Protein AF-A0A925DJQ6-F1 (afdb_monomer)

Foldseek 3Di:
DVVVVVVVVVVVVVVPPPPDALVRLLVVLVVCVVVLVLVSSLVSLVVSVVRVPPPQDLVSLQSSLLSCLSVVNNVSNLVSLLSSLVSPDQPPVCVVPPPSCVSVCPPPSVVVSVVVSVVSVLVVVLLVVLVVLVVLLVCLLVVLVVVCVVVVAVLSVLLSQLSVLVLQLCLVPPPSNVVVCCVVVVCSVVCPPVPCSNLLSLLSSLLSVLSNLCRLLVCVPVPPVLNVVSVVLSVVSVVLSVCSNVPPDPCLVVSLVSSLVSLVSSLVSLVSSVVVVVVLSPLVNVLSVLLSVVSVVVSCCVVPVDPQFDDDSNDTPNSVSVSSSSVSVVVSVVVVVVVVVVVVVVVVVVVVVVVVVVVVVVVVVVVVVVVVVVVVVVVVVVVVVVVVVVVVVPPDPPVRVVVVVVVVVPD

Secondary structure (DSSP, 8-state):
-HHHHHHHHHHHHHTT--PPPHHHHHHHHHHHHHTT-HHHHHHHHHHHHHHTTT---HHHHHHHHHHHHHTT-HHHHHHHHHHHHHTT---HHHHHH-TTTGGGTTSHHHHHHHHHHHHHHHHHHHHHHHHHHHHHHHHHHHHHHHHHHHH--HHHHHHHHHHHHHHHHHHHH-HHHHHHHHTT-TTGGGGTT-TTHHHHHHHHHHHHHHHHHHHHTTHHHH-HHHHHHHHHHHHHHHHHHHHHHH--S--HHHHHHHHHHHHHHHHHHHHHHHHTT-TTHHHHHHHHHHHHHHHHHHHHHHTTS-----EETTEEHHHHHHHHHHHHHHHHHHHHHHHHHHHHHHHHHHHHHHHHHHHHHHHHHHHHHHHHHHHHHHHHH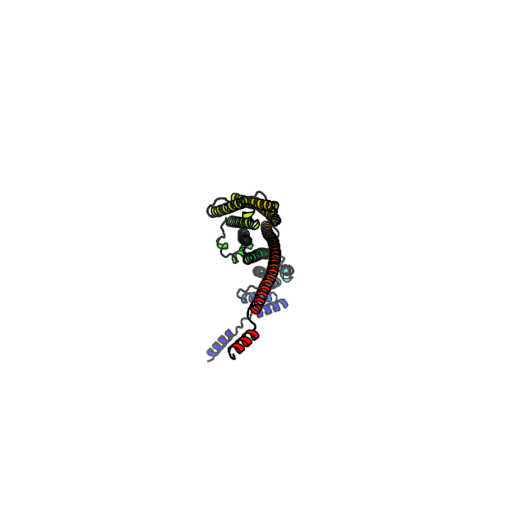HHHHHHHHHHHHHSPPHHHHHHHHHHHT--

Mean predicted aligned error: 10.74 Å

pLDDT: mean 89.52, std 10.8, range [42.34, 98.44]

Solvent-accessible surface area (backbone atoms only — not comparable to full-atom values): 21607 Å² total; per-residue (Å²): 111,68,73,58,53,55,49,51,52,54,56,52,53,66,73,64,66,72,74,75,49,48,66,58,35,40,51,50,13,53,51,29,41,77,70,70,38,21,58,62,14,18,54,27,29,50,53,23,54,66,63,45,74,86,58,80,51,23,67,52,30,38,53,20,11,35,20,20,28,66,51,68,40,54,69,60,12,51,53,26,41,54,48,7,44,74,56,64,47,70,58,62,69,56,66,78,65,39,76,44,47,55,78,43,68,83,41,74,64,41,58,56,49,51,54,53,51,52,51,51,48,54,51,52,53,42,51,52,54,46,49,51,54,48,49,54,54,50,51,53,34,54,54,32,46,50,48,22,72,74,69,67,44,70,41,34,49,24,46,32,47,23,50,55,32,43,55,54,29,46,37,64,76,33,70,77,48,24,63,64,46,37,76,74,42,72,64,55,66,78,51,64,86,50,89,53,50,46,60,41,29,51,40,49,23,50,38,24,44,52,53,20,49,40,50,70,67,39,20,76,81,76,34,58,67,61,38,48,54,52,50,53,50,41,51,52,42,50,52,49,40,53,47,53,72,76,40,95,63,92,50,62,69,61,51,53,50,52,51,52,52,51,50,51,53,50,38,52,50,26,51,54,42,32,77,71,67,40,67,53,27,54,48,41,32,55,30,48,49,57,38,44,52,50,53,48,51,52,50,36,30,76,75,65,78,45,90,75,85,58,62,64,88,82,44,42,55,66,56,55,42,48,53,51,32,53,52,34,48,52,51,26,50,52,52,39,49,57,50,52,50,52,54,48,52,53,51,51,51,53,51,48,54,56,46,52,51,51,50,50,52,51,52,50,53,51,49,52,51,48,51,52,49,53,52,52,52,48,54,52,51,52,49,52,52,49,50,52,50,51,50,61,69,71,46,73,51,69,70,57,52,53,52,50,54,51,47,71,76,55,124

Nearest PDB structures (foldseek):
  8bbf-assembly1_B  TM=1.642E-01  e=6.346E+00  Homo sapiens

Radius of gyration: 44.81 Å; Cα contacts (8 Å, |Δi|>4): 324; chains: 1; bounding box: 143×45×132 Å

Structure (mmCIF, N/CA/C/O backbone):
data_AF-A0A925DJQ6-F1
#
_entry.id   AF-A0A925DJQ6-F1
#
loop_
_atom_site.group_PDB
_atom_site.id
_atom_site.type_symbol
_atom_site.label_atom_id
_atom_site.label_alt_id
_atom_site.label_comp_id
_atom_site.label_asym_id
_atom_site.label_entity_id
_atom_site.label_seq_id
_atom_site.pdbx_PDB_ins_code
_atom_site.Cartn_x
_atom_site.Cartn_y
_atom_site.Cartn_z
_atom_site.occupancy
_atom_site.B_iso_or_equiv
_atom_site.auth_seq_id
_atom_site.auth_comp_id
_atom_site.auth_asym_id
_atom_site.auth_atom_id
_atom_site.pdbx_PDB_model_num
ATOM 1 N N . MET A 1 1 ? -13.923 21.211 -79.131 1.00 53.97 1 MET A N 1
ATOM 2 C CA . MET A 1 1 ? -14.624 20.105 -78.437 1.00 53.97 1 MET A CA 1
ATOM 3 C C . MET A 1 1 ? -13.661 18.998 -77.986 1.00 53.97 1 MET A C 1
ATOM 5 O O . MET A 1 1 ? -13.670 18.673 -76.809 1.00 53.97 1 MET A O 1
ATOM 9 N N . GLN A 1 2 ? -12.746 18.516 -78.841 1.00 52.44 2 GLN A N 1
ATOM 10 C CA . GLN A 1 2 ? -11.716 17.517 -78.477 1.00 52.44 2 GLN A CA 1
ATOM 11 C C . GLN A 1 2 ? -10.846 17.891 -77.260 1.00 52.44 2 GLN A C 1
ATOM 13 O O . GLN A 1 2 ? -10.712 17.080 -76.359 1.00 52.44 2 GLN A O 1
ATOM 18 N N . ARG A 1 3 ? -10.333 19.129 -77.159 1.00 52.56 3 ARG A N 1
ATOM 19 C CA . ARG A 1 3 ? -9.501 19.558 -76.009 1.00 52.56 3 ARG A CA 1
ATOM 20 C C . ARG A 1 3 ? -10.246 19.597 -74.665 1.00 52.56 3 ARG A C 1
ATOM 22 O O . ARG A 1 3 ? -9.627 19.409 -73.627 1.00 52.56 3 ARG A O 1
ATOM 29 N N . VAL A 1 4 ? -11.563 19.810 -74.688 1.00 57.75 4 VAL A N 1
ATOM 30 C CA . VAL A 1 4 ? -12.406 19.819 -73.478 1.00 57.75 4 VAL A CA 1
ATOM 31 C C . VAL A 1 4 ? -12.732 18.386 -73.054 1.00 57.75 4 VAL A C 1
ATOM 33 O O . VAL A 1 4 ? -12.638 18.070 -71.875 1.00 57.75 4 VAL A O 1
ATOM 36 N N . LEU A 1 5 ? -13.002 17.488 -74.011 1.00 53.16 5 LEU A N 1
ATOM 37 C CA . LEU A 1 5 ? -13.168 16.058 -73.732 1.00 53.16 5 LEU A CA 1
ATOM 38 C C . LEU A 1 5 ? -11.880 15.410 -73.206 1.00 53.16 5 LEU A C 1
ATOM 40 O O . LEU A 1 5 ? -11.954 14.655 -72.245 1.00 53.16 5 LEU A O 1
ATOM 44 N N . SER A 1 6 ? -10.705 15.739 -73.755 1.00 54.69 6 SER A N 1
ATOM 45 C CA . SER A 1 6 ? -9.418 15.236 -73.245 1.00 54.69 6 SER A CA 1
ATOM 46 C C . SER A 1 6 ? -9.117 15.729 -71.826 1.00 54.69 6 SER A C 1
ATOM 48 O O . SER A 1 6 ? -8.615 14.962 -71.010 1.00 54.69 6 SER A O 1
ATOM 50 N N . GLY A 1 7 ? -9.465 16.983 -71.514 1.00 55.38 7 GLY A N 1
ATOM 51 C CA . GLY A 1 7 ? -9.317 17.553 -70.172 1.00 55.38 7 GLY A CA 1
ATOM 52 C C . GLY A 1 7 ? -10.257 16.916 -69.147 1.00 55.38 7 GLY A C 1
ATOM 53 O O . GLY A 1 7 ? -9.824 16.602 -68.045 1.00 55.38 7 GLY A O 1
ATOM 54 N N . VAL A 1 8 ? -11.511 16.645 -69.522 1.00 59.53 8 VAL A N 1
ATOM 55 C CA . VAL A 1 8 ? -12.483 15.956 -68.656 1.00 59.53 8 VAL A CA 1
ATOM 56 C C . VAL A 1 8 ? -12.113 14.481 -68.466 1.00 59.53 8 VAL A C 1
ATOM 58 O O . VAL A 1 8 ? -12.258 13.968 -67.362 1.00 59.53 8 VAL A O 1
ATOM 61 N N . PHE A 1 9 ? -11.558 13.812 -69.484 1.00 55.34 9 PHE A N 1
ATOM 62 C CA . PHE A 1 9 ? -11.077 12.432 -69.357 1.00 55.34 9 PHE A CA 1
ATOM 63 C C . PHE A 1 9 ? -9.856 12.326 -68.434 1.00 55.34 9 PHE A C 1
ATOM 65 O O . PHE A 1 9 ? -9.821 11.432 -67.599 1.00 55.34 9 PHE A O 1
ATOM 72 N N . LEU A 1 10 ? -8.896 13.260 -68.516 1.00 55.06 10 LEU A N 1
ATOM 73 C CA . LEU A 1 10 ? -7.757 13.331 -67.586 1.00 55.06 10 LEU A CA 1
ATOM 74 C C . LEU A 1 10 ? -8.189 13.696 -66.156 1.00 55.06 10 LEU A C 1
ATOM 76 O O . LEU A 1 10 ? -7.659 13.141 -65.197 1.00 55.06 10 LEU A O 1
ATOM 80 N N . PHE A 1 11 ? -9.177 14.582 -66.003 1.00 54.75 11 PHE A N 1
ATOM 81 C CA . PHE A 1 11 ? -9.710 14.968 -64.693 1.00 54.75 11 PHE A CA 1
ATOM 82 C C . PHE A 1 11 ? -10.519 13.834 -64.038 1.00 54.75 11 PHE A C 1
ATOM 84 O O . PHE A 1 11 ? -10.413 13.618 -62.834 1.00 54.75 11 PHE A O 1
ATOM 91 N N . LEU A 1 12 ? -11.262 13.051 -64.831 1.00 50.50 12 LEU A N 1
ATOM 92 C CA . LEU A 1 12 ? -11.949 11.836 -64.377 1.00 50.50 12 LEU A CA 1
ATOM 93 C C . LEU A 1 12 ? -10.973 10.681 -64.098 1.00 50.50 12 LEU A C 1
ATOM 95 O O . LEU A 1 12 ? -11.205 9.932 -63.156 1.00 50.50 12 LEU A O 1
ATOM 99 N N . PHE A 1 13 ? -9.860 10.557 -64.831 1.00 49.66 13 PHE A N 1
ATOM 100 C CA . PHE A 1 13 ? -8.838 9.534 -64.554 1.00 49.66 13 PHE A CA 1
ATOM 101 C C . PHE A 1 13 ? -8.099 9.789 -63.232 1.00 49.66 13 PHE A C 1
ATOM 103 O O . PHE A 1 13 ? -7.836 8.850 -62.485 1.00 49.66 13 PHE A O 1
ATOM 110 N N . CYS A 1 14 ? -7.836 11.054 -62.885 1.00 47.69 14 CYS A N 1
ATOM 111 C CA . CYS A 1 14 ? -7.262 11.409 -61.582 1.00 47.69 14 CYS A CA 1
ATOM 112 C C . CYS A 1 14 ? -8.200 11.091 -60.402 1.00 47.69 14 CYS A C 1
ATOM 114 O O . CYS A 1 14 ? -7.715 10.810 -59.306 1.00 47.69 14 CYS A O 1
ATOM 116 N N . LEU A 1 15 ? -9.522 11.069 -60.621 1.00 42.34 15 LEU A N 1
ATOM 117 C CA . LEU A 1 15 ? -10.525 10.722 -59.603 1.00 42.34 15 LEU A CA 1
ATOM 118 C C . LEU A 1 15 ? -10.664 9.206 -59.354 1.00 42.34 15 LEU A C 1
ATOM 120 O O . LEU A 1 15 ? -11.288 8.819 -58.370 1.00 42.34 15 LEU A O 1
ATOM 124 N N . PHE A 1 16 ? -10.050 8.354 -60.187 1.00 44.03 16 PHE A N 1
ATOM 125 C CA . PHE A 1 16 ? -10.020 6.889 -60.028 1.00 44.03 16 PHE A CA 1
ATOM 126 C C . PHE A 1 16 ? -8.641 6.343 -59.636 1.00 44.03 16 PHE A C 1
ATOM 128 O O . PHE A 1 16 ? -8.346 5.163 -59.831 1.00 44.03 16 PHE A O 1
ATOM 135 N N . SER A 1 17 ? -7.803 7.172 -59.013 1.00 44.69 17 SER A N 1
ATOM 136 C CA . SER A 1 17 ? -6.677 6.659 -58.230 1.00 44.69 17 SER A CA 1
ATOM 137 C C . SER A 1 17 ? -7.253 6.081 -56.939 1.00 44.69 17 SER A C 1
ATOM 139 O O . SER A 1 17 ? -7.279 6.755 -55.911 1.00 44.69 17 SER A O 1
ATOM 141 N N . VAL A 1 18 ? -7.808 4.866 -56.993 1.00 51.84 18 VAL A N 1
ATOM 142 C CA . VAL A 1 18 ? -8.199 4.147 -55.778 1.00 51.84 18 VAL A CA 1
ATOM 143 C C . VAL A 1 18 ? -6.900 3.883 -55.027 1.00 51.84 18 VAL A C 1
ATOM 145 O O . VAL A 1 18 ? -6.141 2.980 -55.376 1.00 51.84 18 VAL A O 1
ATOM 148 N N . ALA A 1 19 ? -6.584 4.746 -54.063 1.00 62.06 19 ALA A N 1
ATOM 149 C CA . ALA A 1 19 ? -5.508 4.486 -53.129 1.00 62.06 19 ALA A CA 1
ATOM 150 C C . ALA A 1 19 ? -5.828 3.140 -52.476 1.00 62.06 19 ALA A C 1
ATOM 152 O O . ALA A 1 19 ? -6.902 2.990 -51.889 1.00 62.06 19 ALA A O 1
ATOM 153 N N . GLN A 1 20 ? -4.940 2.159 -52.657 1.00 73.00 20 GLN A N 1
ATOM 154 C CA . GLN A 1 20 ? -5.115 0.840 -52.059 1.00 73.00 20 GLN A CA 1
ATOM 155 C C . GLN A 1 20 ? -5.329 1.005 -50.560 1.00 73.00 20 GLN A C 1
ATOM 157 O O . GLN A 1 20 ? -4.657 1.810 -49.905 1.00 73.00 20 GLN A O 1
ATOM 162 N N . THR A 1 21 ? -6.287 0.261 -50.024 1.00 86.50 21 THR A N 1
ATOM 163 C CA . THR A 1 21 ? -6.522 0.281 -48.583 1.00 86.50 21 THR A CA 1
ATOM 164 C C . THR A 1 21 ? -5.340 -0.380 -47.859 1.00 86.50 21 THR A C 1
ATOM 166 O O . THR A 1 21 ? -4.693 -1.260 -48.434 1.00 86.50 21 THR A O 1
ATOM 169 N N . PRO A 1 22 ? -5.042 -0.006 -46.600 1.00 87.75 22 PRO A N 1
ATOM 170 C CA . PRO A 1 22 ? -3.983 -0.658 -45.826 1.00 87.75 22 PRO A CA 1
ATOM 171 C C . PRO A 1 22 ? -4.124 -2.189 -45.805 1.00 87.75 22 PRO A C 1
ATOM 173 O O . PRO A 1 22 ? -3.136 -2.905 -45.944 1.00 87.75 22 PRO A O 1
ATOM 176 N N . ASP A 1 23 ? -5.358 -2.695 -45.731 1.00 91.50 23 ASP A N 1
ATOM 177 C CA . ASP A 1 23 ? -5.650 -4.131 -45.728 1.00 91.50 23 ASP A CA 1
ATOM 178 C C . ASP A 1 23 ? -5.310 -4.809 -47.067 1.00 91.50 23 ASP A C 1
ATOM 180 O O . ASP A 1 23 ? -4.754 -5.909 -47.081 1.00 91.50 23 ASP A O 1
ATOM 184 N N . GLU A 1 24 ? -5.580 -4.153 -48.200 1.00 92.81 24 GLU A N 1
ATOM 185 C CA . GLU A 1 24 ? -5.201 -4.654 -49.530 1.00 92.81 24 GLU A CA 1
ATOM 186 C C . GLU A 1 24 ? -3.677 -4.703 -49.701 1.00 92.81 24 GLU A C 1
ATOM 188 O O . GLU A 1 24 ? -3.140 -5.683 -50.230 1.00 92.81 24 GLU A O 1
ATOM 193 N N . ILE A 1 25 ? -2.970 -3.675 -49.219 1.00 94.31 25 ILE A N 1
ATOM 194 C CA . ILE A 1 25 ? -1.502 -3.618 -49.249 1.00 94.31 25 ILE A CA 1
ATOM 195 C C . ILE A 1 25 ? -0.922 -4.725 -48.362 1.00 94.31 25 ILE A C 1
ATOM 197 O O . ILE A 1 25 ? -0.025 -5.455 -48.791 1.00 94.31 25 ILE A O 1
ATOM 201 N N . LEU A 1 26 ? -1.469 -4.912 -47.158 1.00 95.31 26 LEU A N 1
ATOM 202 C CA . LEU A 1 26 ? -1.054 -5.964 -46.233 1.00 95.31 26 LEU A CA 1
ATOM 203 C C . LEU A 1 26 ? -1.282 -7.363 -46.818 1.00 95.31 26 LEU A C 1
ATOM 205 O O . LEU A 1 26 ? -0.406 -8.228 -46.746 1.00 95.31 26 LEU A O 1
ATOM 209 N N . GLN A 1 27 ? -2.436 -7.597 -47.446 1.00 96.44 27 GLN A N 1
ATOM 210 C CA . GLN A 1 27 ? -2.730 -8.866 -48.106 1.00 96.44 27 GLN A CA 1
ATOM 211 C C . GLN A 1 27 ? -1.758 -9.131 -49.263 1.00 96.44 27 GLN A C 1
ATOM 213 O O . GLN A 1 27 ? -1.274 -10.257 -49.430 1.00 96.44 27 GLN A O 1
ATOM 218 N N . ALA A 1 28 ? -1.429 -8.098 -50.042 1.00 96.38 28 ALA A N 1
ATOM 219 C CA . ALA A 1 28 ? -0.415 -8.192 -51.081 1.00 96.38 28 ALA A CA 1
ATOM 220 C C . ALA A 1 28 ? 0.970 -8.505 -50.490 1.00 96.38 28 ALA A C 1
ATOM 222 O O . ALA A 1 28 ? 1.667 -9.367 -51.032 1.00 96.38 28 ALA A O 1
ATOM 223 N N . ALA A 1 29 ? 1.360 -7.873 -49.380 1.00 96.44 29 ALA A N 1
ATOM 224 C CA . ALA A 1 29 ? 2.618 -8.148 -48.686 1.00 96.44 29 ALA A CA 1
ATOM 225 C C . ALA A 1 29 ? 2.707 -9.623 -48.263 1.00 96.44 29 ALA A C 1
ATOM 227 O O . ALA A 1 29 ? 3.622 -10.329 -48.693 1.00 96.44 29 ALA A O 1
ATOM 228 N N . ASN A 1 30 ? 1.684 -10.118 -47.557 1.00 97.25 30 ASN A N 1
ATOM 229 C CA . ASN A 1 30 ? 1.574 -11.514 -47.122 1.00 97.25 30 ASN A CA 1
ATOM 230 C C . ASN A 1 30 ? 1.669 -12.494 -48.303 1.00 97.25 30 ASN A C 1
ATOM 232 O O . ASN A 1 30 ? 2.394 -13.486 -48.242 1.00 97.25 30 ASN A O 1
ATOM 236 N N . LYS A 1 31 ? 0.993 -12.202 -49.423 1.00 97.69 31 LYS A N 1
ATOM 237 C CA . LYS A 1 31 ? 1.046 -13.041 -50.632 1.00 97.69 31 LYS A CA 1
ATOM 238 C C . LYS A 1 31 ? 2.453 -13.112 -51.230 1.00 97.69 31 LYS A C 1
ATOM 240 O O . LYS A 1 31 ? 2.896 -14.191 -51.621 1.00 97.69 31 LYS A O 1
ATOM 245 N N . ASN A 1 32 ? 3.155 -11.979 -51.322 1.00 97.44 32 ASN A N 1
ATOM 246 C CA . ASN A 1 32 ? 4.528 -11.950 -51.835 1.00 97.44 32 ASN A CA 1
ATOM 247 C C . ASN A 1 32 ? 5.491 -12.656 -50.868 1.00 97.44 32 ASN A C 1
ATOM 249 O O . ASN A 1 32 ? 6.388 -13.366 -51.324 1.00 97.44 32 ASN A O 1
ATOM 253 N N . TYR A 1 33 ? 5.265 -12.533 -49.559 1.00 96.56 33 TYR A N 1
ATOM 254 C CA . TYR A 1 33 ? 6.030 -13.241 -48.538 1.00 96.56 33 TYR A CA 1
ATOM 255 C C . TYR A 1 33 ? 5.876 -14.765 -48.684 1.00 96.56 33 TYR A C 1
ATOM 257 O O . TYR A 1 33 ? 6.873 -15.474 -48.818 1.00 96.56 33 TYR A O 1
ATOM 265 N N . SER A 1 34 ? 4.642 -15.280 -48.794 1.00 96.62 34 SER A N 1
ATOM 266 C CA . SER A 1 34 ? 4.390 -16.714 -49.035 1.00 96.62 34 SER A CA 1
ATOM 267 C C . SER A 1 34 ? 4.981 -17.213 -50.358 1.00 96.62 34 SER A C 1
ATOM 269 O O . SER A 1 34 ? 5.418 -18.359 -50.454 1.00 96.62 34 SER A O 1
ATOM 271 N N . ALA A 1 35 ? 5.046 -16.348 -51.375 1.00 97.44 35 ALA A N 1
ATOM 272 C CA . ALA A 1 35 ? 5.702 -16.630 -52.651 1.00 97.44 35 ALA A CA 1
ATOM 273 C C . ALA A 1 35 ? 7.243 -16.537 -52.592 1.00 97.44 35 ALA A C 1
ATOM 275 O O . ALA A 1 35 ? 7.894 -16.636 -53.633 1.00 97.44 35 ALA A O 1
ATOM 276 N N . LYS A 1 36 ? 7.834 -16.336 -51.403 1.00 96.75 36 LYS A N 1
ATOM 277 C CA . LYS A 1 36 ? 9.277 -16.143 -51.165 1.00 96.75 36 LYS A CA 1
ATOM 278 C C . LYS A 1 36 ? 9.873 -14.926 -51.885 1.00 96.75 36 LYS A C 1
ATOM 280 O O . LYS A 1 36 ? 11.087 -14.826 -52.052 1.00 96.75 36 LYS A O 1
ATOM 285 N N . GLN A 1 37 ? 9.037 -13.970 -52.291 1.00 97.38 37 GLN A N 1
ATOM 286 C CA . GLN A 1 37 ? 9.455 -12.687 -52.862 1.00 97.38 37 GLN A CA 1
ATOM 287 C C . GLN A 1 37 ? 9.713 -11.680 -51.733 1.00 97.38 37 GLN A C 1
ATOM 289 O O . GLN A 1 37 ? 9.059 -10.640 -51.646 1.00 97.38 37 GLN A O 1
ATOM 294 N N . TYR A 1 38 ? 10.659 -12.005 -50.848 1.00 97.06 38 TYR A N 1
ATOM 295 C CA . TYR A 1 38 ? 10.859 -11.310 -49.572 1.00 97.06 38 TYR A CA 1
ATOM 296 C C . TYR A 1 38 ? 11.151 -9.814 -49.722 1.00 97.06 38 TYR A C 1
ATOM 298 O O . TYR A 1 38 ? 10.549 -9.009 -49.022 1.00 97.06 38 TYR A O 1
ATOM 306 N N . GLY A 1 39 ? 11.979 -9.411 -50.693 1.00 96.19 39 GLY A N 1
ATOM 307 C CA . GLY A 1 39 ? 12.262 -7.988 -50.926 1.00 96.19 39 GLY A CA 1
ATOM 308 C C . GLY A 1 39 ? 11.018 -7.185 -51.321 1.00 96.19 39 GLY A C 1
ATOM 309 O O . GLY A 1 39 ? 10.826 -6.063 -50.862 1.00 96.19 39 GLY A O 1
ATOM 310 N N . LYS A 1 40 ? 10.123 -7.779 -52.121 1.00 96.62 40 LYS A N 1
ATOM 311 C CA . LYS A 1 40 ? 8.856 -7.144 -52.510 1.00 96.62 40 LYS A CA 1
ATOM 312 C C . LYS A 1 40 ? 7.846 -7.146 -51.365 1.00 96.62 40 LYS A C 1
ATOM 314 O O . LYS A 1 40 ? 7.142 -6.159 -51.184 1.00 96.62 40 LYS A O 1
ATOM 319 N N . ALA A 1 41 ? 7.794 -8.228 -50.590 1.00 97.69 41 ALA A N 1
ATOM 320 C CA . ALA A 1 41 ? 6.976 -8.297 -49.386 1.00 97.69 41 ALA A CA 1
ATOM 321 C C . ALA A 1 41 ? 7.375 -7.216 -48.373 1.00 97.69 41 ALA A C 1
ATOM 323 O O . ALA A 1 41 ? 6.510 -6.489 -47.899 1.00 97.69 41 ALA A O 1
ATOM 324 N N . ALA A 1 42 ? 8.676 -7.045 -48.125 1.00 96.38 42 ALA A N 1
ATOM 325 C CA . ALA A 1 42 ? 9.213 -6.053 -47.199 1.00 96.38 42 ALA A CA 1
ATOM 326 C C . ALA A 1 42 ? 8.796 -4.619 -47.564 1.00 96.38 42 ALA A C 1
ATOM 328 O O . ALA A 1 42 ? 8.306 -3.876 -46.718 1.00 96.38 42 ALA A O 1
ATOM 329 N N . LEU A 1 43 ? 8.916 -4.252 -48.846 1.00 96.88 43 LEU A N 1
ATOM 330 C CA . LEU A 1 43 ? 8.485 -2.939 -49.337 1.00 96.88 43 LEU A CA 1
ATOM 331 C C . LEU A 1 43 ? 6.973 -2.729 -49.198 1.00 96.88 43 LEU A C 1
ATOM 333 O O . LEU A 1 43 ? 6.548 -1.628 -48.865 1.00 96.88 43 LEU A O 1
ATOM 337 N N . LEU A 1 44 ? 6.166 -3.770 -49.423 1.00 97.12 44 LEU A N 1
ATOM 338 C CA . LEU A 1 44 ? 4.715 -3.690 -49.248 1.00 97.12 44 LEU A CA 1
ATOM 339 C C . LEU A 1 44 ? 4.320 -3.585 -47.769 1.00 97.12 44 LEU A C 1
ATOM 341 O O . LEU A 1 44 ? 3.408 -2.830 -47.454 1.00 97.12 44 LEU A O 1
ATOM 345 N N . TYR A 1 45 ? 5.010 -4.271 -46.851 1.00 97.00 45 TYR A N 1
ATOM 346 C CA . TYR A 1 45 ? 4.789 -4.072 -45.415 1.00 97.00 45 TYR A CA 1
ATOM 347 C C . TYR A 1 45 ? 5.146 -2.643 -44.983 1.00 97.00 45 TYR A C 1
ATOM 349 O O . TYR A 1 45 ? 4.353 -2.014 -44.287 1.00 97.00 45 TYR A O 1
ATOM 357 N N . ALA A 1 46 ? 6.273 -2.095 -45.450 1.00 94.38 46 ALA A N 1
ATOM 358 C CA . ALA A 1 46 ? 6.642 -0.700 -45.194 1.00 94.38 46 ALA A CA 1
ATOM 359 C C . ALA A 1 46 ? 5.602 0.285 -45.764 1.00 94.38 46 ALA A C 1
ATOM 361 O O . ALA A 1 46 ? 5.125 1.166 -45.055 1.00 94.38 46 ALA A O 1
ATOM 362 N N . GLN A 1 47 ? 5.150 0.069 -47.003 1.00 94.06 47 GLN A N 1
ATOM 363 C CA . GLN A 1 47 ? 4.087 0.868 -47.618 1.00 94.06 47 GLN A CA 1
ATOM 364 C C . GLN A 1 47 ? 2.764 0.767 -46.839 1.00 94.06 47 GLN A C 1
ATOM 366 O O . GLN A 1 47 ? 2.028 1.748 -46.715 1.00 94.06 47 GLN A O 1
ATOM 371 N N . CYS A 1 48 ? 2.453 -0.415 -46.300 1.00 94.00 48 CYS A N 1
ATOM 372 C CA . CYS A 1 48 ? 1.293 -0.605 -45.440 1.00 94.00 48 CYS A CA 1
ATOM 373 C C . CYS A 1 48 ? 1.417 0.251 -44.174 1.00 94.00 48 CYS A C 1
ATOM 375 O O . CYS A 1 48 ? 0.457 0.929 -43.818 1.00 94.00 48 CYS A O 1
ATOM 377 N N . LEU A 1 49 ? 2.583 0.274 -43.525 1.00 93.00 49 LEU A N 1
ATOM 378 C CA . LEU A 1 49 ? 2.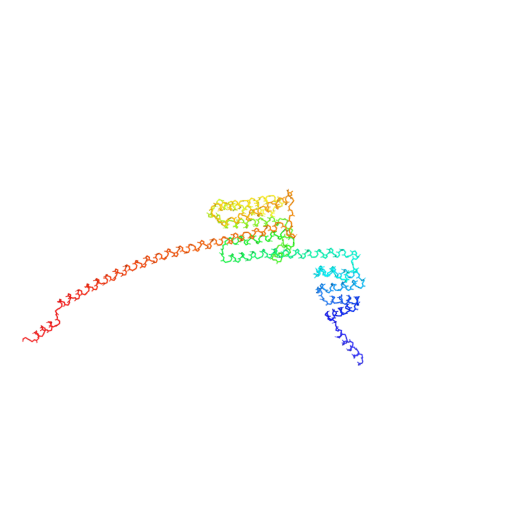835 1.098 -42.337 1.00 93.00 49 LEU A CA 1
ATOM 379 C C . LEU A 1 49 ? 2.683 2.596 -42.632 1.00 93.00 49 LEU A C 1
ATOM 381 O O . LEU A 1 49 ? 1.994 3.290 -41.885 1.00 93.00 49 LEU A O 1
ATOM 385 N N . ASP A 1 50 ? 3.211 3.077 -43.759 1.00 91.19 50 ASP A N 1
ATOM 386 C CA . ASP A 1 50 ? 3.058 4.477 -44.184 1.00 91.19 50 ASP A CA 1
ATOM 387 C C . ASP A 1 50 ? 1.580 4.860 -44.393 1.00 91.19 50 ASP A C 1
ATOM 389 O O . ASP A 1 50 ? 1.152 5.980 -44.098 1.00 91.19 50 ASP A O 1
ATOM 393 N N . SER A 1 51 ? 0.758 3.911 -44.853 1.00 89.56 51 SER A N 1
ATOM 394 C CA . SER A 1 51 ? -0.676 4.126 -45.074 1.00 89.56 51 SER A CA 1
ATOM 395 C C . SER A 1 51 ? -1.510 4.200 -43.783 1.00 89.56 51 SER A C 1
ATOM 397 O O . SER A 1 51 ? -2.647 4.682 -43.810 1.00 89.56 51 SER A O 1
ATOM 399 N N . LEU A 1 52 ? -0.959 3.776 -42.636 1.00 87.44 52 LEU A N 1
ATOM 400 C CA . LEU A 1 52 ? -1.671 3.705 -41.354 1.00 87.44 52 LEU A CA 1
ATOM 401 C C . LEU A 1 52 ? -1.785 5.047 -40.606 1.00 87.44 52 LEU A C 1
ATOM 403 O O . LEU A 1 52 ? -2.494 5.096 -39.595 1.00 87.44 52 LEU A O 1
ATOM 407 N N . LYS A 1 53 ? -1.181 6.136 -41.112 1.00 78.00 53 LYS A N 1
ATOM 408 C CA . LYS A 1 53 ? -1.262 7.506 -40.551 1.00 78.00 53 LYS A CA 1
ATOM 409 C C . LYS A 1 53 ? -1.018 7.533 -39.035 1.00 78.00 53 LYS A C 1
ATOM 411 O O . LYS A 1 53 ? -1.917 7.858 -38.260 1.00 78.00 53 LYS A O 1
ATOM 416 N N . ASP A 1 54 ? 0.178 7.119 -38.628 1.00 75.94 54 ASP A N 1
ATOM 417 C CA . ASP A 1 54 ? 0.659 7.084 -37.236 1.00 75.94 54 ASP A CA 1
ATOM 418 C C . ASP A 1 54 ? 0.025 6.019 -36.322 1.00 75.94 54 ASP A C 1
ATOM 420 O O . ASP A 1 54 ? 0.354 5.938 -35.134 1.00 75.94 54 ASP A O 1
ATOM 424 N N . ARG A 1 55 ? -0.850 5.143 -36.840 1.00 82.88 55 ARG A N 1
ATOM 425 C CA .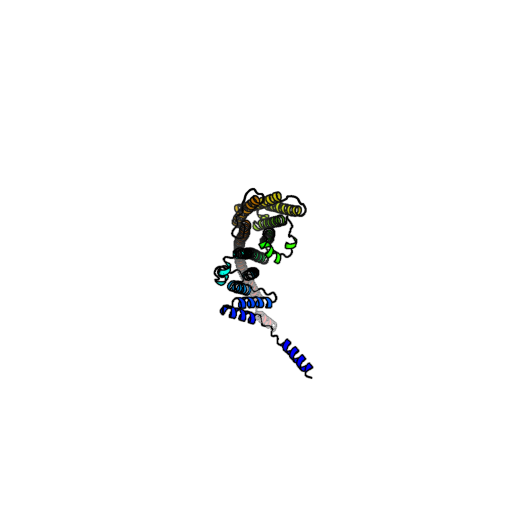 ARG A 1 55 ? -1.270 3.953 -36.086 1.00 82.88 55 ARG A CA 1
ATOM 426 C C . ARG A 1 55 ? -0.137 2.930 -36.039 1.00 82.88 55 ARG A C 1
ATOM 428 O O . ARG A 1 55 ? 0.150 2.265 -37.029 1.00 82.88 55 ARG A O 1
ATOM 435 N N . LYS A 1 56 ? 0.448 2.790 -34.851 1.00 90.31 56 LYS A N 1
ATOM 436 C CA . LYS A 1 56 ? 1.438 1.763 -34.509 1.00 90.31 56 LYS A CA 1
ATOM 437 C C . LYS A 1 56 ? 0.883 0.367 -34.781 1.00 90.31 56 LYS A C 1
ATOM 439 O O . LYS A 1 56 ? -0.237 0.058 -34.366 1.00 90.31 56 LYS A O 1
ATOM 444 N N . ASN A 1 57 ? 1.676 -0.473 -35.436 1.00 93.44 57 ASN A N 1
ATOM 445 C CA . ASN A 1 57 ? 1.346 -1.876 -35.650 1.00 93.44 57 ASN A CA 1
ATOM 446 C C . ASN A 1 57 ? 2.616 -2.735 -35.515 1.00 93.44 57 ASN A C 1
ATOM 448 O O . ASN A 1 57 ? 3.309 -2.959 -36.511 1.00 93.44 57 ASN A O 1
ATOM 452 N N . PRO A 1 58 ? 2.939 -3.194 -34.290 1.00 95.06 58 PRO A N 1
ATOM 453 C CA . PRO A 1 58 ? 4.172 -3.928 -34.026 1.00 95.06 58 PRO A CA 1
ATOM 454 C C . PRO A 1 58 ? 4.266 -5.242 -34.811 1.00 95.06 58 PRO A C 1
ATOM 456 O O . PRO A 1 58 ? 5.369 -5.648 -35.160 1.00 95.06 58 PRO A O 1
ATOM 459 N N . ASP A 1 59 ? 3.138 -5.884 -35.132 1.00 95.88 59 ASP A N 1
ATOM 460 C CA . ASP A 1 59 ? 3.110 -7.111 -35.932 1.00 95.88 59 ASP A CA 1
ATOM 461 C C . ASP A 1 59 ? 3.544 -6.852 -37.385 1.00 95.88 59 ASP A C 1
ATOM 463 O O . ASP A 1 59 ? 4.312 -7.623 -37.957 1.00 95.88 59 ASP A O 1
ATOM 467 N N . ILE A 1 60 ? 3.084 -5.752 -37.997 1.00 96.12 60 ILE A N 1
ATOM 468 C CA . ILE A 1 60 ? 3.484 -5.388 -39.367 1.00 96.12 60 ILE A CA 1
ATOM 469 C C . ILE A 1 60 ? 4.944 -4.923 -39.400 1.00 96.12 60 ILE A C 1
ATOM 471 O O . ILE A 1 60 ? 5.671 -5.319 -40.310 1.00 96.12 60 ILE A O 1
ATOM 475 N N . GLU A 1 61 ? 5.387 -4.141 -38.409 1.00 96.81 61 GLU A N 1
ATOM 476 C CA . GLU A 1 61 ? 6.803 -3.766 -38.248 1.00 96.81 61 GLU A CA 1
ATOM 477 C C . GLU A 1 61 ? 7.690 -5.019 -38.129 1.00 96.81 61 GLU A C 1
ATOM 479 O O . GLU A 1 61 ? 8.689 -5.149 -38.835 1.00 96.81 61 GLU A O 1
ATOM 484 N N . TYR A 1 62 ? 7.282 -6.005 -37.324 1.00 97.56 62 TYR A N 1
ATOM 485 C CA . TYR A 1 62 ? 8.008 -7.268 -37.185 1.00 97.56 62 TYR A CA 1
ATOM 486 C C . TYR A 1 62 ? 8.040 -8.079 -38.495 1.00 97.56 62 TYR A C 1
ATOM 488 O O . TYR A 1 62 ? 9.102 -8.524 -38.929 1.00 97.56 62 TYR A O 1
ATOM 496 N N . ASN A 1 63 ? 6.909 -8.201 -39.196 1.00 97.50 63 ASN A N 1
ATOM 497 C CA . ASN A 1 63 ? 6.845 -8.901 -40.486 1.00 97.50 63 ASN A CA 1
ATOM 498 C C . ASN A 1 63 ? 7.682 -8.212 -41.583 1.00 97.50 63 ASN A C 1
ATOM 500 O O . ASN A 1 63 ? 8.289 -8.886 -42.428 1.00 97.50 63 ASN A O 1
ATOM 504 N N . ALA A 1 64 ? 7.743 -6.874 -41.572 1.00 97.69 64 ALA A N 1
ATOM 505 C CA . ALA A 1 64 ? 8.628 -6.102 -42.441 1.00 97.69 64 ALA A CA 1
ATOM 506 C C . ALA A 1 64 ? 10.095 -6.445 -42.156 1.00 97.69 64 ALA A C 1
ATOM 508 O O . ALA A 1 64 ? 10.843 -6.757 -43.085 1.00 97.69 64 ALA A O 1
ATOM 509 N N . ALA A 1 65 ? 10.480 -6.471 -40.877 1.00 98.00 65 ALA A N 1
ATOM 510 C CA . ALA A 1 65 ? 11.809 -6.867 -40.426 1.00 98.00 65 ALA A CA 1
ATOM 511 C C . ALA A 1 65 ? 12.204 -8.278 -40.891 1.00 98.00 65 ALA A C 1
ATOM 513 O O . ALA A 1 65 ? 13.264 -8.443 -41.502 1.00 98.00 65 ALA A O 1
ATOM 514 N N . CYS A 1 66 ? 11.347 -9.282 -40.677 1.00 98.00 66 CYS A N 1
ATOM 515 C CA . CYS A 1 66 ? 11.591 -10.656 -41.130 1.00 98.00 66 CYS A CA 1
ATOM 516 C C . CYS A 1 66 ? 11.771 -10.716 -42.655 1.00 98.00 66 CYS A C 1
ATOM 518 O O . CYS A 1 66 ? 12.712 -11.328 -43.164 1.00 98.00 66 CYS A O 1
ATOM 520 N N . SER A 1 67 ? 10.939 -9.984 -43.401 1.00 98.19 67 SER A N 1
ATOM 521 C CA . SER A 1 67 ? 11.038 -9.900 -44.862 1.00 98.19 67 SER A CA 1
ATOM 522 C C . SER A 1 67 ? 12.335 -9.229 -45.337 1.00 98.19 67 SER A C 1
ATOM 524 O O . SER A 1 67 ? 12.958 -9.714 -46.283 1.00 98.19 67 SER A O 1
ATOM 526 N N . PHE A 1 68 ? 12.779 -8.145 -44.690 1.00 98.44 68 PHE A N 1
ATOM 527 C CA . PHE A 1 68 ? 14.054 -7.489 -45.006 1.00 98.44 68 PHE A CA 1
ATOM 528 C C . PHE A 1 68 ? 15.261 -8.369 -44.662 1.00 98.44 68 PHE A C 1
ATOM 530 O O . PHE A 1 68 ? 16.188 -8.456 -45.469 1.00 98.44 68 PHE A O 1
ATOM 537 N N . SER A 1 69 ? 15.209 -9.088 -43.538 1.00 98.12 69 SER A N 1
ATOM 538 C CA . SER A 1 69 ? 16.224 -10.068 -43.136 1.00 98.12 69 SER A CA 1
ATOM 539 C C . SER A 1 69 ? 16.384 -11.162 -44.195 1.00 98.12 69 SER A C 1
ATOM 541 O O . SER A 1 69 ? 17.477 -11.387 -44.719 1.00 98.12 69 SER A O 1
ATOM 543 N N . ARG A 1 70 ? 15.272 -11.776 -44.622 1.00 97.94 70 ARG A N 1
ATOM 544 C CA . ARG A 1 70 ? 15.256 -12.788 -45.694 1.00 97.94 70 ARG A CA 1
ATOM 545 C C . ARG A 1 70 ? 15.688 -12.247 -47.057 1.00 97.94 70 ARG A C 1
ATOM 547 O O . ARG A 1 70 ? 16.162 -13.019 -47.889 1.00 97.94 70 ARG A O 1
ATOM 554 N N . ALA A 1 71 ? 15.515 -10.949 -47.298 1.00 97.00 71 ALA A N 1
ATOM 555 C CA . ALA A 1 71 ? 15.972 -10.268 -48.506 1.00 97.00 71 ALA A CA 1
ATOM 556 C C . ALA A 1 71 ? 17.453 -9.840 -48.451 1.00 97.00 71 ALA A C 1
ATOM 558 O O . ALA A 1 71 ? 17.954 -9.309 -49.441 1.00 97.00 71 ALA A O 1
ATOM 559 N N . GLY A 1 72 ? 18.147 -10.055 -47.325 1.00 96.25 72 GLY A N 1
ATOM 560 C CA . GLY A 1 72 ? 19.551 -9.680 -47.129 1.00 96.25 72 GLY A CA 1
ATOM 561 C C . GLY A 1 72 ? 19.782 -8.197 -46.821 1.00 96.25 72 GLY A C 1
ATOM 562 O O . GLY A 1 72 ? 20.921 -7.742 -46.847 1.00 96.25 72 GLY A O 1
ATOM 563 N N . ASN A 1 73 ? 18.729 -7.424 -46.529 1.00 97.31 73 ASN A N 1
ATOM 564 C CA . ASN A 1 73 ? 18.849 -6.022 -46.129 1.00 97.31 73 ASN A CA 1
ATOM 565 C C . ASN A 1 73 ? 18.827 -5.912 -44.597 1.00 97.31 73 ASN A C 1
ATOM 567 O O . ASN A 1 73 ? 17.779 -5.678 -43.996 1.00 97.31 73 ASN A O 1
ATOM 571 N N . HIS A 1 74 ? 19.987 -6.124 -43.972 1.00 97.19 74 HIS A N 1
ATOM 572 C CA . HIS A 1 74 ? 20.109 -6.171 -42.512 1.00 97.19 74 HIS A CA 1
ATOM 573 C C . HIS A 1 74 ? 19.805 -4.821 -41.853 1.00 97.19 74 HIS A C 1
ATOM 575 O O . HIS A 1 74 ? 19.116 -4.789 -40.840 1.00 97.19 74 HIS A O 1
ATOM 581 N N . GLU A 1 75 ? 20.243 -3.711 -42.453 1.00 96.94 75 GLU A N 1
ATOM 582 C CA . GLU A 1 75 ? 20.020 -2.356 -41.928 1.00 96.94 75 GLU A CA 1
ATOM 583 C C . GLU A 1 75 ? 18.525 -2.068 -41.736 1.00 96.94 75 GLU A C 1
ATOM 585 O O . GLU A 1 75 ? 18.085 -1.759 -40.628 1.00 96.94 75 GLU A O 1
ATOM 590 N N . LYS A 1 76 ? 17.719 -2.277 -42.788 1.00 97.38 76 LYS A N 1
ATOM 591 C CA . LYS A 1 76 ? 16.262 -2.107 -42.695 1.00 97.38 76 LYS A CA 1
ATOM 592 C C . LYS A 1 76 ? 15.605 -3.151 -41.801 1.00 97.38 76 LYS A C 1
ATOM 594 O O . LYS A 1 76 ? 14.612 -2.850 -41.144 1.00 97.38 76 LYS A O 1
ATOM 599 N N . ALA A 1 77 ? 16.138 -4.372 -41.755 1.00 98.12 77 ALA A N 1
ATOM 600 C CA . ALA A 1 77 ? 15.625 -5.388 -40.843 1.00 98.12 77 ALA A CA 1
ATOM 601 C C . ALA A 1 77 ? 15.759 -4.934 -39.381 1.00 98.12 77 ALA A C 1
ATOM 603 O O . ALA A 1 77 ? 14.788 -5.007 -38.632 1.00 98.12 77 ALA A O 1
ATOM 604 N N . PHE A 1 78 ? 16.916 -4.397 -38.985 1.00 98.25 78 PHE A N 1
ATOM 605 C CA . PHE A 1 78 ? 17.124 -3.870 -37.636 1.00 98.25 78 PHE A CA 1
ATOM 606 C C . PHE A 1 78 ? 16.334 -2.594 -37.352 1.00 98.25 78 PHE A C 1
ATOM 608 O O . PHE A 1 78 ? 15.835 -2.440 -36.238 1.00 98.25 78 PHE A O 1
ATOM 615 N N . GLU A 1 79 ? 16.174 -1.701 -38.330 1.00 97.31 79 GLU A N 1
ATOM 616 C CA . GLU A 1 79 ? 15.304 -0.525 -38.206 1.00 97.31 79 GLU A CA 1
ATOM 617 C C . GLU A 1 79 ? 13.874 -0.938 -37.817 1.00 97.31 79 GLU A C 1
ATOM 619 O O . GLU A 1 79 ? 13.352 -0.510 -36.784 1.00 97.31 79 GLU A O 1
ATOM 624 N N . HIS A 1 80 ? 13.280 -1.852 -38.587 1.00 97.56 80 HIS A N 1
ATOM 625 C CA . HIS A 1 80 ? 11.930 -2.352 -38.341 1.00 97.56 80 HIS A CA 1
ATOM 626 C C . HIS A 1 80 ? 11.830 -3.204 -37.064 1.00 97.56 80 HIS A C 1
ATOM 628 O O . HIS A 1 80 ? 10.846 -3.094 -36.336 1.00 97.56 80 HIS A O 1
ATOM 634 N N . LEU A 1 81 ? 12.855 -3.995 -36.716 1.00 97.81 81 LEU A N 1
ATOM 635 C CA . LEU A 1 81 ? 12.893 -4.735 -35.446 1.00 97.81 81 LEU A CA 1
ATOM 636 C C . LEU A 1 81 ? 12.890 -3.792 -34.236 1.00 97.81 81 LEU A C 1
ATOM 638 O O . LEU A 1 81 ? 12.147 -4.016 -33.278 1.00 97.81 81 LEU A O 1
ATOM 642 N N . ASN A 1 82 ? 13.701 -2.733 -34.273 1.00 96.81 82 ASN A N 1
ATOM 643 C CA . ASN A 1 82 ? 13.753 -1.736 -33.205 1.00 96.81 82 ASN A CA 1
ATOM 644 C C . ASN A 1 82 ? 12.426 -0.973 -33.090 1.00 96.81 82 ASN A C 1
ATOM 646 O O . ASN A 1 82 ? 11.923 -0.746 -31.989 1.00 96.81 82 ASN A O 1
ATOM 650 N N . LYS A 1 83 ? 11.796 -0.652 -34.220 1.00 95.12 83 LYS A N 1
ATOM 651 C CA . LYS A 1 83 ? 10.484 -0.006 -34.217 1.00 95.12 83 LYS A CA 1
ATOM 652 C C . LYS A 1 83 ? 9.378 -0.930 -33.702 1.00 95.12 83 LYS A C 1
ATOM 654 O O . LYS A 1 83 ? 8.560 -0.506 -32.888 1.00 95.12 83 LYS A O 1
ATOM 659 N N . ALA A 1 84 ? 9.408 -2.214 -34.063 1.00 96.19 84 ALA A N 1
ATOM 660 C CA . ALA A 1 84 ? 8.477 -3.214 -33.547 1.00 96.19 84 ALA A CA 1
ATOM 661 C C . ALA A 1 84 ? 8.529 -3.294 -32.012 1.00 96.19 84 ALA A C 1
ATOM 663 O O . ALA A 1 84 ? 7.482 -3.269 -31.361 1.00 96.19 84 ALA A O 1
ATOM 664 N N . ILE A 1 85 ? 9.725 -3.332 -31.404 1.00 95.31 85 ILE A N 1
ATOM 665 C CA . ILE A 1 85 ? 9.856 -3.366 -29.933 1.00 95.31 85 ILE A CA 1
ATOM 666 C C . ILE A 1 85 ? 9.426 -2.053 -29.270 1.00 95.31 85 ILE A C 1
ATOM 668 O O . ILE A 1 85 ? 8.888 -2.064 -28.160 1.00 95.31 85 ILE A O 1
ATOM 672 N N . GLU A 1 86 ? 9.640 -0.911 -29.926 1.00 92.38 86 GLU A N 1
ATOM 673 C CA . GLU A 1 86 ? 9.160 0.391 -29.455 1.00 92.38 86 GLU A CA 1
ATOM 674 C C . GLU A 1 86 ? 7.634 0.489 -29.485 1.00 92.38 86 GLU A C 1
ATOM 676 O O . GLU A 1 86 ? 7.038 1.075 -28.575 1.00 92.38 86 GLU A O 1
ATOM 681 N N . ASP A 1 87 ? 7.013 -0.144 -30.477 1.00 91.81 87 ASP A N 1
ATOM 682 C CA . ASP A 1 87 ? 5.565 -0.216 -30.659 1.00 91.81 87 ASP A CA 1
ATOM 683 C C . ASP A 1 87 ? 4.897 -1.342 -29.855 1.00 91.81 87 ASP A C 1
ATOM 685 O O . ASP A 1 87 ? 3.669 -1.421 -29.806 1.00 91.81 87 ASP A O 1
ATOM 689 N N . GLY A 1 88 ? 5.681 -2.154 -29.138 1.00 90.75 88 GLY A N 1
ATOM 690 C CA . GLY A 1 88 ? 5.191 -3.089 -28.122 1.00 90.75 88 GLY A CA 1
ATOM 691 C C . GLY A 1 88 ? 5.379 -4.574 -28.434 1.00 90.75 88 GLY A C 1
ATOM 692 O O . GLY A 1 88 ? 4.881 -5.403 -27.663 1.00 90.75 88 GLY A O 1
ATOM 693 N N . TRP A 1 89 ? 6.099 -4.924 -29.504 1.00 94.81 89 TRP A N 1
ATOM 694 C CA . TRP A 1 89 ? 6.493 -6.301 -29.803 1.00 94.81 89 TRP A CA 1
ATOM 695 C C . TRP A 1 89 ? 7.465 -6.836 -28.745 1.00 94.81 89 TRP A C 1
ATOM 697 O O . TRP A 1 89 ? 8.557 -6.304 -28.562 1.00 94.81 89 TRP A O 1
ATOM 707 N N . ILE A 1 90 ? 7.080 -7.899 -28.037 1.00 93.50 90 ILE A N 1
ATOM 708 C CA . ILE A 1 90 ? 7.888 -8.469 -26.943 1.00 93.50 90 ILE A CA 1
ATOM 709 C C . ILE A 1 90 ? 7.792 -9.999 -26.843 1.00 93.50 90 ILE A C 1
ATOM 711 O O . ILE A 1 90 ? 8.092 -10.574 -25.792 1.00 93.50 90 ILE A O 1
ATOM 715 N N . ASP A 1 91 ? 7.344 -10.682 -27.898 1.00 94.69 91 ASP A N 1
ATOM 716 C CA . ASP A 1 91 ? 7.261 -12.144 -27.883 1.00 94.69 91 ASP A CA 1
ATOM 717 C C . ASP A 1 91 ? 8.666 -12.754 -27.982 1.00 94.69 91 ASP A C 1
ATOM 719 O O . ASP A 1 91 ? 9.193 -13.010 -29.062 1.00 94.69 91 ASP A O 1
ATOM 723 N N . LYS A 1 92 ? 9.298 -12.971 -26.820 1.00 93.88 92 LYS A N 1
ATOM 724 C CA . LYS A 1 92 ? 10.655 -13.529 -26.726 1.00 93.88 92 LYS A CA 1
ATOM 725 C C . LYS A 1 92 ? 10.762 -14.874 -27.432 1.00 93.88 92 LYS A C 1
ATOM 727 O O . LYS A 1 92 ? 11.762 -15.141 -28.091 1.00 93.88 92 LYS A O 1
ATOM 732 N N . LYS A 1 93 ? 9.756 -15.737 -27.265 1.00 94.38 93 LYS A N 1
ATOM 733 C CA . LYS A 1 93 ? 9.810 -17.081 -27.833 1.00 94.38 93 LYS A CA 1
ATOM 734 C C . LYS A 1 93 ? 9.774 -16.986 -29.350 1.00 94.38 93 LYS A C 1
ATOM 736 O O . LYS A 1 93 ? 10.609 -17.616 -29.987 1.00 94.38 93 LYS A O 1
ATOM 741 N N . HIS A 1 94 ? 8.859 -16.194 -29.903 1.00 95.75 94 HIS A N 1
ATOM 742 C CA . HIS A 1 94 ? 8.767 -15.997 -31.344 1.00 95.75 94 HIS A CA 1
ATOM 743 C C . HIS A 1 94 ? 10.054 -15.376 -31.900 1.00 95.75 94 HIS A C 1
ATOM 745 O O . HIS A 1 94 ? 10.731 -16.022 -32.690 1.00 95.75 94 HIS A O 1
ATOM 751 N N . THR A 1 95 ? 10.482 -14.220 -31.380 1.00 95.56 95 THR A N 1
ATOM 752 C CA . THR A 1 95 ? 11.642 -13.473 -31.898 1.00 95.56 95 THR A CA 1
ATOM 753 C C . THR A 1 95 ? 12.927 -14.294 -31.980 1.00 95.56 95 THR A C 1
ATOM 755 O O . THR A 1 95 ? 13.631 -14.234 -32.981 1.00 95.56 95 THR A O 1
ATOM 758 N N . PHE A 1 96 ? 13.255 -15.067 -30.940 1.00 95.38 96 PHE A N 1
ATOM 759 C CA . PHE A 1 96 ? 14.530 -15.796 -30.879 1.00 95.38 96 PHE A CA 1
ATOM 760 C C . PHE A 1 96 ? 14.476 -17.213 -31.461 1.00 95.38 96 PHE A C 1
ATOM 762 O O . PHE A 1 96 ? 15.507 -17.887 -31.522 1.00 95.38 96 PHE A O 1
ATOM 769 N N . SER A 1 97 ? 13.296 -17.676 -31.881 1.00 95.94 97 SER A N 1
ATOM 770 C CA . SER A 1 97 ? 13.138 -18.947 -32.600 1.00 95.94 97 SER A CA 1
ATOM 771 C C . SER A 1 97 ? 12.722 -18.773 -34.059 1.00 95.94 97 SER A C 1
ATOM 773 O O . SER A 1 97 ? 12.628 -19.774 -34.770 1.00 95.94 97 SER A O 1
ATOM 775 N N . ASP A 1 98 ? 12.511 -17.533 -34.510 1.00 96.69 98 ASP A N 1
ATOM 776 C CA . ASP A 1 98 ? 12.096 -17.237 -35.875 1.00 96.69 98 ASP A CA 1
ATOM 777 C C . ASP A 1 98 ? 13.233 -17.541 -36.876 1.00 96.69 98 ASP A C 1
ATOM 779 O O . ASP A 1 98 ? 14.288 -16.892 -36.837 1.00 96.69 98 ASP A O 1
ATOM 783 N N . PRO A 1 99 ? 13.051 -18.514 -37.794 1.00 96.81 99 PRO A N 1
ATOM 784 C CA . PRO A 1 99 ? 14.043 -18.823 -38.820 1.00 96.81 99 PRO A CA 1
ATOM 785 C C . PRO A 1 99 ? 14.325 -17.647 -39.766 1.00 96.81 99 PRO A C 1
ATOM 787 O O . PRO A 1 99 ? 15.373 -17.632 -40.422 1.00 96.81 99 PRO A O 1
ATOM 790 N N . ASP A 1 100 ? 13.428 -16.664 -39.851 1.00 97.44 100 ASP A N 1
ATOM 791 C CA . ASP A 1 100 ? 13.613 -15.506 -40.713 1.00 97.44 100 ASP A CA 1
ATOM 792 C C . ASP A 1 100 ? 14.655 -14.523 -40.218 1.00 97.44 100 ASP A C 1
ATOM 794 O O . ASP A 1 100 ? 15.240 -13.810 -41.034 1.00 97.44 100 ASP A O 1
ATOM 798 N N . LEU A 1 101 ? 14.938 -14.523 -38.917 1.00 97.69 101 LEU A N 1
ATOM 799 C CA . LEU A 1 101 ? 15.923 -13.641 -38.299 1.00 97.69 101 LEU A CA 1
ATOM 800 C C . LEU A 1 101 ? 17.310 -14.283 -38.183 1.00 97.69 101 LEU A C 1
ATOM 802 O O . LEU A 1 101 ? 18.276 -13.584 -37.889 1.00 97.69 101 LEU A O 1
ATOM 806 N N . VAL A 1 102 ? 17.448 -15.577 -38.501 1.00 97.06 102 VAL A N 1
ATOM 807 C CA . VAL A 1 102 ? 18.739 -16.293 -38.515 1.00 97.06 102 VAL A CA 1
ATOM 808 C C . VAL A 1 102 ? 19.839 -15.566 -39.308 1.00 97.06 102 VAL A C 1
ATOM 810 O O . VAL A 1 102 ? 20.967 -15.536 -38.809 1.00 97.06 102 VAL A O 1
ATOM 813 N N . PRO A 1 103 ? 19.578 -14.944 -40.482 1.00 97.50 103 PRO A N 1
ATOM 814 C CA . PRO A 1 103 ? 20.595 -14.168 -41.200 1.00 97.50 103 PRO A CA 1
ATOM 815 C C . PRO A 1 103 ? 21.219 -13.034 -40.374 1.00 97.50 103 PRO A C 1
ATOM 817 O O . PRO A 1 103 ? 22.376 -12.685 -40.594 1.00 97.50 103 PRO A O 1
ATOM 820 N N . LEU A 1 104 ? 20.485 -12.496 -39.396 1.00 97.38 104 LEU A N 1
ATOM 821 C CA . LEU A 1 104 ? 20.935 -11.389 -38.560 1.00 97.38 104 LEU A CA 1
ATOM 822 C C . LEU A 1 104 ? 21.824 -11.837 -37.395 1.00 97.38 104 LEU A C 1
ATOM 824 O O . LEU A 1 104 ? 22.534 -11.011 -36.841 1.00 97.38 104 LEU A O 1
ATOM 828 N N . TYR A 1 105 ? 21.827 -13.117 -37.004 1.00 95.50 105 TYR A N 1
ATOM 829 C CA . TYR A 1 105 ? 22.441 -13.561 -35.737 1.00 95.50 105 TYR A CA 1
ATOM 830 C C . TYR A 1 105 ? 23.958 -13.329 -35.661 1.00 95.50 105 TYR A C 1
ATOM 832 O O . TYR A 1 105 ? 24.511 -13.216 -34.566 1.00 95.50 105 TYR A O 1
ATOM 840 N N . GLY A 1 106 ? 24.632 -13.285 -36.814 1.00 93.50 106 GLY A N 1
ATOM 841 C CA . GLY A 1 106 ? 26.062 -12.987 -36.911 1.00 93.50 106 GLY A CA 1
ATOM 842 C C . GLY A 1 106 ? 26.400 -11.493 -36.926 1.00 93.50 106 GLY A C 1
ATOM 843 O O . GLY A 1 106 ? 27.576 -11.149 -36.840 1.00 93.50 106 GLY A O 1
ATOM 844 N N . ASP A 1 107 ? 25.399 -10.620 -37.045 1.00 95.69 107 ASP A N 1
ATOM 845 C CA . ASP A 1 107 ? 25.564 -9.170 -37.122 1.00 95.69 107 ASP A CA 1
ATOM 846 C C . ASP A 1 107 ? 25.829 -8.564 -35.731 1.00 95.69 107 ASP A C 1
ATOM 848 O O . ASP A 1 107 ? 25.287 -9.011 -34.717 1.00 95.69 107 ASP A O 1
ATOM 852 N N . GLU A 1 108 ? 26.651 -7.518 -35.653 1.00 94.00 108 GLU A N 1
ATOM 853 C CA . GLU A 1 108 ? 26.911 -6.822 -34.389 1.00 94.00 108 GLU A CA 1
ATOM 854 C C . GLU A 1 108 ? 25.644 -6.135 -33.855 1.00 94.00 108 GLU A C 1
ATOM 856 O O . GLU A 1 108 ? 25.394 -6.141 -32.643 1.00 94.00 108 GLU A O 1
ATOM 861 N N . GLN A 1 109 ? 24.789 -5.634 -34.754 1.00 95.69 109 GLN A N 1
ATOM 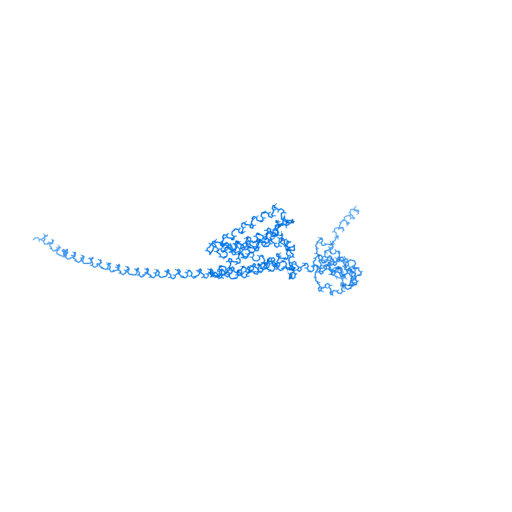862 C CA . GLN A 1 109 ? 23.513 -5.015 -34.398 1.00 95.69 109 GLN A CA 1
ATOM 863 C C . GLN A 1 109 ? 22.551 -6.004 -33.730 1.00 95.69 109 GLN A C 1
ATOM 865 O O . GLN A 1 109 ? 21.722 -5.589 -32.920 1.00 95.69 109 GLN A O 1
ATOM 870 N N . TRP A 1 110 ? 22.708 -7.314 -33.964 1.00 96.69 110 TRP A N 1
ATOM 871 C CA . TRP A 1 110 ? 21.911 -8.335 -33.283 1.00 96.69 110 TRP A CA 1
ATOM 872 C C . TRP A 1 110 ? 22.114 -8.299 -31.775 1.00 96.69 110 TRP A C 1
ATOM 874 O O . TRP A 1 110 ? 21.143 -8.331 -31.024 1.00 96.69 110 TRP A O 1
ATOM 884 N N . LYS A 1 111 ? 23.359 -8.140 -31.309 1.00 94.81 111 LYS A N 1
ATOM 885 C CA . LYS A 1 111 ? 23.655 -8.036 -29.872 1.00 94.81 111 LYS A CA 1
ATOM 886 C C . LYS A 1 111 ? 22.986 -6.806 -29.259 1.00 94.81 111 LYS A C 1
ATOM 888 O O . LYS A 1 111 ? 22.373 -6.915 -28.199 1.00 94.81 111 LYS A O 1
ATOM 893 N N . LEU A 1 112 ? 23.043 -5.664 -29.946 1.00 94.56 112 LEU A N 1
ATOM 894 C CA . LEU A 1 112 ? 22.394 -4.427 -29.503 1.00 94.56 112 LEU A CA 1
ATOM 895 C C . LEU A 1 112 ? 20.869 -4.581 -29.449 1.00 94.56 112 LEU A C 1
ATOM 897 O O . LEU A 1 112 ? 20.256 -4.244 -28.436 1.00 94.56 112 LEU A O 1
ATOM 901 N N . PHE A 1 113 ? 20.274 -5.164 -30.492 1.00 95.69 113 PHE A N 1
ATOM 902 C CA . PHE A 1 113 ? 18.847 -5.469 -30.539 1.00 95.69 113 PHE A CA 1
ATOM 903 C C . PHE A 1 113 ? 18.433 -6.413 -29.405 1.00 95.69 113 PHE A C 1
ATOM 905 O O . PHE A 1 113 ? 17.469 -6.125 -28.701 1.00 95.69 113 PHE A O 1
ATOM 912 N N . THR A 1 114 ? 19.172 -7.504 -29.167 1.00 95.38 114 THR A N 1
ATOM 913 C CA . THR A 1 114 ? 18.847 -8.457 -28.092 1.00 95.38 114 THR A CA 1
ATOM 914 C C . THR A 1 114 ? 18.835 -7.785 -26.719 1.00 95.38 114 THR A C 1
ATOM 916 O O . THR A 1 114 ? 17.884 -7.968 -25.961 1.00 95.38 114 THR A O 1
ATOM 919 N N . ALA A 1 115 ? 19.828 -6.938 -26.427 1.00 93.94 115 ALA A N 1
ATOM 920 C CA . ALA A 1 115 ? 19.892 -6.185 -25.180 1.00 93.94 115 ALA A CA 1
ATOM 921 C C . ALA A 1 115 ? 18.725 -5.189 -25.051 1.00 93.94 115 ALA A C 1
ATOM 923 O O . ALA A 1 115 ? 18.101 -5.099 -23.991 1.00 93.94 115 ALA A O 1
ATOM 924 N N . ALA A 1 116 ? 18.385 -4.475 -26.131 1.00 93.19 116 ALA A N 1
ATOM 925 C CA . ALA A 1 116 ? 17.244 -3.560 -26.155 1.00 93.19 116 ALA A CA 1
ATOM 926 C C . ALA A 1 116 ? 15.906 -4.298 -25.957 1.00 93.19 116 ALA A C 1
ATOM 928 O O . ALA A 1 116 ? 15.065 -3.863 -25.166 1.00 93.19 116 ALA A O 1
ATOM 929 N N . PHE A 1 117 ? 15.729 -5.441 -26.622 1.00 95.50 117 PHE A N 1
ATOM 930 C CA . PHE A 1 117 ? 14.550 -6.300 -26.522 1.00 95.50 117 PHE A CA 1
ATOM 931 C C . PHE A 1 117 ? 14.361 -6.838 -25.096 1.00 95.50 117 PHE A C 1
ATOM 933 O O . PHE A 1 117 ? 13.271 -6.743 -24.527 1.00 95.50 117 PHE A O 1
ATOM 940 N N . GLU A 1 118 ? 15.423 -7.361 -24.476 1.00 92.94 118 GLU A N 1
ATOM 941 C CA . GLU A 1 118 ? 15.375 -7.825 -23.085 1.00 92.94 118 GLU A CA 1
ATOM 942 C C . GLU A 1 118 ? 15.091 -6.677 -22.108 1.00 92.94 118 GLU A C 1
ATOM 944 O O . GLU A 1 118 ? 14.267 -6.836 -21.202 1.00 92.94 118 GLU A O 1
ATOM 949 N N . GLY A 1 119 ? 15.675 -5.497 -22.341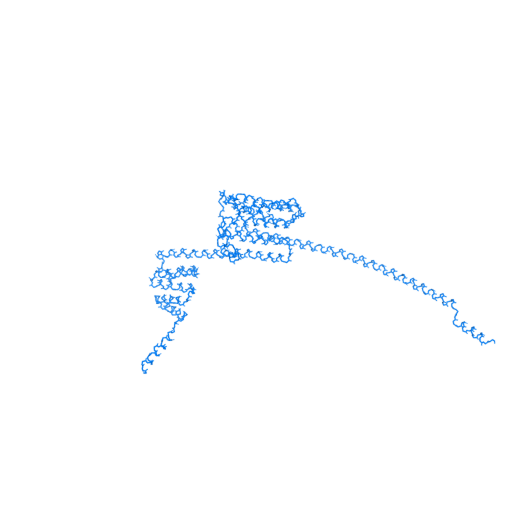 1.00 89.62 119 GLY A N 1
ATOM 950 C CA . GLY A 1 119 ? 15.372 -4.285 -21.580 1.00 89.62 119 GLY A CA 1
ATOM 951 C C . GLY A 1 119 ? 13.891 -3.890 -21.647 1.00 89.62 119 GLY A C 1
ATOM 952 O O . GLY A 1 119 ? 13.295 -3.554 -20.623 1.00 89.62 119 GLY A O 1
ATOM 953 N N . LYS A 1 120 ? 13.257 -3.987 -22.825 1.00 89.94 120 LYS A N 1
ATOM 954 C CA . LYS A 1 120 ? 11.814 -3.733 -22.999 1.00 89.94 120 LYS A CA 1
ATOM 955 C C . LYS A 1 120 ? 10.945 -4.749 -22.256 1.00 89.94 120 LYS A C 1
ATOM 957 O O . LYS A 1 120 ? 9.952 -4.358 -21.640 1.00 89.94 120 LYS A O 1
ATOM 962 N N . ILE A 1 121 ? 11.312 -6.033 -22.274 1.00 88.88 121 ILE A N 1
ATOM 963 C CA . ILE A 1 121 ? 10.600 -7.071 -21.511 1.00 88.88 121 ILE A CA 1
ATOM 964 C C . ILE A 1 121 ? 10.669 -6.790 -20.011 1.00 88.88 121 ILE A C 1
ATOM 966 O O . ILE A 1 121 ? 9.636 -6.826 -19.336 1.00 88.88 121 ILE A O 1
ATOM 970 N N . GLU A 1 122 ? 11.858 -6.493 -19.486 1.00 86.44 122 GLU A N 1
ATOM 971 C CA . GLU A 1 122 ? 12.033 -6.238 -18.055 1.00 86.44 122 GLU A CA 1
ATOM 972 C C . GLU A 1 122 ? 11.309 -4.955 -17.617 1.00 86.44 122 GLU A C 1
ATOM 974 O O . GLU A 1 122 ? 10.669 -4.934 -16.563 1.00 86.44 122 GLU A O 1
ATOM 979 N N . ALA A 1 123 ? 11.301 -3.914 -18.459 1.00 83.94 123 ALA A N 1
ATOM 980 C CA . ALA A 1 123 ? 10.503 -2.709 -18.233 1.00 83.94 123 ALA A CA 1
ATOM 981 C C . ALA A 1 123 ? 8.996 -3.021 -18.169 1.00 83.94 123 ALA A C 1
ATOM 983 O O . ALA A 1 123 ? 8.309 -2.594 -17.244 1.00 83.94 123 ALA A O 1
ATOM 984 N N . LYS A 1 124 ? 8.471 -3.849 -19.081 1.00 84.44 124 LYS A N 1
ATOM 985 C CA . LYS A 1 124 ? 7.048 -4.224 -19.049 1.00 84.44 124 LYS A CA 1
ATOM 986 C C . LYS A 1 124 ? 6.697 -5.078 -17.826 1.00 84.44 124 LYS A C 1
ATOM 988 O O . LYS A 1 124 ? 5.643 -4.903 -17.217 1.00 84.44 124 LYS A O 1
ATOM 993 N N . LYS A 1 125 ? 7.579 -5.999 -17.427 1.00 84.00 125 LYS A N 1
ATOM 994 C CA . LYS A 1 125 ? 7.426 -6.791 -16.193 1.00 84.00 125 LYS A CA 1
ATOM 995 C C . LYS A 1 125 ? 7.442 -5.902 -14.943 1.00 84.00 125 LYS A C 1
ATOM 997 O O . LYS A 1 125 ? 6.660 -6.126 -14.013 1.00 84.00 125 LYS A O 1
ATOM 1002 N N . THR A 1 126 ? 8.293 -4.879 -14.950 1.00 85.06 126 THR A N 1
ATOM 1003 C CA . THR A 1 126 ? 8.331 -3.809 -13.947 1.00 85.06 126 THR A CA 1
ATOM 1004 C C . THR A 1 126 ? 6.982 -3.106 -13.846 1.00 85.06 126 THR A C 1
ATOM 1006 O O . THR A 1 126 ? 6.412 -3.054 -12.754 1.00 85.06 126 THR A O 1
ATOM 1009 N N . ASP A 1 127 ? 6.413 -2.677 -14.972 1.00 84.75 127 ASP A N 1
ATOM 1010 C CA . ASP A 1 127 ? 5.107 -2.010 -15.009 1.00 84.75 127 ASP A CA 1
ATOM 1011 C C . ASP A 1 127 ? 3.978 -2.892 -14.460 1.00 84.75 127 ASP A C 1
ATOM 1013 O O . ASP A 1 127 ? 3.182 -2.435 -13.636 1.00 84.75 127 ASP A O 1
ATOM 1017 N N . TYR A 1 128 ? 3.925 -4.174 -14.842 1.00 87.19 128 TYR A N 1
ATOM 1018 C CA . TYR A 1 128 ? 2.926 -5.106 -14.306 1.00 87.19 128 TYR A CA 1
ATOM 1019 C C . TYR A 1 128 ? 3.044 -5.278 -12.789 1.00 87.19 128 TYR A C 1
ATOM 1021 O O . TYR A 1 128 ? 2.031 -5.277 -12.087 1.00 87.19 128 TYR A O 1
ATOM 1029 N N . THR A 1 129 ? 4.269 -5.391 -12.270 1.00 90.38 129 THR A N 1
ATOM 1030 C CA . THR A 1 129 ? 4.510 -5.548 -10.828 1.00 90.38 129 THR A CA 1
ATOM 1031 C C . THR A 1 129 ? 4.023 -4.321 -10.054 1.00 90.38 129 THR A C 1
ATOM 1033 O O . THR A 1 129 ? 3.323 -4.458 -9.047 1.00 90.38 129 THR A O 1
ATOM 1036 N N . TRP A 1 130 ? 4.311 -3.117 -10.554 1.00 90.62 130 TRP A N 1
ATOM 1037 C CA . TRP A 1 130 ? 3.810 -1.872 -9.966 1.00 90.62 130 TRP A CA 1
ATOM 1038 C C . TRP A 1 130 ? 2.297 -1.700 -10.119 1.00 90.62 130 TRP A C 1
ATOM 1040 O O . TRP A 1 130 ? 1.654 -1.163 -9.218 1.00 90.62 130 TRP A O 1
ATOM 1050 N N . GLY A 1 131 ? 1.707 -2.203 -11.205 1.00 90.06 131 GLY A N 1
ATOM 1051 C CA . GLY A 1 131 ? 0.258 -2.258 -11.388 1.00 90.06 131 GLY A CA 1
ATOM 1052 C C . GLY A 1 131 ? -0.434 -3.125 -10.332 1.00 90.06 131 GLY A C 1
ATOM 1053 O O . GLY A 1 131 ? -1.429 -2.700 -9.744 1.00 90.06 131 GLY A O 1
ATOM 1054 N N . VAL A 1 132 ? 0.120 -4.302 -10.020 1.00 92.19 132 VAL A N 1
ATOM 1055 C CA . VAL A 1 132 ? -0.371 -5.158 -8.923 1.00 92.19 132 VAL A CA 1
ATOM 1056 C C . VAL A 1 132 ? -0.203 -4.462 -7.571 1.00 92.19 132 VAL A C 1
ATOM 1058 O O . VAL A 1 132 ? -1.146 -4.431 -6.780 1.00 92.19 132 VAL A O 1
ATOM 1061 N N . TYR A 1 133 ? 0.961 -3.854 -7.320 1.00 93.31 133 TYR A N 1
ATOM 1062 C CA . TYR A 1 133 ? 1.232 -3.085 -6.100 1.00 93.31 133 TYR A CA 1
ATOM 1063 C C . TYR A 1 133 ? 0.195 -1.969 -5.886 1.00 93.31 133 TYR A C 1
ATOM 1065 O O . TYR A 1 133 ? -0.405 -1.854 -4.814 1.00 93.31 133 TYR A O 1
ATOM 1073 N N . PHE A 1 134 ? -0.081 -1.193 -6.938 1.00 92.69 134 PHE A N 1
ATOM 1074 C CA . PHE A 1 134 ? -1.129 -0.176 -6.946 1.00 92.69 134 PHE A CA 1
ATOM 1075 C C . PHE A 1 134 ? -2.514 -0.774 -6.702 1.00 92.69 134 PHE A C 1
ATOM 1077 O O . PHE A 1 134 ? -3.255 -0.249 -5.877 1.00 92.69 134 PHE A O 1
ATOM 1084 N N . GLY A 1 135 ? -2.854 -1.879 -7.370 1.00 93.62 135 GLY A N 1
ATOM 1085 C CA . GLY A 1 135 ? -4.132 -2.568 -7.196 1.00 93.62 135 GLY A CA 1
ATOM 1086 C C . GLY A 1 135 ? -4.389 -2.986 -5.746 1.00 93.62 135 GLY A C 1
ATOM 1087 O O . GLY A 1 135 ? -5.492 -2.787 -5.241 1.00 93.62 135 GLY A O 1
ATOM 1088 N N . ILE A 1 136 ? -3.365 -3.480 -5.040 1.00 95.38 136 ILE A N 1
ATOM 1089 C CA . ILE A 1 136 ? -3.466 -3.823 -3.612 1.00 95.38 136 ILE A CA 1
ATOM 1090 C C . ILE A 1 136 ? -3.789 -2.579 -2.774 1.00 95.38 136 ILE A C 1
ATOM 1092 O O . ILE A 1 136 ? -4.738 -2.599 -1.988 1.00 95.38 136 ILE A O 1
ATOM 1096 N N . LEU A 1 137 ? -3.040 -1.484 -2.954 1.00 95.00 137 LEU A N 1
ATOM 1097 C CA . LEU A 1 137 ? -3.290 -0.229 -2.235 1.00 95.00 137 LEU A CA 1
ATOM 1098 C C . LEU A 1 137 ? -4.663 0.363 -2.569 1.00 95.00 137 LEU A C 1
ATOM 1100 O O . LEU A 1 137 ? -5.351 0.855 -1.677 1.00 95.00 137 LEU A O 1
ATOM 1104 N N . PHE A 1 138 ? -5.079 0.281 -3.831 1.00 94.38 138 PHE A N 1
ATOM 1105 C CA . PHE A 1 138 ? -6.372 0.752 -4.312 1.00 94.38 138 PHE A CA 1
ATOM 1106 C C . PHE A 1 138 ? -7.521 -0.009 -3.646 1.00 94.38 138 PHE A C 1
ATOM 1108 O O . PHE A 1 138 ? -8.419 0.608 -3.071 1.00 94.38 138 PHE A O 1
ATOM 1115 N N . ILE A 1 139 ? -7.473 -1.346 -3.654 1.00 96.25 139 ILE A N 1
ATOM 1116 C CA . ILE A 1 139 ? -8.484 -2.187 -3.003 1.00 96.25 139 ILE A CA 1
ATOM 1117 C C . ILE A 1 139 ? -8.513 -1.909 -1.500 1.00 96.25 139 ILE A C 1
ATOM 1119 O O . ILE A 1 139 ? -9.593 -1.698 -0.950 1.00 96.25 139 ILE A O 1
ATOM 1123 N N . LEU A 1 140 ? -7.351 -1.843 -0.837 1.00 95.81 140 LEU A N 1
ATOM 1124 C CA . LEU A 1 140 ? -7.269 -1.495 0.584 1.00 95.81 140 LEU A CA 1
ATOM 1125 C C . LEU A 1 140 ? -7.899 -0.125 0.857 1.00 95.81 140 LEU A C 1
ATOM 1127 O O . LEU A 1 140 ? -8.704 -0.000 1.778 1.00 95.81 140 LEU A O 1
ATOM 1131 N N . PHE A 1 141 ? -7.583 0.894 0.061 1.00 96.25 141 PHE A N 1
ATOM 1132 C CA . PHE A 1 141 ? -8.131 2.235 0.234 1.00 96.25 141 PHE A CA 1
ATOM 1133 C C . PHE A 1 141 ? -9.658 2.246 0.099 1.00 96.25 141 PHE A C 1
ATOM 1135 O O . PHE A 1 141 ? -10.346 2.678 1.024 1.00 96.25 141 PHE A O 1
ATOM 1142 N N . PHE A 1 142 ? -10.205 1.735 -1.008 1.00 96.31 142 PHE A N 1
ATOM 1143 C CA . PHE A 1 142 ? -11.648 1.786 -1.266 1.00 96.31 142 PHE A CA 1
ATOM 1144 C C . PHE A 1 142 ? -12.454 0.880 -0.335 1.00 96.31 142 PHE A C 1
ATOM 1146 O O . PHE A 1 142 ? -13.530 1.278 0.112 1.00 96.31 142 PHE A O 1
ATOM 1153 N N . TYR A 1 143 ? -11.925 -0.291 0.027 1.00 94.94 143 TYR A N 1
ATOM 1154 C CA . TYR A 1 143 ? -12.543 -1.153 1.032 1.00 94.94 143 TYR A CA 1
ATOM 1155 C C . TYR A 1 143 ? -12.671 -0.432 2.380 1.00 94.94 143 TYR A C 1
ATOM 1157 O O . TYR A 1 143 ? -13.741 -0.419 2.990 1.00 94.94 143 TYR A O 1
ATOM 1165 N N . ASN A 1 144 ? -11.605 0.231 2.836 1.00 94.69 144 ASN A N 1
ATOM 1166 C CA . ASN A 1 144 ? -11.625 0.931 4.120 1.00 94.69 144 ASN A CA 1
ATOM 1167 C C . ASN A 1 144 ? -12.408 2.244 4.077 1.00 94.69 144 ASN A C 1
ATOM 1169 O O . ASN A 1 144 ? -13.051 2.594 5.067 1.00 94.69 144 ASN A O 1
ATOM 1173 N N . LEU A 1 145 ? -12.437 2.925 2.931 1.00 96.12 145 LEU A N 1
ATOM 1174 C CA . LEU A 1 145 ? -13.318 4.065 2.704 1.00 96.12 145 LEU A CA 1
ATOM 1175 C C . LEU A 1 145 ? -14.791 3.640 2.769 1.00 96.12 145 LEU A C 1
ATOM 1177 O O . LEU A 1 145 ? -15.598 4.311 3.410 1.00 96.12 145 LEU A O 1
ATOM 1181 N N . PHE A 1 146 ? -15.147 2.500 2.176 1.00 96.56 146 PHE A N 1
ATOM 1182 C CA . PHE A 1 146 ? -16.490 1.941 2.297 1.00 96.56 146 PHE A CA 1
ATOM 1183 C C . PHE A 1 146 ? -16.837 1.622 3.760 1.00 96.56 146 PHE A C 1
ATOM 1185 O O . PHE A 1 146 ? -17.896 2.028 4.243 1.00 96.56 146 PHE A O 1
ATOM 1192 N N . LEU A 1 147 ? -15.925 0.986 4.508 1.00 93.44 147 LEU A N 1
ATOM 1193 C CA . LEU A 1 147 ? -16.115 0.750 5.945 1.00 93.44 147 LEU A CA 1
ATOM 1194 C C . LEU A 1 147 ? -16.255 2.050 6.743 1.00 93.44 147 LEU A C 1
ATOM 1196 O O . LEU A 1 147 ? -17.072 2.110 7.661 1.00 93.44 147 LEU A O 1
ATOM 1200 N N . LEU A 1 148 ? -15.520 3.106 6.388 1.00 95.38 148 LEU A N 1
ATOM 1201 C CA . LEU A 1 148 ? -15.684 4.428 6.988 1.00 95.38 148 LEU A CA 1
ATOM 1202 C C . LEU A 1 148 ? -17.094 4.982 6.751 1.00 95.38 148 LEU A C 1
ATOM 1204 O O . LEU A 1 148 ? -17.717 5.466 7.694 1.00 95.38 148 LEU A O 1
ATOM 1208 N N . LEU A 1 149 ? -17.612 4.901 5.525 1.00 96.06 149 LEU A N 1
ATOM 1209 C CA . LEU A 1 149 ? -18.950 5.402 5.190 1.00 96.06 149 LEU A CA 1
ATOM 1210 C C . LEU A 1 149 ? -20.059 4.616 5.904 1.00 96.06 149 LEU A C 1
ATOM 1212 O O . LEU A 1 149 ? -21.032 5.216 6.369 1.00 96.06 149 LEU A O 1
ATOM 1216 N N . MET A 1 150 ? -19.885 3.297 6.029 1.00 93.75 150 MET A N 1
ATOM 1217 C CA . MET A 1 150 ? -20.851 2.389 6.653 1.00 93.75 150 MET A CA 1
ATOM 1218 C C . MET A 1 150 ? -20.826 2.442 8.183 1.00 93.75 150 MET A C 1
ATOM 1220 O O . MET A 1 150 ? -21.871 2.556 8.819 1.00 93.75 150 MET A O 1
ATOM 1224 N N . LEU A 1 151 ? -19.639 2.352 8.789 1.00 90.50 151 LEU A N 1
ATOM 1225 C CA . LEU A 1 151 ? -19.474 2.261 10.243 1.00 90.50 151 LEU A CA 1
ATOM 1226 C C . LEU A 1 151 ? -19.330 3.634 10.907 1.00 90.50 151 LEU A C 1
ATOM 1228 O O . LEU A 1 151 ? -19.577 3.759 12.105 1.00 90.50 151 LEU A O 1
ATOM 1232 N N . ARG A 1 152 ? -18.924 4.664 10.150 1.00 91.69 152 ARG A N 1
ATOM 1233 C CA . ARG A 1 152 ? -18.742 6.054 10.610 1.00 91.69 152 ARG A CA 1
ATOM 1234 C C . ARG A 1 152 ? -17.867 6.185 11.861 1.00 91.69 152 ARG A C 1
ATOM 1236 O O . ARG A 1 152 ? -18.069 7.080 12.682 1.00 91.69 152 ARG A O 1
ATOM 1243 N N . THR A 1 153 ? -16.872 5.309 12.011 1.00 91.69 153 THR A N 1
ATOM 1244 C CA . THR A 1 153 ? -15.913 5.371 13.122 1.00 91.69 153 THR A CA 1
ATOM 1245 C C . THR A 1 153 ? -14.603 6.029 12.690 1.00 91.69 153 THR A C 1
ATOM 1247 O O . THR A 1 153 ? -14.133 5.881 11.561 1.00 91.69 153 THR A O 1
ATOM 1250 N N . LYS A 1 154 ? -13.975 6.758 13.620 1.00 94.44 154 LYS A N 1
ATOM 1251 C CA . LYS A 1 154 ? -12.730 7.504 13.363 1.00 94.44 154 LYS A CA 1
ATOM 1252 C C . LYS A 1 154 ? -11.535 6.607 13.039 1.00 94.44 154 LYS A C 1
ATOM 1254 O O . LYS A 1 154 ? -10.606 7.053 12.375 1.00 94.44 154 LYS A O 1
ATOM 1259 N N . VAL A 1 155 ? -11.565 5.350 13.478 1.00 95.31 155 VAL A N 1
ATOM 1260 C CA . VAL A 1 155 ? -10.495 4.382 13.212 1.00 95.31 155 VAL A CA 1
ATOM 1261 C C . VAL A 1 155 ? -10.316 4.180 11.702 1.00 95.31 155 VAL A C 1
ATOM 1263 O O . VAL A 1 155 ? -9.193 4.270 11.209 1.00 95.31 155 VAL A O 1
ATOM 1266 N N . TYR A 1 156 ? -11.412 4.009 10.951 1.00 95.62 156 TYR A N 1
ATOM 1267 C CA . TYR A 1 156 ? -11.350 3.859 9.490 1.00 95.62 156 TYR A CA 1
ATOM 1268 C C . TYR A 1 156 ? -10.971 5.152 8.776 1.00 95.62 156 TYR A C 1
ATOM 1270 O O . TYR A 1 156 ? -10.325 5.088 7.735 1.00 95.62 156 TYR A O 1
ATOM 1278 N N . LEU A 1 157 ? -11.302 6.320 9.337 1.00 96.88 157 LEU A N 1
ATOM 1279 C CA . LEU A 1 157 ? -10.858 7.605 8.791 1.00 96.88 157 LEU A CA 1
ATOM 1280 C C . LEU A 1 157 ? -9.333 7.694 8.816 1.00 96.88 157 LEU A C 1
ATOM 1282 O O . LEU A 1 157 ? -8.714 7.956 7.789 1.00 96.88 157 LEU A O 1
ATOM 1286 N N . PHE A 1 158 ? -8.726 7.437 9.975 1.00 97.38 158 PHE A N 1
ATOM 1287 C CA . PHE A 1 158 ? -7.275 7.520 10.115 1.00 97.38 158 PHE A CA 1
ATOM 1288 C C . PHE A 1 158 ? -6.545 6.405 9.372 1.00 97.38 158 PHE A C 1
ATOM 1290 O O . PHE A 1 158 ? -5.472 6.651 8.831 1.00 97.38 158 PHE A O 1
ATOM 1297 N N . TYR A 1 159 ? -7.135 5.214 9.273 1.00 97.06 159 TYR A N 1
ATOM 1298 C CA . TYR A 1 159 ? -6.561 4.134 8.475 1.00 97.06 159 TYR A CA 1
ATOM 1299 C C . TYR A 1 159 ? -6.627 4.415 6.964 1.00 97.06 159 TYR A C 1
ATOM 1301 O O . TYR A 1 159 ? -5.644 4.230 6.253 1.00 97.06 159 TYR A O 1
ATOM 1309 N N . THR A 1 160 ? -7.746 4.954 6.474 1.00 97.12 160 THR A N 1
ATOM 1310 C CA . THR A 1 160 ? -7.887 5.383 5.071 1.00 97.12 160 THR A CA 1
ATOM 1311 C C . THR A 1 160 ? -6.913 6.518 4.746 1.00 97.12 160 THR A C 1
ATOM 1313 O O . THR A 1 160 ? -6.251 6.489 3.710 1.00 97.12 160 THR A O 1
ATOM 1316 N N . LEU A 1 161 ? -6.762 7.487 5.658 1.00 97.38 161 LEU A N 1
ATOM 1317 C CA . LEU A 1 161 ? -5.768 8.554 5.538 1.00 97.38 161 LEU A CA 1
ATOM 1318 C C . LEU A 1 161 ? -4.337 7.999 5.524 1.00 97.38 161 LEU A C 1
ATOM 1320 O O . LEU A 1 161 ? -3.522 8.453 4.728 1.00 97.38 161 LEU A O 1
ATOM 1324 N N . LEU A 1 162 ? -4.033 7.005 6.364 1.00 97.44 162 LEU A N 1
ATOM 1325 C CA . LEU A 1 162 ? -2.730 6.342 6.380 1.00 97.44 162 LEU A CA 1
ATOM 1326 C C . LEU A 1 162 ? -2.414 5.706 5.021 1.00 97.44 162 LEU A C 1
ATOM 1328 O O . LEU A 1 162 ? -1.334 5.950 4.494 1.00 97.44 162 LEU A O 1
ATOM 1332 N N . ILE A 1 163 ? -3.350 4.952 4.431 1.00 97.25 163 ILE A N 1
ATOM 1333 C CA . ILE A 1 163 ? -3.166 4.339 3.103 1.00 97.25 163 ILE A CA 1
ATOM 1334 C C . ILE A 1 163 ? -2.956 5.417 2.033 1.00 97.25 163 ILE A C 1
ATOM 1336 O O . ILE A 1 163 ? -2.056 5.298 1.202 1.00 97.25 163 ILE A O 1
ATOM 1340 N N . LEU A 1 164 ? -3.755 6.489 2.072 1.00 95.31 164 LEU A N 1
ATOM 1341 C CA . LEU A 1 164 ? -3.662 7.591 1.115 1.00 95.31 164 LEU A CA 1
ATOM 1342 C C . LEU A 1 164 ? -2.289 8.267 1.153 1.00 95.31 164 LEU A C 1
ATOM 1344 O O . LEU A 1 164 ? -1.661 8.467 0.117 1.00 95.31 164 LEU A O 1
ATOM 1348 N N . VAL A 1 165 ? -1.814 8.606 2.351 1.00 95.00 165 VAL A N 1
ATOM 1349 C CA . VAL A 1 165 ? -0.515 9.260 2.531 1.00 95.00 165 VAL A CA 1
ATOM 1350 C C . VAL A 1 165 ? 0.630 8.292 2.229 1.00 95.00 165 VAL A C 1
ATOM 1352 O O . VAL A 1 165 ? 1.636 8.699 1.655 1.00 95.00 165 VAL A O 1
ATOM 1355 N N . PHE A 1 166 ? 0.472 7.006 2.543 1.00 94.38 166 PHE A N 1
ATOM 1356 C CA . PHE A 1 166 ? 1.444 5.977 2.182 1.00 94.38 166 PHE A CA 1
ATOM 1357 C C . PHE A 1 166 ? 1.607 5.856 0.658 1.00 94.38 166 PHE A C 1
ATOM 1359 O O . PHE A 1 166 ? 2.730 5.815 0.167 1.00 94.38 166 PHE A O 1
ATOM 1366 N N . ALA A 1 167 ? 0.520 5.909 -0.118 1.00 93.69 167 ALA A N 1
ATOM 1367 C CA . ALA A 1 167 ? 0.610 5.926 -1.582 1.00 93.69 167 ALA A CA 1
ATOM 1368 C C . ALA A 1 167 ? 1.371 7.160 -2.118 1.00 93.69 167 ALA A C 1
ATOM 1370 O O . ALA A 1 167 ? 2.088 7.069 -3.112 1.00 93.69 167 ALA A O 1
ATOM 1371 N N . GLN A 1 168 ? 1.257 8.312 -1.450 1.00 91.25 168 GLN A N 1
ATOM 1372 C CA . GLN A 1 168 ? 2.006 9.528 -1.802 1.00 91.25 168 GLN A CA 1
ATOM 1373 C C . GLN A 1 168 ? 3.485 9.440 -1.400 1.00 91.25 168 GLN A C 1
ATOM 1375 O O . GLN A 1 168 ? 4.353 9.951 -2.106 1.00 91.25 168 GLN A O 1
ATOM 1380 N N . LEU A 1 169 ? 3.787 8.752 -0.298 1.00 90.94 169 LEU A N 1
ATOM 1381 C CA . LEU A 1 169 ? 5.158 8.430 0.084 1.00 90.94 169 LEU A CA 1
ATOM 1382 C C . LEU A 1 169 ? 5.837 7.557 -0.981 1.00 90.94 169 LEU A C 1
ATOM 1384 O O . LEU A 1 169 ? 6.954 7.859 -1.388 1.00 90.94 169 LEU A O 1
ATOM 1388 N N . GLU A 1 170 ? 5.138 6.534 -1.475 1.00 90.12 170 GLU A N 1
ATOM 1389 C CA . GLU A 1 170 ? 5.634 5.633 -2.524 1.00 90.12 170 GLU A CA 1
ATOM 1390 C C . GLU A 1 170 ? 5.874 6.349 -3.862 1.00 90.12 170 GLU A C 1
ATOM 1392 O O . GLU A 1 170 ? 6.825 6.024 -4.576 1.00 90.12 170 GLU A O 1
ATOM 1397 N N . TYR A 1 171 ? 5.060 7.361 -4.192 1.00 87.50 171 TYR A N 1
ATOM 1398 C CA . TYR A 1 171 ? 5.309 8.243 -5.340 1.00 87.50 171 TYR A CA 1
ATOM 1399 C C . TYR A 1 171 ? 6.666 8.954 -5.220 1.00 87.50 171 TYR A C 1
ATOM 1401 O O . TYR A 1 171 ? 7.398 9.064 -6.200 1.00 87.50 171 TYR A O 1
ATOM 1409 N N . ALA A 1 172 ? 7.026 9.424 -4.021 1.00 84.31 172 ALA A N 1
ATOM 1410 C CA . ALA A 1 172 ? 8.253 10.189 -3.808 1.00 84.31 172 ALA A CA 1
ATOM 1411 C C . ALA A 1 172 ? 9.535 9.338 -3.888 1.00 84.31 172 ALA A C 1
ATOM 1413 O O . ALA A 1 172 ? 10.617 9.891 -4.080 1.00 84.31 172 ALA A O 1
ATOM 1414 N N . THR A 1 173 ? 9.433 8.017 -3.724 1.00 83.88 173 THR A N 1
ATOM 1415 C CA . THR A 1 173 ? 10.585 7.104 -3.629 1.00 83.88 173 THR A CA 1
ATOM 1416 C C . THR A 1 173 ? 10.748 6.177 -4.830 1.00 83.88 173 THR A C 1
ATOM 1418 O O . THR A 1 173 ? 11.846 5.657 -5.027 1.00 83.88 173 THR A O 1
ATOM 1421 N N . ASN A 1 174 ? 9.711 5.973 -5.654 1.00 86.56 174 ASN A N 1
ATOM 1422 C CA . ASN A 1 174 ? 9.747 4.989 -6.741 1.00 86.56 174 ASN A CA 1
ATOM 1423 C C . ASN A 1 174 ? 9.270 5.590 -8.075 1.00 86.56 174 ASN A C 1
ATOM 1425 O O . ASN A 1 174 ? 8.062 5.726 -8.289 1.00 86.56 174 ASN A O 1
ATOM 1429 N N . PRO A 1 175 ? 10.183 5.888 -9.019 1.00 82.69 175 PRO A N 1
ATOM 1430 C CA . PRO A 1 175 ? 9.827 6.512 -10.295 1.00 82.69 175 PRO A CA 1
ATOM 1431 C C . PRO A 1 175 ? 8.782 5.752 -11.136 1.00 82.69 175 PRO A C 1
ATOM 1433 O O . PRO A 1 175 ? 7.855 6.404 -11.618 1.00 82.69 175 PRO A O 1
ATOM 1436 N N . PRO A 1 176 ? 8.836 4.410 -11.293 1.00 82.38 176 PRO A N 1
ATOM 1437 C CA . PRO A 1 176 ? 7.824 3.700 -12.085 1.00 82.38 176 PRO A CA 1
ATOM 1438 C C . PRO A 1 176 ? 6.418 3.804 -11.475 1.00 82.38 176 PRO A C 1
ATOM 1440 O O . PRO A 1 176 ? 5.434 4.042 -12.173 1.00 82.38 176 PRO A O 1
ATOM 1443 N N . PHE A 1 177 ? 6.322 3.715 -10.145 1.00 84.75 177 PHE A N 1
ATOM 1444 C CA . PHE A 1 177 ? 5.066 3.924 -9.424 1.00 84.75 177 PHE A CA 1
ATOM 1445 C C . PHE A 1 177 ? 4.575 5.372 -9.532 1.00 84.75 177 PHE A C 1
ATOM 1447 O O . PHE A 1 177 ? 3.372 5.616 -9.649 1.00 84.75 177 PHE A O 1
ATOM 1454 N N . ALA A 1 178 ? 5.503 6.334 -9.536 1.00 84.50 178 ALA A N 1
ATOM 1455 C CA . ALA A 1 178 ? 5.191 7.750 -9.646 1.00 84.50 178 ALA A CA 1
ATOM 1456 C C . ALA A 1 178 ? 4.442 8.073 -10.948 1.00 84.50 178 ALA A C 1
ATOM 1458 O O . ALA A 1 178 ? 3.462 8.817 -10.922 1.00 84.50 178 ALA A O 1
ATOM 1459 N N . VAL A 1 179 ? 4.834 7.454 -12.069 1.00 81.94 179 VAL A N 1
ATOM 1460 C CA . VAL A 1 179 ? 4.143 7.602 -13.362 1.00 81.94 179 VAL A CA 1
ATOM 1461 C C . VAL A 1 179 ? 2.681 7.167 -13.254 1.00 81.94 179 VAL A C 1
ATOM 1463 O O . VAL A 1 179 ? 1.787 7.911 -13.660 1.00 81.94 179 VAL A O 1
ATOM 1466 N N . LEU A 1 180 ? 2.418 6.001 -12.661 1.00 80.50 180 LEU A N 1
ATOM 1467 C CA . LEU A 1 180 ? 1.061 5.480 -12.492 1.00 80.50 180 LEU A CA 1
ATOM 1468 C C . LEU A 1 180 ? 0.212 6.384 -11.586 1.00 80.50 180 LEU A C 1
ATOM 1470 O O . LEU A 1 180 ? -0.904 6.763 -11.943 1.00 80.50 180 LEU A O 1
ATOM 1474 N N . ILE A 1 181 ? 0.764 6.773 -10.437 1.00 81.88 181 ILE A N 1
ATOM 1475 C CA . ILE A 1 181 ? 0.076 7.592 -9.436 1.00 81.88 181 ILE A CA 1
ATOM 1476 C C . ILE A 1 181 ? -0.138 9.037 -9.892 1.00 81.88 181 ILE A C 1
ATOM 1478 O O . ILE A 1 181 ? -1.138 9.644 -9.511 1.00 81.88 181 ILE A O 1
ATOM 1482 N N . SER A 1 182 ? 0.744 9.594 -10.725 1.00 84.00 182 SER A N 1
ATOM 1483 C CA . SER A 1 182 ? 0.615 10.971 -11.228 1.00 84.00 182 SER A CA 1
ATOM 1484 C C . SER A 1 182 ? -0.700 11.215 -11.977 1.00 84.00 182 SER A C 1
ATOM 1486 O O . SER A 1 182 ? -1.228 12.325 -11.956 1.00 84.00 182 SER A O 1
ATOM 1488 N N . LYS A 1 183 ? -1.277 10.161 -12.574 1.00 83.75 183 LYS A N 1
ATOM 1489 C CA . LYS A 1 183 ? -2.590 10.198 -13.234 1.00 83.75 183 LYS A CA 1
ATOM 1490 C C . LYS A 1 183 ? -3.756 10.299 -12.244 1.00 83.75 183 LYS A C 1
ATOM 1492 O O . LYS A 1 183 ? -4.822 10.774 -12.614 1.00 83.75 183 LYS A O 1
ATOM 1497 N N . VAL A 1 184 ? -3.560 9.852 -11.002 1.00 84.50 184 VAL A N 1
ATOM 1498 C CA . VAL A 1 184 ? -4.555 9.907 -9.917 1.00 84.50 184 VAL A CA 1
ATOM 1499 C C . VAL A 1 184 ? -4.396 11.194 -9.104 1.00 84.50 184 VAL A C 1
ATOM 1501 O O . VAL A 1 184 ? -5.375 11.887 -8.835 1.00 84.50 184 VAL A O 1
ATOM 1504 N N . PHE A 1 185 ? -3.162 11.546 -8.740 1.00 84.38 185 PHE A N 1
ATOM 1505 C CA . PHE A 1 185 ? -2.836 12.775 -8.018 1.00 84.38 185 PHE A CA 1
ATOM 1506 C C . PHE A 1 185 ? -2.188 13.786 -8.964 1.00 84.38 185 PHE A C 1
ATOM 1508 O O . PHE A 1 185 ? -0.969 13.957 -8.970 1.00 84.38 185 PHE A O 1
ATOM 1515 N N . PHE A 1 186 ? -3.017 14.498 -9.731 1.00 86.25 186 PHE A N 1
ATOM 1516 C CA . PHE A 1 186 ? -2.567 15.466 -10.743 1.00 86.25 186 PHE A CA 1
ATOM 1517 C C . PHE A 1 186 ? -1.682 16.598 -10.186 1.00 86.25 186 PHE A C 1
ATOM 1519 O O . PHE A 1 186 ? -0.960 17.246 -10.939 1.00 86.25 186 PHE A O 1
ATOM 1526 N N . TRP A 1 187 ? -1.718 16.845 -8.872 1.00 83.88 187 TRP A N 1
ATOM 1527 C CA . TRP A 1 187 ? -0.881 17.841 -8.197 1.00 83.88 187 TRP A CA 1
ATOM 1528 C C . TRP A 1 187 ? 0.506 17.320 -7.798 1.00 83.88 187 TRP A C 1
ATOM 1530 O O . TRP A 1 187 ? 1.384 18.118 -7.489 1.00 83.88 187 TRP A O 1
ATOM 1540 N N . MET A 1 188 ? 0.741 16.005 -7.782 1.00 84.19 188 MET A N 1
ATOM 1541 C CA . MET A 1 188 ? 2.032 15.433 -7.372 1.00 84.19 188 MET A CA 1
ATOM 1542 C C . MET A 1 188 ? 3.201 15.813 -8.294 1.00 84.19 188 MET A C 1
ATOM 1544 O O . MET A 1 188 ? 4.288 16.075 -7.774 1.00 84.19 188 MET A O 1
ATOM 1548 N N . PRO A 1 189 ? 3.020 15.944 -9.624 1.00 84.69 189 PRO A N 1
ATOM 1549 C CA . PRO A 1 189 ? 4.050 16.509 -10.493 1.00 84.69 189 PRO A CA 1
ATOM 1550 C C . PRO A 1 189 ? 4.489 17.928 -10.103 1.00 84.69 189 PRO A C 1
ATOM 1552 O O . PRO A 1 189 ? 5.648 18.270 -10.309 1.00 84.69 189 PRO A O 1
ATOM 1555 N N . LEU A 1 190 ? 3.625 18.736 -9.469 1.00 82.75 190 LEU A N 1
ATOM 1556 C CA . LEU A 1 190 ? 3.998 20.072 -8.967 1.00 82.75 190 LEU A CA 1
ATOM 1557 C C . LEU A 1 190 ? 5.017 20.006 -7.818 1.00 82.75 190 LEU A C 1
ATOM 1559 O O . LEU A 1 190 ? 5.684 20.994 -7.525 1.00 82.75 190 LEU A O 1
ATOM 1563 N N . LEU A 1 191 ? 5.134 18.849 -7.160 1.00 77.94 191 LEU A N 1
ATOM 1564 C CA . LEU A 1 191 ? 6.100 18.586 -6.093 1.00 77.94 191 LEU A CA 1
ATOM 1565 C C . LEU A 1 191 ? 7.382 17.917 -6.618 1.00 77.94 191 LEU A C 1
ATOM 1567 O O . LEU A 1 191 ? 8.278 17.603 -5.828 1.00 77.94 191 LEU A O 1
ATOM 1571 N N . ALA A 1 192 ? 7.496 17.690 -7.933 1.00 73.00 192 ALA A N 1
ATOM 1572 C CA . ALA A 1 192 ? 8.705 17.142 -8.534 1.00 73.00 192 ALA A CA 1
ATOM 1573 C C . ALA A 1 192 ? 9.902 18.070 -8.260 1.00 73.00 192 ALA A C 1
ATOM 1575 O O . ALA A 1 192 ? 9.840 19.279 -8.462 1.00 73.00 192 ALA A O 1
ATOM 1576 N N . GLY A 1 193 ? 11.002 17.503 -7.757 1.00 68.69 193 GLY A N 1
ATOM 1577 C CA . GLY A 1 193 ? 12.200 18.267 -7.387 1.00 68.69 193 GLY A CA 1
ATOM 1578 C C . GLY A 1 193 ? 12.201 18.840 -5.964 1.00 68.69 193 GLY A C 1
ATOM 1579 O O . GLY A 1 193 ? 13.236 19.342 -5.518 1.00 68.69 193 GLY A O 1
ATOM 1580 N N . VAL A 1 194 ? 11.110 18.707 -5.197 1.00 77.94 194 VAL A N 1
ATOM 1581 C CA . VAL A 1 194 ? 11.111 19.024 -3.759 1.00 77.94 194 VAL A CA 1
ATOM 1582 C C . VAL A 1 194 ? 11.910 17.948 -3.017 1.00 77.94 194 VAL A C 1
ATOM 1584 O O . VAL A 1 194 ? 11.395 16.883 -2.677 1.00 77.94 194 VAL A O 1
ATOM 1587 N N . LYS A 1 195 ? 13.191 18.229 -2.739 1.00 76.50 195 LYS A N 1
ATOM 1588 C CA . LYS A 1 195 ? 14.142 17.283 -2.112 1.00 76.50 195 LYS A CA 1
ATOM 1589 C C . LYS A 1 195 ? 13.647 16.703 -0.779 1.00 76.50 195 LYS A C 1
ATOM 1591 O O . LYS A 1 195 ? 14.068 15.618 -0.385 1.00 76.50 195 LYS A O 1
ATOM 1596 N N . GLN A 1 196 ? 12.776 17.425 -0.078 1.00 82.19 196 GLN A N 1
ATOM 1597 C CA . GLN A 1 196 ? 12.230 17.059 1.226 1.00 82.19 196 GLN A CA 1
ATOM 1598 C C . GLN A 1 196 ? 10.867 16.346 1.162 1.00 82.19 196 GLN A C 1
ATOM 1600 O O . GLN A 1 196 ? 10.360 15.954 2.213 1.00 82.19 196 GLN A O 1
ATOM 1605 N N . ALA A 1 197 ? 10.279 16.139 -0.024 1.00 83.94 197 ALA A N 1
ATOM 1606 C CA . ALA A 1 197 ? 8.936 15.565 -0.169 1.00 83.94 197 ALA A CA 1
ATOM 1607 C C . ALA A 1 197 ? 8.784 14.219 0.559 1.00 83.94 197 ALA A C 1
ATOM 1609 O O . ALA A 1 197 ? 7.810 14.018 1.283 1.00 83.94 197 ALA A O 1
ATOM 1610 N N . PHE A 1 198 ? 9.792 13.346 0.454 1.00 87.31 198 PHE A N 1
ATOM 1611 C CA . PHE A 1 198 ? 9.844 12.074 1.181 1.00 87.31 198 PHE A CA 1
ATOM 1612 C C . PHE A 1 198 ? 9.675 12.254 2.696 1.00 87.31 198 PHE A C 1
ATOM 1614 O O . PHE A 1 198 ? 8.835 11.600 3.308 1.00 87.31 198 PHE A O 1
ATOM 1621 N N . ILE A 1 199 ? 10.428 13.179 3.303 1.00 89.38 199 ILE A N 1
ATOM 1622 C CA . ILE A 1 199 ? 10.396 13.422 4.753 1.00 89.38 199 ILE A CA 1
ATOM 1623 C C . ILE A 1 199 ? 9.016 13.937 5.170 1.00 89.38 199 ILE A C 1
ATOM 1625 O O . ILE A 1 199 ? 8.475 13.501 6.189 1.00 89.38 199 ILE A O 1
ATOM 1629 N N . CYS A 1 200 ? 8.426 14.834 4.377 1.00 89.81 200 CYS A N 1
ATOM 1630 C CA . CYS A 1 200 ? 7.094 15.369 4.639 1.00 89.81 200 CYS A CA 1
ATOM 1631 C C . CYS A 1 200 ? 6.019 14.273 4.588 1.00 89.81 200 CYS A C 1
ATOM 1633 O O . CYS A 1 200 ? 5.244 14.141 5.536 1.00 89.81 200 CYS A O 1
ATOM 1635 N N . PHE A 1 201 ? 5.997 13.446 3.537 1.00 92.19 201 PHE A N 1
ATOM 1636 C CA . PHE A 1 201 ? 5.019 12.359 3.416 1.00 92.19 201 PHE A CA 1
ATOM 1637 C C . PHE A 1 201 ? 5.237 11.249 4.447 1.00 92.19 201 PHE A C 1
ATOM 1639 O O . PHE A 1 201 ? 4.263 10.748 5.000 1.00 92.19 201 PHE A O 1
ATOM 1646 N N . ALA A 1 202 ? 6.482 10.909 4.788 1.00 93.19 202 ALA A N 1
ATOM 1647 C CA . ALA A 1 202 ? 6.778 9.927 5.832 1.00 93.19 202 ALA A CA 1
ATOM 1648 C C . ALA A 1 202 ? 6.339 10.422 7.220 1.00 93.19 202 ALA A C 1
ATOM 1650 O O . ALA A 1 202 ? 5.800 9.657 8.026 1.00 93.19 202 ALA A O 1
ATOM 1651 N N . SER A 1 203 ? 6.496 11.722 7.486 1.00 94.56 203 SER A N 1
ATOM 1652 C CA . SER A 1 203 ? 6.033 12.341 8.731 1.00 94.56 203 SER A CA 1
ATOM 1653 C C . SER A 1 203 ? 4.508 12.386 8.786 1.00 94.56 203 SER A C 1
ATOM 1655 O O . SER A 1 203 ? 3.926 12.010 9.802 1.00 94.56 203 SER A O 1
ATOM 1657 N N . LEU A 1 204 ? 3.849 12.736 7.678 1.00 95.25 204 LEU A N 1
ATOM 1658 C CA . LEU A 1 204 ? 2.392 12.715 7.572 1.00 95.25 204 LEU A CA 1
ATOM 1659 C C . LEU A 1 204 ? 1.825 11.288 7.699 1.00 95.25 204 LEU A C 1
ATOM 1661 O O . LEU A 1 204 ? 0.817 11.091 8.379 1.00 95.25 204 LEU A O 1
ATOM 1665 N N . ALA A 1 205 ? 2.495 10.283 7.124 1.00 96.38 205 ALA A N 1
ATOM 1666 C CA . ALA A 1 205 ? 2.128 8.875 7.272 1.00 96.38 205 ALA A CA 1
ATOM 1667 C C . ALA A 1 205 ? 2.250 8.443 8.738 1.00 96.38 205 ALA A C 1
ATOM 1669 O O . ALA A 1 205 ? 1.333 7.838 9.289 1.00 96.38 205 ALA A O 1
ATOM 1670 N N . THR A 1 206 ? 3.338 8.834 9.406 1.00 97.31 206 THR A N 1
ATOM 1671 C CA . THR A 1 206 ? 3.538 8.565 10.836 1.00 97.31 206 THR A CA 1
ATOM 1672 C C . THR A 1 206 ? 2.466 9.257 11.683 1.00 97.31 206 THR A C 1
ATOM 1674 O O . THR A 1 206 ? 1.911 8.640 12.587 1.00 97.31 206 THR A O 1
ATOM 1677 N N . MET A 1 207 ? 2.087 10.500 11.371 1.00 98.06 207 MET A N 1
ATOM 1678 C CA . MET A 1 207 ? 0.990 11.199 12.054 1.00 98.06 207 MET A CA 1
ATOM 1679 C C . MET A 1 207 ? -0.353 10.478 11.875 1.00 98.06 207 MET A C 1
ATOM 1681 O O . MET A 1 207 ? -1.061 10.259 12.861 1.00 98.06 207 MET A O 1
ATOM 1685 N N . ALA A 1 208 ? -0.697 10.076 10.646 1.00 98.19 208 ALA A N 1
ATOM 1686 C CA . ALA A 1 208 ? -1.907 9.305 10.360 1.00 98.19 208 ALA A CA 1
ATOM 1687 C C . ALA A 1 208 ? -1.906 7.963 11.110 1.00 98.19 208 ALA A C 1
ATOM 1689 O O . ALA A 1 208 ? -2.913 7.591 11.714 1.00 98.19 208 ALA A O 1
ATOM 1690 N N . TYR A 1 209 ? -0.754 7.291 11.164 1.00 97.94 209 TYR A N 1
ATOM 1691 C CA . TYR A 1 209 ? -0.557 6.083 11.956 1.00 97.94 209 TYR A CA 1
ATOM 1692 C C . TYR A 1 209 ? -0.768 6.330 13.457 1.00 97.94 209 TYR A C 1
ATOM 1694 O O . TYR A 1 209 ? -1.516 5.593 14.091 1.00 97.94 209 TYR A O 1
ATOM 1702 N N . LEU A 1 210 ? -0.194 7.382 14.048 1.00 98.25 210 LEU A N 1
ATOM 1703 C CA . LEU A 1 210 ? -0.398 7.674 15.473 1.00 98.25 210 LEU A CA 1
ATOM 1704 C C . LEU A 1 210 ? -1.861 8.014 15.793 1.00 98.25 210 LEU A C 1
ATOM 1706 O O . LEU A 1 210 ? -2.375 7.604 16.836 1.00 98.25 210 LEU A O 1
ATOM 1710 N N . LEU A 1 211 ? -2.555 8.729 14.904 1.00 98.12 211 LEU A N 1
ATOM 1711 C CA . LEU A 1 211 ? -3.993 8.982 15.032 1.00 98.12 211 LEU A CA 1
ATOM 1712 C C . LEU A 1 211 ? -4.797 7.679 14.970 1.00 98.12 211 LEU A C 1
ATOM 1714 O O . LEU A 1 211 ? -5.673 7.459 15.810 1.00 98.12 211 LEU A O 1
ATOM 1718 N N . PHE A 1 212 ? -4.446 6.789 14.040 1.00 97.94 212 PHE A N 1
ATOM 1719 C CA . PHE A 1 212 ? -5.007 5.446 13.958 1.00 97.94 212 PHE A CA 1
ATOM 1720 C C . PHE A 1 212 ? -4.792 4.667 15.262 1.00 97.94 212 PHE A C 1
ATOM 1722 O O . PHE A 1 212 ? -5.758 4.162 15.826 1.00 97.94 212 PHE A O 1
ATOM 1729 N N . VAL A 1 213 ? -3.567 4.631 15.797 1.00 97.81 213 VAL A N 1
ATOM 1730 C CA . VAL A 1 213 ? -3.227 3.919 17.042 1.00 97.81 213 VAL A CA 1
ATOM 1731 C C . VAL A 1 213 ? -4.051 4.428 18.220 1.00 97.81 213 VAL A C 1
ATOM 1733 O O . VAL A 1 213 ? -4.573 3.629 19.001 1.00 97.81 213 VAL A O 1
ATOM 1736 N N . ARG A 1 214 ? -4.206 5.752 18.346 1.00 97.62 214 ARG A N 1
ATOM 1737 C CA . ARG 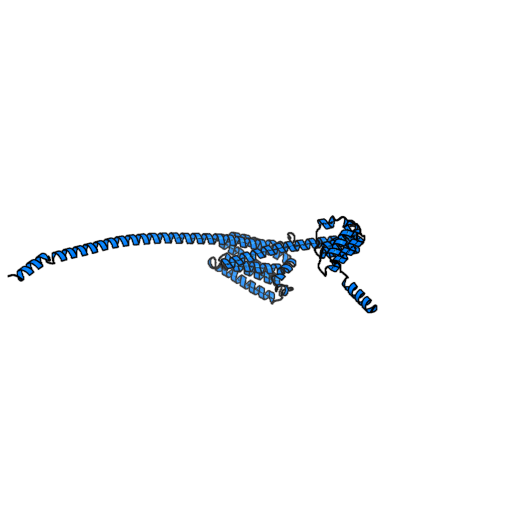A 1 214 ? -4.988 6.372 19.425 1.00 97.62 214 ARG A CA 1
ATOM 1738 C C . ARG A 1 214 ? -6.440 5.901 19.430 1.00 97.62 214 ARG A C 1
ATOM 1740 O O . ARG A 1 214 ? -6.957 5.571 20.500 1.00 97.62 214 ARG A O 1
ATOM 1747 N N . GLU A 1 215 ? -7.077 5.857 18.263 1.00 96.50 215 GLU A N 1
ATOM 1748 C CA . GLU A 1 215 ? -8.466 5.408 18.137 1.00 96.50 215 GLU A CA 1
ATOM 1749 C C . GLU A 1 215 ? -8.588 3.876 18.206 1.00 96.50 215 GLU A C 1
ATOM 1751 O O . GLU A 1 215 ? -9.435 3.369 18.941 1.00 96.50 215 GLU A O 1
ATOM 1756 N N . PHE A 1 216 ? -7.721 3.123 17.519 1.00 95.88 216 PHE A N 1
ATOM 1757 C CA . PHE A 1 216 ? -7.746 1.655 17.484 1.00 95.88 216 PHE A CA 1
ATOM 1758 C C . PHE A 1 216 ? -7.573 1.039 18.879 1.00 95.88 216 PHE A C 1
ATOM 1760 O O . PHE A 1 216 ? -8.329 0.148 19.278 1.00 95.88 216 PHE A O 1
ATOM 1767 N N . LEU A 1 217 ? -6.604 1.545 19.652 1.00 96.00 217 LEU A N 1
ATOM 1768 C CA . LEU A 1 217 ? -6.356 1.111 21.029 1.00 96.00 217 LEU A CA 1
ATOM 1769 C C . LEU A 1 217 ? -7.295 1.771 22.048 1.00 96.00 217 LEU A C 1
ATOM 1771 O O . LEU A 1 217 ? -7.253 1.415 23.226 1.00 96.00 217 LEU A O 1
ATOM 1775 N N . GLN A 1 218 ? -8.141 2.717 21.625 1.00 95.00 218 GLN A N 1
ATOM 1776 C CA . GLN A 1 218 ? -9.043 3.481 22.493 1.00 95.00 218 GLN A CA 1
ATOM 1777 C C . GLN A 1 218 ? -8.292 4.160 23.657 1.00 95.00 218 GLN A C 1
ATOM 1779 O O . GLN A 1 218 ? -8.708 4.118 24.818 1.00 95.00 218 GLN A O 1
ATOM 1784 N N . LEU A 1 219 ? -7.144 4.788 23.376 1.00 96.25 219 LEU A N 1
ATOM 1785 C CA . LEU A 1 219 ? -6.242 5.279 24.430 1.00 96.25 219 LEU A CA 1
ATOM 1786 C C . LEU A 1 219 ? -6.864 6.368 25.303 1.00 96.25 219 LEU A C 1
ATOM 1788 O O . LEU A 1 219 ? -6.558 6.435 26.492 1.00 96.25 219 LEU A O 1
ATOM 1792 N N . LYS A 1 220 ? -7.785 7.175 24.762 1.00 94.56 220 LYS A N 1
ATOM 1793 C CA . LYS A 1 220 ? -8.497 8.204 25.534 1.00 94.56 220 LYS A CA 1
ATOM 1794 C C . LYS A 1 220 ? -9.192 7.621 26.775 1.00 94.56 220 LYS A C 1
ATOM 1796 O O . LYS A 1 220 ? -9.217 8.285 27.811 1.00 94.56 220 LYS A O 1
ATOM 1801 N N . SER A 1 221 ? -9.737 6.404 26.677 1.00 93.50 221 SER A N 1
ATOM 1802 C CA . SER A 1 221 ? -10.389 5.706 27.792 1.00 93.50 221 SER A CA 1
ATOM 1803 C C . SER A 1 221 ? -9.428 4.792 28.556 1.00 93.50 221 SER A C 1
ATOM 1805 O O . SER A 1 221 ? -9.513 4.727 29.779 1.00 93.50 221 SER A O 1
ATOM 1807 N N . LYS A 1 222 ? -8.490 4.117 27.873 1.00 94.25 222 LYS A N 1
ATOM 1808 C CA . LYS A 1 222 ? -7.595 3.130 28.508 1.00 94.25 222 LYS A CA 1
ATOM 1809 C C . LYS A 1 222 ? -6.381 3.735 29.222 1.00 94.25 222 LYS A C 1
ATOM 1811 O O . LYS A 1 222 ? -5.945 3.188 30.229 1.00 94.25 222 LYS A O 1
ATOM 1816 N N . SER A 1 223 ? -5.799 4.823 28.711 1.00 96.31 223 SER A N 1
ATOM 1817 C CA . SER A 1 223 ? -4.647 5.497 29.329 1.00 96.31 223 SER A CA 1
ATOM 1818 C C . SER A 1 223 ? -4.479 6.932 28.823 1.00 96.31 223 SER A C 1
ATOM 1820 O O . SER A 1 223 ? -3.893 7.183 27.768 1.00 96.31 223 SER A O 1
ATOM 1822 N N . LYS A 1 224 ? -4.921 7.902 29.636 1.00 95.88 224 LYS A N 1
ATOM 1823 C CA . LYS A 1 224 ? -4.791 9.339 29.333 1.00 95.88 224 LYS A CA 1
ATOM 1824 C C . LYS A 1 224 ? -3.334 9.783 29.149 1.00 95.88 224 LYS A C 1
ATOM 1826 O O . LYS A 1 224 ? -3.076 10.657 28.330 1.00 95.88 224 LYS A O 1
ATOM 1831 N N . LYS A 1 225 ? -2.390 9.179 29.889 1.00 97.38 225 LYS A N 1
ATOM 1832 C CA . LYS A 1 225 ? -0.954 9.488 29.776 1.00 97.38 225 LYS A CA 1
ATOM 1833 C C . LYS A 1 225 ? -0.418 9.104 28.394 1.00 97.38 225 LYS A C 1
ATOM 1835 O O . LYS A 1 225 ? 0.179 9.943 27.737 1.00 97.38 225 LYS A O 1
ATOM 1840 N N . LEU A 1 226 ? -0.704 7.884 27.928 1.00 97.38 226 LEU A N 1
ATOM 1841 C CA . LEU A 1 226 ? -0.279 7.425 26.599 1.00 97.38 226 LEU A CA 1
ATOM 1842 C C . LEU A 1 226 ? -0.973 8.204 25.472 1.00 97.38 226 LEU A C 1
ATOM 1844 O O . LEU A 1 226 ? -0.321 8.569 24.497 1.00 97.38 226 LEU A O 1
ATOM 1848 N N . ASP A 1 227 ? -2.268 8.512 25.617 1.00 97.94 227 ASP A N 1
ATOM 1849 C CA . ASP A 1 227 ? -2.988 9.368 24.661 1.00 97.94 227 ASP A CA 1
ATOM 1850 C C . ASP A 1 227 ? -2.342 10.758 24.543 1.00 97.94 227 ASP A C 1
ATOM 1852 O O . ASP A 1 227 ? -2.180 11.269 23.435 1.00 97.94 227 ASP A O 1
ATOM 1856 N N . LEU A 1 228 ? -1.943 11.357 25.671 1.00 97.75 228 LEU A N 1
ATOM 1857 C CA . LEU A 1 228 ? -1.250 12.643 25.695 1.00 97.75 228 LEU A CA 1
ATOM 1858 C C . LEU A 1 228 ? 0.138 12.557 25.048 1.00 97.75 228 LEU A C 1
ATOM 1860 O O . LEU A 1 228 ? 0.455 13.400 24.213 1.00 97.75 228 LEU A O 1
ATOM 1864 N N . THR A 1 229 ? 0.939 11.536 25.371 1.00 98.19 229 THR A N 1
ATOM 1865 C CA . THR A 1 229 ? 2.262 11.335 24.757 1.00 98.19 229 THR A CA 1
ATOM 1866 C C . THR A 1 229 ? 2.161 11.237 23.235 1.00 98.19 229 THR A C 1
ATOM 1868 O O . THR A 1 229 ? 2.899 11.923 22.532 1.00 98.19 229 THR A O 1
ATOM 1871 N N . LEU A 1 230 ? 1.206 10.461 22.706 1.00 98.00 230 LEU A N 1
ATOM 1872 C CA . LEU A 1 230 ? 1.013 10.364 21.257 1.00 98.00 230 LEU A CA 1
ATOM 1873 C C . LEU A 1 230 ? 0.553 11.687 20.631 1.00 98.00 230 LEU A C 1
ATOM 1875 O O . LEU A 1 230 ? 0.989 12.007 19.530 1.00 98.00 230 LEU A O 1
ATOM 1879 N N . LYS A 1 231 ? -0.276 12.493 21.310 1.00 98.06 231 LYS A N 1
ATOM 1880 C CA . LYS A 1 231 ? -0.631 13.841 20.820 1.00 98.06 231 LYS A CA 1
ATOM 1881 C C . LYS A 1 231 ? 0.578 14.762 20.734 1.00 98.06 231 LYS A C 1
ATOM 1883 O O . LYS A 1 231 ? 0.715 15.463 19.738 1.00 98.06 231 LYS A O 1
ATOM 1888 N N . ILE A 1 232 ? 1.439 14.753 21.752 1.00 98.38 232 ILE A N 1
ATOM 1889 C CA . ILE A 1 232 ? 2.670 15.552 21.758 1.00 98.38 232 ILE A CA 1
ATOM 1890 C C . ILE A 1 232 ? 3.550 15.148 20.573 1.00 98.38 232 ILE A C 1
ATOM 1892 O O . ILE A 1 232 ? 4.009 16.020 19.843 1.00 98.38 232 ILE A O 1
ATOM 1896 N N . LEU A 1 233 ? 3.711 13.845 20.324 1.00 98.06 233 LEU A N 1
ATOM 1897 C CA . LEU A 1 233 ? 4.465 13.345 19.170 1.00 98.06 233 LEU A CA 1
ATOM 1898 C C . LEU A 1 233 ? 3.841 13.769 17.833 1.00 98.06 233 LEU A C 1
ATOM 1900 O O . LEU A 1 233 ? 4.564 14.203 16.946 1.00 98.06 233 LEU A O 1
ATOM 1904 N N . ILE A 1 234 ? 2.512 13.720 17.692 1.00 98.00 234 ILE A N 1
ATOM 1905 C CA . ILE A 1 234 ? 1.819 14.201 16.482 1.00 98.00 234 ILE A CA 1
ATOM 1906 C C . ILE A 1 234 ? 2.098 15.692 16.245 1.00 98.00 234 ILE A C 1
ATOM 1908 O O . ILE A 1 234 ? 2.396 16.086 15.119 1.00 98.00 234 ILE A O 1
ATOM 1912 N N . VAL A 1 235 ? 2.021 16.521 17.290 1.00 97.94 235 VAL A N 1
ATOM 1913 C CA . VAL A 1 235 ? 2.316 17.960 17.186 1.00 97.94 235 VAL A CA 1
ATOM 1914 C C . VAL A 1 235 ? 3.793 18.189 16.858 1.00 97.94 235 VAL A C 1
ATOM 1916 O O . VAL A 1 235 ? 4.097 18.996 15.985 1.00 97.94 235 VAL A O 1
ATOM 1919 N N . ALA A 1 236 ? 4.709 17.450 17.487 1.00 95.88 236 ALA A N 1
ATOM 1920 C CA . ALA A 1 236 ? 6.138 17.528 17.196 1.00 95.88 236 ALA A CA 1
ATOM 1921 C C . ALA A 1 236 ? 6.450 17.153 15.737 1.00 95.88 236 ALA A C 1
ATOM 1923 O O . ALA A 1 236 ? 7.192 17.872 15.072 1.00 95.88 236 ALA A O 1
ATOM 1924 N N . LEU A 1 237 ? 5.827 16.095 15.205 1.00 95.56 237 LEU A N 1
ATOM 1925 C CA . LEU A 1 237 ? 5.940 15.699 13.796 1.00 95.56 237 LEU A CA 1
ATOM 1926 C C . LEU A 1 237 ? 5.370 16.762 12.848 1.00 95.56 237 LEU A C 1
ATOM 1928 O O . LEU A 1 237 ? 5.955 17.020 11.795 1.00 95.56 237 LEU A O 1
ATOM 1932 N N . ALA A 1 238 ? 4.261 17.410 13.215 1.00 94.44 238 ALA A N 1
ATOM 1933 C CA . ALA A 1 238 ? 3.683 18.498 12.427 1.00 94.44 238 ALA A CA 1
ATOM 1934 C C . ALA A 1 238 ? 4.625 19.711 12.368 1.00 94.44 238 ALA A C 1
ATOM 1936 O O . ALA A 1 238 ? 4.898 20.229 11.285 1.00 94.44 238 ALA A O 1
ATOM 1937 N N . ILE A 1 239 ? 5.178 20.116 13.517 1.00 92.50 239 ILE A N 1
ATOM 1938 C CA . ILE A 1 239 ? 6.176 21.189 13.608 1.00 92.50 239 ILE A CA 1
ATOM 1939 C C . ILE A 1 239 ? 7.409 20.818 12.784 1.00 92.50 239 ILE A C 1
ATOM 1941 O O . ILE A 1 239 ? 7.844 21.605 11.952 1.00 92.50 239 ILE A O 1
ATOM 1945 N N . GLN A 1 240 ? 7.938 19.604 12.941 1.00 89.44 240 GLN A N 1
ATOM 1946 C CA . GLN A 1 240 ? 9.079 19.123 12.164 1.00 89.44 240 GLN A CA 1
ATOM 1947 C C . GLN A 1 240 ? 8.802 19.163 10.656 1.00 89.44 240 GLN A C 1
ATOM 1949 O O . GLN A 1 240 ? 9.669 19.587 9.897 1.00 89.44 240 GLN A O 1
ATOM 1954 N N . THR A 1 241 ? 7.612 18.751 10.209 1.00 88.94 241 THR A N 1
ATOM 1955 C CA . THR A 1 241 ? 7.217 18.783 8.789 1.00 88.94 241 THR A CA 1
ATOM 1956 C C . THR A 1 241 ? 7.203 20.216 8.258 1.00 88.94 241 THR A C 1
ATOM 1958 O O . THR A 1 241 ? 7.758 20.487 7.194 1.00 88.94 241 THR A O 1
ATOM 1961 N N . LEU A 1 242 ? 6.645 21.150 9.032 1.00 87.25 242 LEU A N 1
ATOM 1962 C CA . LEU A 1 242 ? 6.629 22.572 8.698 1.00 87.25 242 LEU A CA 1
ATOM 1963 C C . LEU A 1 242 ? 8.055 23.136 8.606 1.00 87.25 242 LEU A C 1
ATOM 1965 O O . LEU A 1 242 ? 8.426 23.740 7.602 1.00 87.25 242 LEU A O 1
ATOM 1969 N N . LEU A 1 243 ? 8.885 22.876 9.620 1.00 86.12 243 LEU A N 1
ATOM 1970 C CA . LEU A 1 243 ? 10.282 23.311 9.653 1.00 86.12 243 LEU A CA 1
ATOM 1971 C C . LEU A 1 243 ? 11.093 22.705 8.505 1.00 86.12 243 LEU A C 1
ATOM 1973 O O . LEU A 1 243 ? 11.908 23.399 7.919 1.00 86.12 243 LEU A O 1
ATOM 1977 N N . THR A 1 244 ? 10.848 21.447 8.144 1.00 83.62 244 THR A N 1
ATOM 1978 C CA . THR A 1 244 ? 11.518 20.765 7.024 1.00 83.62 244 THR A CA 1
ATOM 1979 C C . THR A 1 244 ? 11.225 21.438 5.684 1.00 83.62 244 THR A C 1
ATOM 1981 O O . THR A 1 244 ? 12.093 21.489 4.816 1.00 83.62 244 THR A O 1
ATOM 1984 N N . TYR A 1 245 ? 10.006 21.951 5.507 1.00 77.88 245 TYR A N 1
ATOM 1985 C CA . TYR A 1 245 ? 9.612 22.648 4.288 1.00 77.88 245 TYR A CA 1
ATOM 1986 C C . TYR A 1 245 ? 10.230 24.053 4.198 1.00 77.88 245 TYR A C 1
ATOM 1988 O O . TYR A 1 245 ? 10.720 24.446 3.142 1.00 77.88 245 TYR A O 1
ATOM 1996 N N . PHE A 1 246 ? 10.237 24.803 5.305 1.00 79.19 246 PHE A N 1
ATOM 1997 C CA . PHE A 1 246 ? 10.705 26.196 5.318 1.00 79.19 246 PHE A CA 1
ATOM 1998 C C . PHE A 1 246 ? 12.211 26.355 5.554 1.00 79.19 246 PHE A C 1
ATOM 2000 O O . PHE A 1 246 ? 12.817 27.306 5.061 1.00 79.19 246 PHE A O 1
ATOM 2007 N N . LEU A 1 247 ? 12.833 25.447 6.303 1.00 69.38 247 LEU A N 1
ATOM 2008 C CA . LEU A 1 247 ? 14.237 25.531 6.684 1.00 69.38 247 LEU A CA 1
ATOM 2009 C C . LEU A 1 247 ? 15.066 24.559 5.843 1.00 69.38 247 LEU A C 1
ATOM 2011 O O . LEU A 1 247 ? 14.859 23.349 5.866 1.00 69.38 247 LEU A O 1
ATOM 2015 N N . ARG A 1 248 ? 16.088 25.077 5.152 1.00 68.19 248 ARG A N 1
ATOM 2016 C CA . ARG A 1 248 ? 17.054 24.288 4.358 1.00 68.19 248 ARG A CA 1
ATOM 2017 C C . ARG A 1 248 ? 18.058 23.495 5.222 1.00 68.19 248 ARG A C 1
ATOM 2019 O O . ARG A 1 248 ? 19.164 23.209 4.771 1.00 68.19 248 ARG A O 1
ATOM 2026 N N . PHE A 1 249 ? 17.704 23.166 6.464 1.00 68.31 249 PHE A N 1
ATOM 2027 C CA . PHE A 1 249 ? 18.569 22.444 7.400 1.00 68.31 249 PHE A CA 1
ATOM 2028 C C . PHE A 1 249 ? 18.592 20.930 7.110 1.00 68.31 249 PHE A C 1
ATOM 2030 O O . PHE A 1 249 ? 17.597 20.374 6.634 1.00 68.31 249 PHE A O 1
ATOM 2037 N N . PRO A 1 250 ? 19.695 20.223 7.428 1.00 71.81 250 PRO A N 1
ATOM 2038 C CA . PRO A 1 250 ? 19.770 18.764 7.356 1.00 71.81 250 PRO A CA 1
ATOM 2039 C C . PRO A 1 250 ? 18.926 18.112 8.467 1.00 71.81 250 PRO A C 1
ATOM 2041 O O . PRO A 1 250 ? 19.426 17.666 9.493 1.00 71.81 250 PRO A O 1
ATOM 2044 N N . VAL A 1 251 ? 17.614 18.042 8.248 1.00 81.25 251 VAL A N 1
ATOM 2045 C CA . VAL A 1 251 ? 16.624 17.518 9.210 1.00 81.25 251 VAL A CA 1
ATOM 2046 C C . VAL A 1 251 ? 16.489 15.990 9.216 1.00 81.25 251 VAL A C 1
ATOM 2048 O O . VAL A 1 251 ? 15.740 15.454 10.028 1.00 81.25 251 VAL A O 1
ATOM 2051 N N . ARG A 1 252 ? 17.202 15.264 8.340 1.00 84.81 252 ARG A N 1
ATOM 2052 C CA . ARG A 1 252 ? 17.059 13.801 8.180 1.00 84.81 252 ARG A CA 1
ATOM 2053 C C . ARG A 1 252 ? 17.271 13.011 9.484 1.00 84.81 252 ARG A C 1
ATOM 2055 O O . ARG A 1 252 ? 16.367 12.257 9.834 1.00 84.81 252 ARG A O 1
ATOM 2062 N N . PRO A 1 253 ? 18.365 13.195 10.255 1.00 86.12 253 PRO A N 1
ATOM 2063 C CA . PRO A 1 253 ? 18.574 12.414 11.479 1.00 86.12 253 PRO A CA 1
ATOM 2064 C C . PRO A 1 253 ? 17.509 12.687 12.547 1.00 86.12 253 PRO A C 1
ATOM 2066 O O . PRO A 1 253 ? 17.062 11.771 13.237 1.00 86.12 253 PRO A O 1
ATOM 2069 N N . ILE A 1 254 ? 17.066 13.946 12.649 1.00 87.88 254 ILE A N 1
ATOM 2070 C CA . ILE A 1 254 ? 15.995 14.361 13.562 1.00 87.88 254 ILE A CA 1
ATOM 2071 C C . ILE A 1 254 ? 14.687 13.678 13.156 1.00 87.88 254 ILE A C 1
ATOM 2073 O O . ILE A 1 254 ? 14.027 13.078 14.002 1.00 87.88 254 ILE A O 1
ATOM 2077 N N . ALA A 1 255 ? 14.351 13.707 11.864 1.00 90.81 255 ALA A N 1
ATOM 2078 C CA . ALA A 1 255 ? 13.151 13.076 11.332 1.00 90.81 255 ALA A CA 1
ATOM 2079 C C . ALA A 1 255 ? 13.126 11.568 11.589 1.00 90.81 255 ALA A C 1
ATOM 2081 O O . ALA A 1 255 ? 12.153 11.050 12.133 1.00 90.81 255 ALA A O 1
ATOM 2082 N N . TYR A 1 256 ? 14.221 10.879 11.272 1.00 91.94 256 TYR A N 1
ATOM 2083 C CA . TYR A 1 256 ? 14.345 9.437 11.466 1.00 91.94 256 TYR A CA 1
ATOM 2084 C C . TYR A 1 256 ? 14.214 9.053 12.944 1.00 91.94 256 TYR A C 1
ATOM 2086 O O . TYR A 1 256 ? 13.470 8.134 13.290 1.00 91.94 256 TYR A O 1
ATOM 2094 N N . SER A 1 257 ? 14.851 9.822 13.833 1.00 92.06 257 SER A N 1
ATOM 2095 C CA . SER A 1 257 ? 14.738 9.630 15.283 1.00 92.06 257 SER A CA 1
ATOM 2096 C C . SER A 1 257 ? 13.303 9.839 15.772 1.00 92.06 257 SER A C 1
ATOM 2098 O O . SER A 1 257 ? 12.785 9.026 16.537 1.00 92.06 257 SER A O 1
ATOM 2100 N N . MET A 1 258 ? 12.626 10.892 15.302 1.00 93.44 258 MET A N 1
ATOM 2101 C CA . MET A 1 258 ? 11.231 11.176 15.651 1.00 93.44 258 MET A CA 1
ATOM 2102 C C . MET A 1 258 ? 10.276 10.076 15.183 1.00 93.44 258 MET A C 1
ATOM 2104 O O . MET A 1 258 ? 9.365 9.703 15.929 1.00 93.44 258 MET A O 1
ATOM 2108 N N . TRP A 1 259 ? 10.483 9.515 13.989 1.00 94.75 259 TRP A N 1
ATOM 2109 C CA . TRP A 1 259 ? 9.680 8.395 13.498 1.00 94.75 259 TRP A CA 1
ATOM 2110 C C . TRP A 1 259 ? 9.903 7.140 14.344 1.00 94.75 259 TRP A C 1
ATOM 2112 O O . TRP A 1 259 ? 8.931 6.559 14.821 1.00 94.75 259 TRP A O 1
ATOM 2122 N N . LEU A 1 260 ? 11.156 6.755 14.611 1.00 95.50 260 LEU A N 1
ATOM 2123 C CA . LEU A 1 260 ? 11.472 5.579 15.431 1.00 95.50 260 LEU A CA 1
ATOM 2124 C C . LEU A 1 260 ? 10.923 5.696 16.858 1.00 95.50 260 LEU A C 1
ATOM 2126 O O . LEU A 1 260 ? 10.316 4.748 17.358 1.00 95.50 260 LEU A O 1
ATOM 2130 N N . ILE A 1 261 ? 11.052 6.868 17.491 1.00 97.19 261 ILE A N 1
ATOM 2131 C CA . ILE A 1 261 ? 10.444 7.141 18.802 1.00 97.19 261 ILE A CA 1
ATOM 2132 C C . ILE A 1 261 ? 8.921 6.994 18.718 1.00 97.19 261 ILE A C 1
ATOM 2134 O O . ILE A 1 261 ? 8.314 6.350 19.574 1.00 97.19 261 ILE A O 1
ATOM 2138 N N . SER A 1 262 ? 8.297 7.537 17.671 1.00 98.00 262 SER A N 1
ATOM 2139 C CA . SER A 1 262 ? 6.848 7.450 17.464 1.00 98.00 262 SER A CA 1
ATOM 2140 C C . SER A 1 262 ? 6.361 6.007 17.332 1.00 98.00 262 SER A C 1
ATOM 2142 O O . SER A 1 262 ? 5.408 5.612 18.011 1.00 98.00 262 SER A O 1
ATOM 2144 N N . TYR A 1 263 ? 7.039 5.195 16.520 1.00 97.00 263 TYR A N 1
ATOM 2145 C CA . TYR A 1 263 ? 6.734 3.774 16.371 1.00 97.00 263 TYR A CA 1
ATOM 2146 C C . TYR A 1 263 ? 6.975 2.992 17.670 1.00 97.00 263 TYR A C 1
ATOM 2148 O O . TYR A 1 263 ? 6.118 2.204 18.077 1.00 97.00 263 TYR A O 1
ATOM 2156 N N . GLY A 1 264 ? 8.079 3.259 18.375 1.00 97.69 264 GLY A N 1
ATOM 2157 C CA . GLY A 1 264 ? 8.397 2.625 19.656 1.00 97.69 264 GLY A CA 1
ATOM 2158 C C . GLY A 1 264 ? 7.352 2.911 20.739 1.00 97.69 264 GLY A C 1
ATOM 2159 O O . GLY A 1 264 ? 6.876 1.989 21.407 1.00 97.69 264 GLY A O 1
ATOM 2160 N N . VAL A 1 265 ? 6.917 4.169 20.876 1.00 98.12 265 VAL A N 1
ATOM 2161 C CA . VAL A 1 265 ? 5.851 4.547 21.820 1.00 98.12 265 VAL A CA 1
ATOM 2162 C C . VAL A 1 265 ? 4.513 3.912 21.426 1.00 98.12 265 VAL A C 1
ATOM 2164 O O . VAL A 1 265 ? 3.783 3.444 22.302 1.00 98.12 265 VAL A O 1
ATOM 2167 N N . ALA A 1 266 ? 4.195 3.830 20.129 1.00 98.12 266 ALA A N 1
ATOM 2168 C CA . ALA A 1 266 ? 2.986 3.159 19.650 1.00 98.12 266 ALA A CA 1
ATOM 2169 C C . ALA A 1 266 ? 2.977 1.656 19.987 1.00 98.12 266 ALA A C 1
ATOM 2171 O O . ALA A 1 266 ? 1.966 1.147 20.478 1.00 98.12 266 ALA A O 1
ATOM 2172 N N . ILE A 1 267 ? 4.104 0.957 19.805 1.00 98.00 267 ILE A N 1
ATOM 2173 C CA . ILE A 1 267 ? 4.261 -0.446 20.226 1.00 98.00 267 ILE A CA 1
ATOM 2174 C C . ILE A 1 267 ? 4.095 -0.568 21.741 1.00 98.00 267 ILE A C 1
ATOM 2176 O O . ILE A 1 267 ? 3.334 -1.417 22.206 1.00 98.00 267 ILE A O 1
ATOM 2180 N N . GLY A 1 268 ? 4.750 0.299 22.521 1.00 97.94 268 GLY A N 1
ATOM 2181 C CA . GLY A 1 268 ? 4.622 0.318 23.979 1.00 97.94 268 GLY A CA 1
ATOM 2182 C C . GLY A 1 268 ? 3.172 0.495 24.441 1.00 97.94 268 GLY A C 1
ATOM 2183 O O . GLY A 1 268 ? 2.713 -0.215 25.340 1.00 97.94 268 GLY A O 1
ATOM 2184 N N . ALA A 1 269 ? 2.414 1.374 23.777 1.00 98.19 269 ALA A N 1
ATOM 2185 C CA . ALA A 1 269 ? 0.986 1.548 24.022 1.00 98.19 269 ALA A CA 1
ATOM 2186 C C . ALA A 1 269 ? 0.174 0.292 23.662 1.00 98.19 269 ALA A C 1
ATOM 2188 O O . ALA A 1 269 ? -0.699 -0.117 24.431 1.00 98.19 269 ALA A O 1
ATOM 2189 N N . GLY A 1 270 ? 0.496 -0.362 22.542 1.00 97.44 270 GLY A N 1
ATOM 2190 C CA . GLY A 1 270 ? -0.098 -1.640 22.146 1.00 97.44 270 GLY A CA 1
ATOM 2191 C C . GLY A 1 270 ? 0.138 -2.742 23.180 1.00 97.44 270 GLY A C 1
ATOM 2192 O O . GLY A 1 270 ? -0.816 -3.377 23.628 1.00 97.44 270 GLY A O 1
ATOM 2193 N N . ILE A 1 271 ? 1.387 -2.920 23.625 1.00 98.12 271 ILE A N 1
ATOM 2194 C CA . ILE A 1 271 ? 1.768 -3.900 24.654 1.00 98.12 271 ILE A CA 1
ATOM 2195 C C . ILE A 1 271 ? 1.041 -3.605 25.969 1.00 98.12 271 ILE A C 1
ATOM 2197 O O . ILE A 1 271 ? 0.509 -4.520 26.600 1.00 98.12 271 ILE A O 1
ATOM 2201 N N . TYR A 1 272 ? 0.975 -2.335 26.375 1.00 98.06 272 TYR A N 1
ATOM 2202 C CA . TYR A 1 272 ? 0.236 -1.917 27.565 1.00 98.06 272 TYR A CA 1
ATOM 2203 C C . TYR A 1 272 ? -1.244 -2.318 27.483 1.00 98.06 272 TYR A C 1
ATOM 2205 O O . TYR A 1 272 ? -1.765 -2.961 28.397 1.00 98.06 272 TYR A O 1
ATOM 2213 N N . CYS A 1 273 ? -1.923 -1.983 26.381 1.00 96.62 273 CYS A N 1
ATOM 2214 C CA . CYS A 1 273 ? -3.332 -2.317 26.187 1.00 96.62 273 CYS A CA 1
ATOM 2215 C C . CYS A 1 273 ? -3.561 -3.830 26.116 1.00 96.62 273 CYS A C 1
ATOM 2217 O O . CYS A 1 273 ? -4.528 -4.324 26.700 1.00 96.62 273 CYS A O 1
ATOM 2219 N N . TRP A 1 274 ? -2.660 -4.567 25.463 1.00 95.75 274 TRP A N 1
ATOM 2220 C CA . TRP A 1 274 ? -2.730 -6.022 25.389 1.00 95.75 274 TRP A CA 1
ATOM 2221 C C . TRP A 1 274 ? -2.628 -6.657 26.781 1.00 95.75 274 TRP A C 1
ATOM 2223 O O . TRP A 1 274 ? -3.490 -7.453 27.156 1.00 95.75 274 TRP A O 1
ATOM 2233 N N . ARG A 1 275 ? -1.656 -6.230 27.598 1.00 96.31 275 ARG A N 1
ATOM 2234 C CA . ARG A 1 275 ? -1.499 -6.683 28.994 1.00 96.31 275 ARG A CA 1
ATOM 2235 C C . ARG A 1 275 ? -2.690 -6.319 29.882 1.00 96.31 275 ARG A C 1
ATOM 2237 O O . ARG A 1 275 ? -2.970 -7.020 30.846 1.00 96.31 275 ARG A O 1
ATOM 2244 N N . LYS A 1 276 ? -3.415 -5.247 29.554 1.00 94.81 276 LYS A N 1
ATOM 2245 C CA . LYS A 1 276 ? -4.671 -4.847 30.216 1.00 94.81 276 LYS A CA 1
ATOM 2246 C C . LYS A 1 276 ? -5.912 -5.570 29.675 1.00 94.81 276 LYS A C 1
ATOM 2248 O O . LYS A 1 276 ? -7.030 -5.164 29.978 1.00 94.81 276 LYS A O 1
ATOM 2253 N N . GLY A 1 277 ? -5.734 -6.632 28.890 1.00 92.25 277 GLY A N 1
ATOM 2254 C CA . GLY A 1 277 ? -6.817 -7.501 28.430 1.00 92.25 277 GLY A CA 1
ATOM 2255 C C . GLY A 1 277 ? -7.497 -7.054 27.136 1.00 92.25 277 GLY A C 1
ATOM 2256 O O . GLY A 1 277 ? -8.439 -7.710 26.696 1.00 92.25 277 GLY A O 1
ATOM 2257 N N . TYR A 1 278 ? -7.029 -5.984 26.480 1.00 91.50 278 TYR A N 1
ATOM 2258 C CA . TYR A 1 278 ? -7.551 -5.597 25.169 1.00 91.50 278 TYR A CA 1
ATOM 2259 C C . TYR A 1 278 ? -7.001 -6.532 24.086 1.00 91.50 278 TYR A C 1
ATOM 2261 O O . TYR A 1 278 ? -5.964 -6.272 23.478 1.00 91.50 278 TYR A O 1
ATOM 2269 N N . ARG A 1 279 ? -7.706 -7.648 23.865 1.00 89.06 279 ARG A N 1
ATOM 2270 C CA . ARG A 1 279 ? -7.315 -8.722 22.937 1.00 89.06 279 ARG A CA 1
ATOM 2271 C C . ARG A 1 279 ? -6.966 -8.254 21.512 1.00 89.06 279 ARG A C 1
ATOM 2273 O O . ARG A 1 279 ? -5.956 -8.755 21.017 1.00 89.06 279 ARG A O 1
ATOM 2280 N N . PRO A 1 280 ? -7.678 -7.288 20.883 1.00 89.69 280 PRO A N 1
ATOM 2281 C CA . PRO A 1 280 ? -7.331 -6.813 19.537 1.00 89.69 280 PRO A CA 1
ATOM 2282 C C . PRO A 1 280 ? -5.898 -6.273 19.406 1.00 89.69 280 PRO A C 1
ATOM 2284 O O . PRO A 1 280 ? -5.321 -6.289 18.321 1.00 89.69 280 PRO A O 1
ATOM 2287 N N . ALA A 1 281 ? -5.280 -5.823 20.506 1.00 93.44 281 ALA A N 1
ATOM 2288 C CA . ALA A 1 281 ? -3.937 -5.252 20.472 1.00 93.44 281 ALA A CA 1
ATOM 2289 C C . ALA A 1 281 ? -2.832 -6.254 20.092 1.00 93.44 281 ALA A C 1
ATOM 2291 O O . ALA A 1 281 ? -1.780 -5.820 19.637 1.00 93.44 281 ALA A O 1
ATOM 2292 N N . ARG A 1 282 ? -3.032 -7.572 20.240 1.00 92.06 282 ARG A N 1
ATOM 2293 C CA . ARG A 1 282 ? -1.982 -8.577 19.962 1.00 92.06 282 ARG A CA 1
ATOM 2294 C C . ARG A 1 282 ? -1.515 -8.571 18.501 1.00 92.06 282 ARG A C 1
ATOM 2296 O O . ARG A 1 282 ? -0.316 -8.573 18.239 1.00 92.06 282 ARG A O 1
ATOM 2303 N N . PHE A 1 283 ? -2.461 -8.514 17.560 1.00 90.00 283 PHE A N 1
ATOM 2304 C CA . PHE A 1 283 ? -2.165 -8.496 16.127 1.00 90.00 283 PHE A CA 1
ATOM 2305 C C . PHE A 1 283 ? -1.566 -7.154 15.715 1.00 90.00 283 PHE A C 1
ATOM 2307 O O . PHE A 1 283 ? -0.623 -7.117 14.932 1.00 90.00 283 PHE A O 1
ATOM 2314 N N . PHE A 1 284 ? -2.049 -6.066 16.321 1.00 94.19 284 PHE A N 1
ATOM 2315 C CA . PHE A 1 284 ? -1.451 -4.746 16.163 1.00 94.19 284 PHE A CA 1
ATOM 2316 C C . PHE A 1 284 ? 0.016 -4.717 16.612 1.00 94.19 284 PHE A C 1
ATOM 2318 O O . PHE A 1 284 ? 0.856 -4.234 15.863 1.00 94.19 284 PHE A O 1
ATOM 2325 N N . VAL A 1 285 ? 0.338 -5.242 17.801 1.00 95.81 285 VAL A N 1
ATOM 2326 C CA . VAL A 1 285 ? 1.716 -5.259 18.320 1.00 95.81 285 VAL A CA 1
ATOM 2327 C C . VAL A 1 285 ? 2.628 -6.035 17.378 1.00 95.81 285 VAL A C 1
ATOM 2329 O O . VAL A 1 285 ? 3.676 -5.518 17.012 1.00 95.81 285 VAL A O 1
ATOM 2332 N N . LEU A 1 286 ? 2.211 -7.223 16.929 1.00 94.19 286 LEU A N 1
ATOM 2333 C CA . LEU A 1 286 ? 2.986 -8.019 15.975 1.00 94.19 286 LEU A CA 1
ATOM 2334 C C . LEU A 1 286 ? 3.258 -7.243 14.674 1.00 94.19 286 LEU A C 1
ATOM 2336 O O . LEU A 1 286 ? 4.408 -7.135 14.250 1.00 94.19 286 LEU A O 1
ATOM 2340 N N . ALA A 1 287 ? 2.214 -6.659 14.080 1.00 92.94 287 ALA A N 1
ATOM 2341 C CA . ALA A 1 287 ? 2.315 -5.873 12.853 1.00 92.94 287 ALA A CA 1
ATOM 2342 C C . ALA A 1 287 ? 3.235 -4.652 13.016 1.00 92.94 287 ALA A C 1
ATOM 2344 O O . ALA A 1 287 ? 4.131 -4.423 12.205 1.00 92.94 287 ALA A O 1
ATOM 2345 N N . ALA A 1 288 ? 3.033 -3.882 14.088 1.00 95.19 288 ALA A N 1
ATOM 2346 C CA . ALA A 1 288 ? 3.804 -2.683 14.379 1.00 95.19 288 ALA A CA 1
ATOM 2347 C C . ALA A 1 288 ? 5.276 -3.007 14.661 1.00 95.19 288 ALA A C 1
ATOM 2349 O O . ALA A 1 288 ? 6.153 -2.272 14.210 1.00 95.19 288 ALA A O 1
ATOM 2350 N N . SER A 1 289 ? 5.565 -4.109 15.360 1.00 95.44 289 SER A N 1
ATOM 2351 C CA . SER A 1 289 ? 6.933 -4.566 15.614 1.00 95.44 289 SER A CA 1
ATOM 2352 C C . SER A 1 289 ? 7.667 -4.917 14.322 1.00 95.44 289 SER A C 1
ATOM 2354 O O . SER A 1 289 ? 8.766 -4.410 14.108 1.00 95.44 289 SER A O 1
ATOM 2356 N N . LEU A 1 290 ? 7.055 -5.710 13.436 1.00 93.12 290 LEU A N 1
ATOM 2357 C CA . LEU A 1 290 ? 7.657 -6.069 12.146 1.00 93.12 290 LEU A CA 1
ATOM 2358 C C . LEU A 1 290 ? 7.910 -4.837 11.267 1.00 93.12 290 LEU A C 1
ATOM 2360 O O . LEU A 1 290 ? 8.997 -4.685 10.713 1.00 93.12 290 LEU A O 1
ATOM 2364 N N . HIS A 1 291 ? 6.944 -3.918 11.202 1.00 92.06 291 HIS A N 1
ATOM 2365 C CA . HIS A 1 291 ? 7.099 -2.661 10.465 1.00 92.06 291 HIS A CA 1
ATOM 2366 C C . HIS A 1 291 ? 8.217 -1.788 11.034 1.00 92.06 291 HIS A C 1
ATOM 2368 O O . HIS A 1 291 ? 9.031 -1.254 10.289 1.00 92.06 291 HIS A O 1
ATOM 2374 N N . THR A 1 292 ? 8.310 -1.684 12.361 1.00 93.81 292 THR A N 1
ATOM 2375 C CA . THR A 1 292 ? 9.343 -0.873 13.027 1.00 93.81 292 THR A CA 1
ATOM 2376 C C . THR A 1 292 ? 10.742 -1.424 12.780 1.00 93.81 292 THR A C 1
ATOM 2378 O O . THR A 1 292 ? 11.664 -0.640 12.572 1.00 93.81 292 THR A O 1
ATOM 2381 N N . ILE A 1 293 ? 10.905 -2.752 12.740 1.00 92.62 293 ILE A N 1
ATOM 2382 C CA . ILE A 1 293 ? 12.169 -3.382 12.333 1.00 92.62 293 ILE A CA 1
ATOM 2383 C C . ILE A 1 293 ? 12.514 -2.974 10.895 1.00 92.62 293 ILE A C 1
ATOM 2385 O O . ILE A 1 293 ? 13.640 -2.558 10.640 1.00 92.62 293 ILE A O 1
ATOM 2389 N N . GLY A 1 294 ? 11.548 -3.015 9.972 1.00 90.06 294 GLY A N 1
ATOM 2390 C CA . GLY A 1 294 ? 11.744 -2.565 8.591 1.00 90.06 294 GLY A CA 1
ATOM 2391 C C . GLY A 1 294 ? 12.146 -1.089 8.486 1.00 90.06 294 GLY A C 1
ATOM 2392 O O . GLY A 1 294 ? 13.116 -0.766 7.806 1.00 90.06 294 GLY A O 1
ATOM 2393 N N . VAL A 1 295 ? 11.459 -0.199 9.210 1.00 90.19 295 VAL A N 1
ATOM 2394 C CA . VAL A 1 295 ? 11.794 1.237 9.274 1.00 90.19 295 VAL A CA 1
ATOM 2395 C C . VAL A 1 295 ? 13.189 1.451 9.859 1.00 90.19 295 VAL A C 1
ATOM 2397 O O . VAL A 1 295 ? 13.937 2.285 9.353 1.00 90.19 295 VAL A O 1
ATOM 2400 N N . PHE A 1 296 ? 13.562 0.699 10.895 1.00 92.31 296 PHE A N 1
ATOM 2401 C CA . PHE A 1 296 ? 14.892 0.764 11.496 1.00 92.31 296 PHE A CA 1
ATOM 2402 C C . PHE A 1 296 ? 15.983 0.326 10.513 1.00 92.31 296 PHE A C 1
ATOM 2404 O O . PHE A 1 296 ? 16.961 1.049 10.342 1.00 92.31 296 PHE A O 1
ATOM 2411 N N . LEU A 1 297 ? 15.798 -0.804 9.824 1.00 91.19 297 LEU A N 1
ATOM 2412 C CA . LEU A 1 297 ? 16.742 -1.291 8.814 1.00 91.19 297 LEU A CA 1
ATOM 2413 C C . LEU A 1 297 ? 16.866 -0.313 7.638 1.00 91.19 297 LEU A C 1
ATOM 2415 O O . LEU A 1 297 ? 17.979 0.013 7.238 1.00 91.19 297 LEU A O 1
ATOM 2419 N N . GLY A 1 298 ? 15.746 0.216 7.135 1.00 87.06 298 GLY A N 1
ATOM 2420 C CA . GLY A 1 298 ? 15.750 1.233 6.079 1.00 87.06 298 GLY A CA 1
ATOM 2421 C C . GLY A 1 298 ? 16.441 2.526 6.516 1.00 87.06 298 GLY A C 1
ATOM 2422 O O . GLY A 1 298 ? 17.249 3.074 5.777 1.00 87.06 298 GLY A O 1
ATOM 2423 N N . THR A 1 299 ? 16.209 2.964 7.756 1.00 88.94 299 THR A N 1
ATOM 2424 C CA . THR A 1 299 ? 16.894 4.124 8.345 1.00 88.94 299 THR A CA 1
ATOM 2425 C C . THR A 1 299 ? 18.400 3.894 8.434 1.00 88.94 299 THR A C 1
ATOM 2427 O O . THR A 1 299 ? 19.169 4.769 8.050 1.00 88.94 299 THR A O 1
ATOM 2430 N N . ALA A 1 300 ? 18.827 2.730 8.933 1.00 89.81 300 ALA A N 1
ATOM 2431 C CA . ALA A 1 300 ? 20.239 2.378 9.055 1.00 89.81 300 ALA A CA 1
ATOM 2432 C C . ALA A 1 300 ? 20.931 2.295 7.683 1.00 89.81 300 ALA A C 1
ATOM 2434 O O . ALA A 1 300 ? 22.082 2.714 7.567 1.00 89.81 300 ALA A O 1
ATOM 2435 N N . ASN A 1 301 ? 20.223 1.814 6.654 1.00 89.06 301 ASN A N 1
ATOM 2436 C CA . ASN A 1 301 ? 20.691 1.815 5.268 1.00 89.06 301 ASN A CA 1
ATOM 2437 C C . ASN A 1 301 ? 20.852 3.245 4.726 1.00 89.06 301 ASN A C 1
ATOM 2439 O O . ASN A 1 301 ? 21.920 3.614 4.249 1.00 89.06 301 ASN A O 1
ATOM 2443 N N . ASP A 1 302 ? 19.826 4.087 4.885 1.00 85.00 302 ASP A N 1
ATOM 2444 C CA . ASP A 1 302 ? 19.806 5.470 4.387 1.00 85.00 302 ASP A CA 1
ATOM 2445 C C . ASP A 1 302 ? 20.921 6.357 4.963 1.00 85.00 302 ASP A C 1
ATOM 2447 O O . ASP A 1 302 ? 21.361 7.303 4.306 1.00 85.00 302 ASP A O 1
ATOM 2451 N N . ILE A 1 303 ? 21.352 6.096 6.202 1.00 87.50 303 ILE A N 1
ATOM 2452 C CA . ILE A 1 303 ? 22.448 6.832 6.856 1.00 87.50 303 ILE A CA 1
ATOM 2453 C C . ILE A 1 303 ? 23.817 6.149 6.700 1.00 87.50 303 ILE A C 1
ATOM 2455 O O . ILE A 1 303 ? 24.798 6.647 7.248 1.00 87.50 303 ILE A O 1
ATOM 2459 N N . GLY A 1 304 ? 23.892 5.031 5.969 1.00 88.44 304 GLY A N 1
ATOM 2460 C CA . GLY A 1 304 ? 25.139 4.330 5.650 1.00 88.44 304 GLY A CA 1
ATOM 2461 C C . GLY A 1 304 ? 25.726 3.472 6.776 1.00 88.44 304 GLY A C 1
ATOM 2462 O O . GLY A 1 304 ? 26.902 3.124 6.713 1.00 88.44 304 GLY A O 1
ATOM 2463 N N . LEU A 1 305 ? 24.947 3.127 7.811 1.00 90.75 305 LEU A N 1
ATOM 2464 C CA . LEU A 1 305 ? 25.406 2.226 8.883 1.00 90.75 305 LEU A CA 1
ATOM 2465 C C . LEU A 1 305 ? 25.443 0.760 8.442 1.00 90.75 305 LEU A C 1
ATOM 2467 O O . LEU A 1 305 ? 26.284 -0.004 8.910 1.00 90.75 305 LEU A O 1
ATOM 2471 N N . ILE A 1 306 ? 24.510 0.361 7.580 1.00 91.88 306 ILE A N 1
ATOM 2472 C CA . ILE A 1 306 ? 24.429 -0.984 7.008 1.00 91.88 306 ILE A CA 1
ATOM 2473 C C . ILE A 1 306 ? 24.195 -0.878 5.503 1.00 91.88 306 ILE A C 1
ATOM 2475 O O . ILE A 1 306 ? 23.718 0.145 5.028 1.00 91.88 306 ILE A O 1
ATOM 2479 N N . HIS A 1 307 ? 24.482 -1.955 4.777 1.00 86.69 307 HIS A N 1
ATOM 2480 C CA . HIS A 1 307 ? 24.079 -2.113 3.382 1.00 86.69 307 HIS A CA 1
ATOM 2481 C C . HIS A 1 307 ? 22.979 -3.173 3.340 1.00 86.69 307 HIS A C 1
ATOM 2483 O O . HIS A 1 307 ? 23.246 -4.365 3.497 1.00 86.69 307 HIS A O 1
ATOM 2489 N N . PHE A 1 308 ? 21.731 -2.730 3.217 1.00 79.06 308 PHE A N 1
ATOM 2490 C CA . PHE A 1 308 ? 20.543 -3.577 3.255 1.00 79.06 308 PHE A CA 1
ATOM 2491 C C . PHE A 1 308 ? 19.657 -3.309 2.037 1.00 79.06 308 PHE A C 1
ATOM 2493 O O . PHE A 1 308 ? 18.638 -2.627 2.119 1.00 79.06 308 PHE A O 1
ATOM 2500 N N . ASP A 1 309 ? 20.032 -3.907 0.908 1.00 75.44 309 ASP A N 1
ATOM 2501 C CA . ASP A 1 309 ? 19.314 -3.788 -0.363 1.00 75.44 309 ASP A CA 1
ATOM 2502 C C . ASP A 1 309 ? 18.719 -5.137 -0.779 1.00 75.44 309 ASP A C 1
ATOM 2504 O O . ASP A 1 309 ? 19.130 -5.774 -1.748 1.00 75.44 309 ASP A O 1
ATOM 2508 N N . ILE A 1 310 ? 17.724 -5.602 -0.019 1.00 81.50 310 ILE A N 1
ATOM 2509 C CA . ILE A 1 310 ? 16.951 -6.787 -0.407 1.00 81.50 310 ILE A CA 1
ATOM 2510 C C . ILE A 1 310 ? 15.858 -6.364 -1.388 1.00 81.50 310 ILE A C 1
ATOM 2512 O O . ILE A 1 310 ? 14.930 -5.630 -1.030 1.00 81.50 310 ILE A O 1
ATOM 2516 N N . THR A 1 311 ? 15.958 -6.872 -2.615 1.00 83.62 311 THR A N 1
ATOM 2517 C CA . THR A 1 311 ? 14.980 -6.657 -3.685 1.00 83.62 311 THR A CA 1
ATOM 2518 C C . THR A 1 311 ? 14.354 -7.992 -4.078 1.00 83.62 311 THR A C 1
ATOM 2520 O O . THR A 1 311 ? 15.052 -8.983 -4.278 1.00 83.62 311 THR A O 1
ATOM 2523 N N . PHE A 1 312 ? 13.030 -8.023 -4.198 1.00 80.00 312 PHE A N 1
ATOM 2524 C CA . PHE A 1 312 ? 12.273 -9.172 -4.683 1.00 80.00 312 PHE A CA 1
ATOM 2525 C C . PHE A 1 312 ? 11.693 -8.824 -6.054 1.00 80.00 312 PHE A C 1
ATOM 2527 O O . PHE A 1 312 ? 10.622 -8.222 -6.174 1.00 80.00 312 PHE A O 1
ATOM 2534 N N . GLY A 1 313 ? 12.442 -9.169 -7.101 1.00 83.81 313 GLY A N 1
ATOM 2535 C CA . GLY A 1 313 ? 12.145 -8.727 -8.459 1.00 83.81 313 GLY A CA 1
ATOM 2536 C C . GLY A 1 313 ? 12.303 -7.213 -8.577 1.00 83.81 313 GLY A C 1
ATOM 2537 O O . GLY A 1 313 ? 13.417 -6.708 -8.574 1.00 83.81 313 GLY A O 1
ATOM 2538 N N . VAL A 1 314 ? 11.181 -6.506 -8.667 1.00 84.50 314 VAL A N 1
ATOM 2539 C CA . VAL A 1 314 ? 11.116 -5.051 -8.892 1.00 84.50 314 VAL A CA 1
ATOM 2540 C C . VAL A 1 314 ? 10.872 -4.286 -7.584 1.00 84.50 314 VAL A C 1
ATOM 2542 O O . VAL A 1 314 ? 11.198 -3.105 -7.473 1.00 84.50 314 VAL A O 1
ATOM 2545 N N . LEU A 1 315 ? 10.294 -4.956 -6.583 1.00 87.69 315 LEU A N 1
ATOM 2546 C CA . LEU A 1 315 ? 9.933 -4.353 -5.304 1.00 87.69 315 LEU A CA 1
ATOM 2547 C C . LEU A 1 315 ? 11.088 -4.467 -4.313 1.00 87.69 315 LEU A C 1
ATOM 2549 O O . LEU A 1 315 ? 11.700 -5.527 -4.167 1.00 87.69 315 LEU A O 1
ATOM 2553 N N . LYS A 1 316 ? 11.339 -3.394 -3.568 1.00 87.88 316 LYS A N 1
ATOM 2554 C CA . LYS A 1 316 ? 12.297 -3.389 -2.461 1.00 87.88 316 LYS A CA 1
ATOM 2555 C C . LYS A 1 316 ? 11.637 -3.877 -1.172 1.00 87.88 316 LYS A C 1
ATOM 2557 O O . LYS A 1 316 ? 10.412 -3.879 -1.029 1.00 87.88 316 LYS A O 1
ATOM 2562 N N . SER A 1 317 ? 12.457 -4.270 -0.202 1.00 86.56 317 SER A N 1
ATOM 2563 C CA . SER A 1 317 ? 12.010 -4.755 1.111 1.00 86.56 317 SER A CA 1
ATOM 2564 C C . SER A 1 317 ? 11.024 -3.810 1.814 1.00 86.56 317 SER A C 1
ATOM 2566 O O . SER A 1 317 ? 10.054 -4.284 2.407 1.00 86.56 317 SER A O 1
ATOM 2568 N N . TYR A 1 318 ? 11.202 -2.488 1.698 1.00 86.50 318 TYR A N 1
ATOM 2569 C CA . TYR A 1 318 ? 10.283 -1.508 2.288 1.00 86.50 318 TYR A CA 1
ATOM 2570 C C . TYR A 1 318 ? 8.900 -1.491 1.622 1.00 86.50 318 TYR A C 1
ATOM 2572 O O . TYR A 1 318 ? 7.913 -1.260 2.318 1.00 86.50 318 TYR A O 1
ATOM 2580 N N . ASN A 1 319 ? 8.795 -1.787 0.320 1.00 90.44 319 ASN A N 1
ATOM 2581 C CA . ASN A 1 319 ? 7.507 -1.873 -0.377 1.00 90.44 319 ASN A CA 1
ATOM 2582 C C . ASN A 1 319 ? 6.696 -3.058 0.163 1.00 90.44 319 ASN A C 1
ATOM 2584 O O . ASN A 1 319 ? 5.526 -2.935 0.528 1.00 90.44 319 ASN A O 1
ATOM 2588 N N . ILE A 1 320 ? 7.347 -4.220 0.264 1.00 90.44 320 ILE A N 1
ATOM 2589 C CA . ILE A 1 320 ? 6.723 -5.449 0.768 1.00 90.44 320 ILE A CA 1
ATOM 2590 C C . ILE A 1 320 ? 6.373 -5.297 2.248 1.00 90.44 320 ILE A C 1
ATOM 2592 O O . ILE A 1 320 ? 5.262 -5.633 2.655 1.00 90.44 320 ILE A O 1
ATOM 2596 N N . GLY A 1 321 ? 7.295 -4.747 3.043 1.00 90.88 321 GLY A N 1
ATOM 2597 C CA . GLY A 1 321 ? 7.068 -4.458 4.455 1.00 90.88 321 GLY A CA 1
ATOM 2598 C C . GLY A 1 321 ? 5.900 -3.496 4.669 1.00 90.88 321 GLY A C 1
ATOM 2599 O O . GLY A 1 321 ? 5.050 -3.757 5.516 1.00 90.88 321 GLY A O 1
ATOM 2600 N N . GLY A 1 322 ? 5.804 -2.435 3.863 1.00 92.50 322 GLY A N 1
ATOM 2601 C CA . GLY A 1 322 ? 4.732 -1.446 3.935 1.00 92.50 322 GLY A CA 1
ATOM 2602 C C . GLY A 1 322 ? 3.352 -2.013 3.598 1.00 92.50 322 GLY A C 1
ATOM 2603 O O . GLY A 1 322 ? 2.417 -1.850 4.385 1.00 92.50 322 GLY A O 1
ATOM 2604 N N . ILE A 1 323 ? 3.213 -2.751 2.488 1.00 93.94 323 ILE A N 1
ATOM 2605 C CA . ILE A 1 323 ? 1.951 -3.446 2.173 1.00 93.94 323 ILE A CA 1
ATOM 2606 C C . ILE A 1 323 ? 1.618 -4.488 3.243 1.00 93.94 323 ILE A C 1
ATOM 2608 O O . ILE A 1 323 ? 0.480 -4.538 3.711 1.00 93.94 323 ILE A O 1
ATOM 2612 N N . GLY A 1 324 ? 2.594 -5.298 3.661 1.00 94.38 324 GLY A N 1
ATOM 2613 C CA . GLY A 1 324 ? 2.404 -6.304 4.706 1.00 94.38 324 GLY A CA 1
ATOM 2614 C C . GLY A 1 324 ? 1.927 -5.685 6.020 1.00 94.38 324 GLY A C 1
ATOM 2615 O O . GLY A 1 324 ? 1.015 -6.210 6.664 1.00 94.38 324 GLY A O 1
ATOM 2616 N N . PHE A 1 325 ? 2.473 -4.524 6.382 1.00 95.31 325 PHE A N 1
ATOM 2617 C CA . PHE A 1 325 ? 2.045 -3.739 7.532 1.00 95.31 325 PHE A CA 1
ATOM 2618 C C . PHE A 1 325 ? 0.601 -3.247 7.391 1.00 95.31 325 PHE A C 1
ATOM 2620 O O . PHE A 1 325 ? -0.205 -3.469 8.297 1.00 95.31 325 PHE A O 1
ATOM 2627 N N . LEU A 1 326 ? 0.241 -2.643 6.252 1.00 96.56 326 LEU A N 1
ATOM 2628 C CA . LEU A 1 326 ? -1.128 -2.188 6.003 1.00 96.56 326 LEU A CA 1
ATOM 2629 C C . LEU A 1 326 ? -2.116 -3.356 6.067 1.00 96.56 326 LEU A C 1
ATOM 2631 O O . LEU A 1 326 ? -3.091 -3.268 6.811 1.00 96.56 326 LEU A O 1
ATOM 2635 N N . ILE A 1 327 ? -1.849 -4.470 5.383 1.00 95.25 327 ILE A N 1
ATOM 2636 C CA . ILE A 1 327 ? -2.700 -5.670 5.427 1.00 95.25 327 ILE A CA 1
ATOM 2637 C C . ILE A 1 327 ? -2.844 -6.181 6.865 1.00 95.25 327 ILE A C 1
ATOM 2639 O O . ILE A 1 327 ? -3.952 -6.476 7.312 1.00 95.25 327 ILE A O 1
ATOM 2643 N N . SER A 1 328 ? -1.752 -6.228 7.626 1.00 93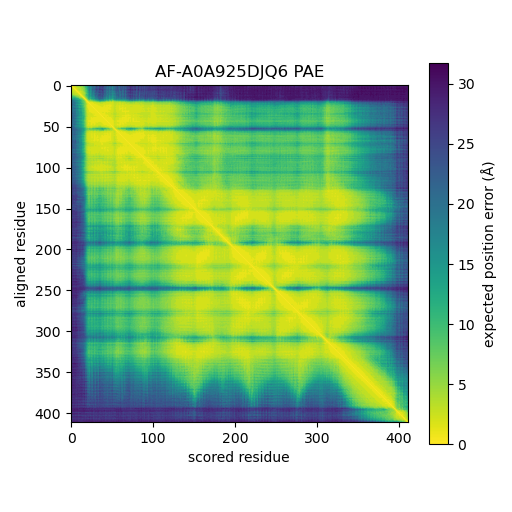.94 328 SER A N 1
ATOM 2644 C CA . SER A 1 328 ? -1.786 -6.686 9.019 1.00 93.94 328 SER A CA 1
ATOM 2645 C C . SER A 1 328 ? -2.634 -5.776 9.916 1.00 93.94 328 SER A C 1
ATOM 2647 O O . SER A 1 328 ? -3.357 -6.268 10.784 1.00 93.94 328 SER A O 1
ATOM 2649 N N . LEU A 1 329 ? -2.618 -4.456 9.688 1.00 94.50 329 LEU A N 1
ATOM 2650 C CA . LEU A 1 329 ? -3.529 -3.529 10.365 1.00 94.50 329 LEU A CA 1
ATOM 2651 C C . LEU A 1 329 ? -4.994 -3.754 9.963 1.00 94.50 329 LEU A C 1
ATOM 2653 O O . LEU A 1 329 ? -5.863 -3.726 10.835 1.00 94.50 329 LEU A O 1
ATOM 2657 N N . ALA A 1 330 ? -5.281 -4.030 8.686 1.00 92.00 330 ALA A N 1
ATOM 2658 C CA . ALA A 1 330 ? -6.634 -4.376 8.241 1.00 92.00 330 ALA A CA 1
ATOM 2659 C C . ALA A 1 330 ? -7.147 -5.662 8.912 1.00 92.00 330 ALA A C 1
ATOM 2661 O O . ALA A 1 330 ? -8.304 -5.720 9.329 1.00 92.00 330 ALA A O 1
ATOM 2662 N N . LEU A 1 331 ? -6.283 -6.667 9.087 1.00 90.12 331 LEU A N 1
ATOM 2663 C CA . LEU A 1 331 ? -6.617 -7.888 9.828 1.00 90.12 331 LEU A CA 1
ATOM 2664 C C . LEU A 1 331 ? -6.910 -7.592 11.305 1.00 90.12 331 LEU A C 1
ATOM 2666 O O . LEU A 1 331 ? -7.898 -8.089 11.847 1.00 90.12 331 LEU A O 1
ATOM 2670 N N . ALA A 1 332 ? -6.106 -6.737 11.945 1.00 91.44 332 ALA A N 1
ATOM 2671 C CA . ALA A 1 332 ? -6.348 -6.307 13.323 1.00 91.44 332 ALA A CA 1
ATOM 2672 C C . ALA A 1 332 ? -7.688 -5.556 13.472 1.00 91.44 332 ALA A C 1
ATOM 2674 O O . ALA A 1 332 ? -8.393 -5.743 14.466 1.00 91.44 332 ALA A O 1
ATOM 2675 N N . LEU A 1 333 ? -8.079 -4.755 12.473 1.00 92.00 333 LEU A N 1
ATOM 2676 C CA . LEU A 1 333 ? -9.398 -4.114 12.412 1.00 92.00 333 LEU A CA 1
ATOM 2677 C C . LEU A 1 333 ? -10.534 -5.122 12.236 1.00 92.00 333 LEU A C 1
ATOM 2679 O O . LEU A 1 333 ? -11.574 -4.978 12.875 1.00 92.00 333 LEU A O 1
ATOM 2683 N N . GLY A 1 334 ? -10.344 -6.146 11.402 1.00 89.25 334 GLY A N 1
ATOM 2684 C CA . GLY A 1 334 ? -11.313 -7.229 11.237 1.00 89.25 334 GLY A CA 1
ATOM 2685 C C . GLY A 1 334 ? -11.590 -7.962 12.554 1.00 89.25 334 GLY A C 1
ATOM 2686 O O . GLY A 1 334 ? -12.749 -8.141 12.930 1.00 89.25 334 GLY A O 1
ATOM 2687 N N . ASP A 1 335 ? -10.538 -8.305 13.305 1.00 86.50 335 ASP A N 1
ATOM 2688 C CA . ASP A 1 335 ? -10.668 -8.914 14.641 1.00 86.50 335 ASP A CA 1
ATOM 2689 C C . ASP A 1 335 ? -11.395 -7.970 15.617 1.00 86.50 335 ASP A C 1
ATOM 2691 O O . ASP A 1 335 ? -12.291 -8.389 16.352 1.00 86.50 335 ASP A O 1
ATOM 2695 N N . GLN A 1 336 ? -11.081 -6.668 15.573 1.00 88.69 336 GLN A N 1
ATOM 2696 C CA . GLN A 1 336 ? -11.767 -5.659 16.381 1.00 88.69 336 GLN A CA 1
ATOM 2697 C C . GLN A 1 336 ? -13.270 -5.584 16.063 1.00 88.69 336 GLN A C 1
ATOM 2699 O O . GLN A 1 336 ? -14.071 -5.538 16.997 1.00 88.69 336 GLN A O 1
ATOM 2704 N N . ILE A 1 337 ? -13.673 -5.604 14.786 1.00 88.56 337 ILE A N 1
ATOM 2705 C CA . ILE A 1 337 ? -15.094 -5.625 14.397 1.00 88.56 337 ILE A CA 1
ATOM 2706 C C . ILE A 1 337 ? -15.784 -6.861 14.967 1.00 88.56 337 ILE A C 1
ATOM 2708 O O . ILE A 1 337 ? -16.855 -6.738 15.558 1.00 88.56 337 ILE A O 1
ATOM 2712 N N . ASN A 1 338 ? -15.182 -8.041 14.807 1.00 88.19 338 ASN A N 1
ATOM 2713 C CA . ASN A 1 338 ? -15.773 -9.293 15.276 1.00 88.19 338 ASN A CA 1
ATOM 2714 C C . ASN A 1 338 ? -15.991 -9.279 16.794 1.00 88.19 338 ASN A C 1
ATOM 2716 O O . ASN A 1 338 ? -17.037 -9.710 17.280 1.00 88.19 338 ASN A O 1
ATOM 2720 N N . ILE A 1 339 ? -15.034 -8.726 17.542 1.00 87.38 339 ILE A N 1
ATOM 2721 C CA . ILE A 1 339 ? -15.143 -8.569 18.995 1.00 87.38 339 ILE A CA 1
ATOM 2722 C C . ILE A 1 339 ? -16.233 -7.557 19.359 1.00 87.38 339 ILE A C 1
ATOM 2724 O O . ILE A 1 339 ? -17.104 -7.881 20.162 1.00 87.38 339 ILE A O 1
ATOM 2728 N N . LEU A 1 340 ? -16.244 -6.372 18.739 1.00 85.31 340 LEU A N 1
ATOM 2729 C CA . LEU A 1 340 ? -17.260 -5.345 18.999 1.00 85.31 340 LEU A CA 1
ATOM 2730 C C . LEU A 1 340 ? -18.674 -5.830 18.650 1.00 85.31 340 LEU A C 1
ATOM 2732 O O . LEU A 1 340 ? -19.630 -5.527 19.362 1.00 85.31 340 LEU A O 1
ATOM 2736 N N . LYS A 1 341 ? -18.812 -6.611 17.574 1.00 88.69 341 LYS A N 1
ATOM 2737 C CA . LYS A 1 341 ? -20.072 -7.244 17.182 1.00 88.69 341 LYS A CA 1
ATOM 2738 C C . LYS A 1 341 ? -20.553 -8.210 18.265 1.00 88.69 341 LYS A C 1
ATOM 2740 O O . LYS A 1 341 ? -21.688 -8.086 18.714 1.00 88.69 341 LYS A O 1
ATOM 2745 N N . LYS A 1 342 ? -19.671 -9.085 18.755 1.00 91.69 342 LYS A N 1
ATOM 2746 C CA . LYS A 1 342 ? -19.988 -10.034 19.830 1.00 91.69 342 LYS A CA 1
ATOM 2747 C C . LYS A 1 342 ? -20.335 -9.339 21.151 1.00 91.69 342 LYS A C 1
ATOM 2749 O O . LYS A 1 342 ? -21.255 -9.755 21.848 1.00 91.69 342 LYS A O 1
ATOM 2754 N N . GLU A 1 343 ? -19.621 -8.272 21.507 1.00 89.44 343 GLU A N 1
ATOM 2755 C CA . GLU A 1 343 ? -19.932 -7.465 22.695 1.00 89.44 343 GLU A CA 1
ATOM 2756 C C . GLU A 1 343 ? -21.315 -6.810 22.585 1.00 89.44 343 GLU A C 1
ATOM 2758 O O . GLU A 1 343 ? -22.081 -6.829 23.549 1.00 89.44 343 GLU A O 1
ATOM 2763 N N . LYS A 1 344 ? -21.660 -6.286 21.402 1.00 91.31 344 LYS A N 1
ATOM 2764 C CA . LYS A 1 344 ? -22.976 -5.702 21.130 1.00 91.31 344 LYS A CA 1
ATOM 2765 C C . LYS A 1 344 ? -24.094 -6.743 21.204 1.00 91.31 344 LYS A C 1
ATOM 2767 O O . LYS A 1 344 ? -25.106 -6.472 21.841 1.00 91.31 344 LYS A O 1
ATOM 2772 N N . GLU A 1 345 ? -23.908 -7.912 20.596 1.00 95.00 345 GLU A N 1
ATOM 2773 C CA . GLU A 1 345 ? -24.874 -9.020 20.637 1.00 95.00 345 GLU A CA 1
ATOM 2774 C C . GLU A 1 345 ? -25.130 -9.475 22.081 1.00 95.00 345 GLU A C 1
ATOM 2776 O O . GLU A 1 345 ? -26.278 -9.528 22.517 1.00 95.00 345 GLU A O 1
ATOM 2781 N N . ASN A 1 346 ? -24.071 -9.675 22.873 1.00 95.38 346 ASN A N 1
ATOM 2782 C CA . ASN A 1 346 ? -24.195 -10.036 24.288 1.00 95.38 346 ASN A CA 1
ATOM 2783 C C . ASN A 1 346 ? -24.911 -8.954 25.115 1.00 95.38 346 ASN A C 1
ATOM 2785 O O . ASN A 1 346 ? -25.686 -9.268 26.019 1.00 95.38 346 ASN A O 1
ATOM 2789 N N . ALA A 1 347 ? -24.643 -7.673 24.844 1.00 94.12 347 ALA A N 1
ATOM 2790 C CA . ALA A 1 347 ? -25.308 -6.568 25.531 1.00 94.12 347 ALA A CA 1
ATOM 2791 C C . ALA A 1 347 ? -26.800 -6.484 25.169 1.00 94.12 347 ALA A C 1
ATOM 2793 O O . ALA A 1 347 ? -27.627 -6.236 26.045 1.00 94.12 347 ALA A O 1
ATOM 2794 N N . GLN A 1 348 ? -27.147 -6.725 23.901 1.00 95.12 348 GLN A N 1
ATOM 2795 C CA . GLN A 1 348 ? -28.536 -6.782 23.441 1.00 95.12 348 GLN A CA 1
ATOM 2796 C C . GLN A 1 348 ? -29.287 -7.962 24.056 1.00 95.12 348 GLN A C 1
ATOM 2798 O O . GLN A 1 348 ? -30.410 -7.776 24.515 1.00 95.12 348 GLN A O 1
ATOM 2803 N N . GLN A 1 349 ? -28.659 -9.136 24.137 1.00 96.50 349 GLN A N 1
ATOM 2804 C CA . GLN A 1 349 ? -29.257 -10.308 24.773 1.00 96.50 349 GLN A CA 1
ATOM 2805 C C . GLN A 1 349 ? -29.562 -10.052 26.254 1.00 96.50 349 GLN A C 1
ATOM 2807 O O . GLN A 1 349 ? -30.691 -10.250 26.685 1.00 96.50 349 GLN A O 1
ATOM 2812 N N . LYS A 1 350 ? -28.604 -9.514 27.018 1.00 96.12 350 LYS A N 1
ATOM 2813 C CA . LYS A 1 350 ? -28.838 -9.159 28.430 1.00 96.12 350 LYS A CA 1
ATOM 2814 C C . LYS A 1 350 ? -29.944 -8.118 28.603 1.00 96.12 350 LYS A C 1
ATOM 2816 O O . LYS A 1 350 ? -30.705 -8.169 29.563 1.00 96.12 350 LYS A O 1
ATOM 2821 N N . ALA A 1 351 ? -30.024 -7.145 27.696 1.00 95.69 351 ALA A N 1
ATOM 2822 C CA . ALA A 1 351 ? -31.094 -6.154 27.722 1.00 95.69 351 ALA A CA 1
ATOM 2823 C C . ALA A 1 351 ? -32.466 -6.788 27.444 1.00 95.69 351 ALA A C 1
ATOM 2825 O O . ALA A 1 351 ? -33.444 -6.387 28.070 1.00 95.69 351 ALA A O 1
ATOM 2826 N N . LEU A 1 352 ? -32.526 -7.777 26.546 1.00 97.00 352 LEU A N 1
ATOM 2827 C CA . LEU A 1 352 ? -33.739 -8.536 26.252 1.00 97.00 352 LEU A CA 1
ATOM 2828 C C . LEU A 1 352 ? -34.167 -9.395 27.447 1.00 97.00 352 LEU A C 1
ATOM 2830 O O . LEU A 1 352 ? -35.317 -9.305 27.855 1.00 97.00 352 LEU A O 1
ATOM 2834 N N . GLU A 1 353 ? -33.241 -10.133 28.063 1.00 96.44 353 GLU A N 1
ATOM 2835 C CA . GLU A 1 353 ? -33.505 -10.945 29.262 1.00 96.44 353 GLU A CA 1
ATOM 2836 C C . GLU A 1 353 ? -34.075 -10.086 30.408 1.00 96.44 353 GLU A C 1
ATOM 2838 O O . GLU A 1 353 ? -35.119 -10.406 30.977 1.00 96.44 353 GLU A O 1
ATOM 2843 N N . ASN A 1 354 ? -33.460 -8.927 30.678 1.00 95.81 354 ASN A N 1
ATOM 2844 C CA . ASN A 1 354 ? -33.954 -7.977 31.682 1.00 95.81 354 ASN A CA 1
ATOM 2845 C C . ASN A 1 354 ? -35.335 -7.395 31.328 1.00 95.81 354 ASN A C 1
ATOM 2847 O O . ASN A 1 354 ? -36.121 -7.054 32.215 1.00 95.81 354 ASN A O 1
ATOM 2851 N N . LEU A 1 355 ? -35.625 -7.209 30.036 1.00 96.31 355 LEU A N 1
ATOM 2852 C CA . LEU A 1 355 ? -36.923 -6.717 29.580 1.00 96.31 355 LEU A CA 1
ATOM 2853 C C . LEU A 1 355 ? -38.003 -7.789 29.754 1.00 96.31 355 LEU A C 1
ATOM 2855 O O . LEU A 1 355 ? -39.083 -7.474 30.243 1.00 96.31 355 LEU A O 1
ATOM 2859 N N . GLU A 1 356 ? -37.712 -9.040 29.398 1.00 96.25 356 GLU A N 1
ATOM 2860 C CA . GLU A 1 356 ? -38.622 -10.175 29.578 1.00 96.25 356 GLU A CA 1
ATOM 2861 C C . GLU A 1 356 ? -38.954 -10.411 31.052 1.00 96.25 356 GLU A C 1
ATOM 2863 O O . GLU A 1 356 ? -40.112 -10.657 31.393 1.00 96.25 356 GLU A O 1
ATOM 2868 N N . GLU A 1 357 ? -37.965 -10.279 31.938 1.00 96.50 357 GLU A N 1
ATOM 2869 C CA . GLU A 1 357 ? -38.180 -10.358 33.381 1.00 96.50 357 GLU A CA 1
ATOM 2870 C C . GLU A 1 357 ? -39.130 -9.266 33.877 1.00 96.50 357 GLU A C 1
ATOM 2872 O O . GLU A 1 357 ? -40.151 -9.585 34.487 1.00 96.50 357 GLU A O 1
ATOM 2877 N N . LYS A 1 358 ? -38.884 -8.000 33.519 1.00 95.44 358 LYS A N 1
ATOM 2878 C CA . LYS A 1 358 ? -39.788 -6.896 33.879 1.00 95.44 358 LYS A CA 1
ATOM 2879 C C . LYS A 1 358 ? -41.185 -7.069 33.297 1.00 95.44 358 LYS A C 1
ATOM 2881 O O . LYS A 1 358 ? -42.171 -6.766 33.961 1.00 95.44 358 LYS A O 1
ATOM 2886 N N . VAL A 1 359 ? -41.304 -7.542 32.056 1.00 97.12 359 VAL A N 1
ATOM 2887 C CA . VAL A 1 359 ? -42.613 -7.809 31.441 1.00 97.12 359 VAL A CA 1
ATOM 2888 C C . VAL A 1 359 ? -43.350 -8.893 32.222 1.00 97.12 359 VAL A C 1
ATOM 2890 O O . VAL A 1 359 ? -44.544 -8.742 32.484 1.00 97.12 359 VAL A O 1
ATOM 2893 N N . ARG A 1 360 ? -42.659 -9.955 32.644 1.00 95.88 360 ARG A N 1
ATOM 2894 C CA . ARG A 1 360 ? -43.234 -11.023 33.468 1.00 95.88 360 ARG A CA 1
ATOM 2895 C C . ARG A 1 360 ? -43.684 -10.508 34.836 1.00 95.88 360 ARG A C 1
ATOM 2897 O O . ARG A 1 360 ? -44.813 -10.794 35.224 1.00 95.88 360 ARG A O 1
ATOM 2904 N N . GLU A 1 361 ? -42.864 -9.712 35.519 1.00 95.88 361 GLU A N 1
ATOM 2905 C CA . GLU A 1 361 ? -43.229 -9.067 36.790 1.00 95.88 361 GLU A CA 1
ATOM 2906 C C . GLU A 1 361 ? -44.484 -8.203 36.636 1.00 95.88 361 GLU A C 1
ATOM 2908 O O . GLU A 1 361 ? -45.474 -8.418 37.331 1.00 95.88 361 GLU A O 1
ATOM 2913 N N . ARG A 1 362 ? -44.509 -7.304 35.643 1.00 94.81 362 ARG A N 1
ATOM 2914 C CA . ARG A 1 362 ? -45.666 -6.431 35.382 1.00 94.81 362 ARG A CA 1
ATOM 2915 C C . ARG A 1 362 ? -46.912 -7.207 34.977 1.00 94.81 362 ARG A C 1
ATOM 2917 O O . ARG A 1 362 ? -48.019 -6.809 35.321 1.00 94.81 362 ARG A O 1
ATOM 2924 N N . THR A 1 363 ? -46.751 -8.315 34.259 1.00 95.75 363 THR A N 1
ATOM 2925 C CA . THR A 1 363 ? -47.873 -9.192 33.895 1.00 95.75 363 THR A CA 1
ATOM 2926 C C . THR A 1 363 ? -48.460 -9.875 35.130 1.00 95.75 363 THR A C 1
ATOM 2928 O O . THR A 1 363 ? -49.681 -10.009 35.226 1.00 95.75 363 THR A O 1
ATOM 2931 N N . ASN A 1 364 ? -47.616 -10.274 36.085 1.00 95.06 364 ASN A N 1
ATOM 2932 C CA . ASN A 1 364 ? -48.061 -10.845 37.353 1.00 95.06 364 ASN A CA 1
ATOM 2933 C C . ASN A 1 364 ? -48.741 -9.788 38.236 1.00 95.06 364 ASN A C 1
ATOM 2935 O O . ASN A 1 364 ? -49.865 -10.026 38.669 1.00 95.06 364 ASN A O 1
ATOM 2939 N N . GLU A 1 365 ? -48.147 -8.599 38.393 1.00 94.88 365 GLU A N 1
ATOM 2940 C CA . GLU A 1 365 ? -48.767 -7.466 39.106 1.00 94.88 365 GLU A CA 1
ATOM 2941 C C . GLU A 1 365 ? -50.145 -7.117 38.520 1.00 94.88 365 GLU A C 1
ATOM 2943 O O . GLU A 1 365 ? -51.119 -6.945 39.251 1.00 94.88 365 GLU A O 1
ATOM 2948 N N . LEU A 1 366 ? -50.256 -7.048 37.188 1.00 94.19 366 LEU A N 1
ATOM 2949 C CA . LEU A 1 366 ? -51.526 -6.777 36.510 1.00 94.19 366 LEU A CA 1
ATOM 2950 C C . LEU A 1 366 ? -52.554 -7.887 36.737 1.00 94.19 366 LEU A C 1
ATOM 2952 O O . LEU A 1 366 ? -53.739 -7.591 36.896 1.00 94.19 366 LEU A O 1
ATOM 2956 N N . LYS A 1 367 ? -52.132 -9.157 36.756 1.00 94.94 367 LYS A N 1
ATOM 2957 C CA . LYS A 1 367 ? -53.021 -10.275 37.103 1.00 94.94 367 LYS A CA 1
ATOM 2958 C C . LYS A 1 367 ? -53.533 -10.147 38.534 1.00 94.94 367 LYS A C 1
ATOM 2960 O O . LYS A 1 367 ? -54.735 -10.283 38.737 1.00 94.94 367 LYS A O 1
ATOM 2965 N N . GLU A 1 368 ? -52.660 -9.859 39.494 1.00 95.31 368 GLU A N 1
ATOM 2966 C CA . GLU A 1 368 ? -53.038 -9.678 40.900 1.00 95.31 368 GLU A CA 1
ATOM 2967 C C . GLU A 1 368 ? -53.998 -8.497 41.082 1.00 95.31 368 GLU A C 1
ATOM 2969 O O . GLU A 1 368 ? -55.053 -8.644 41.700 1.00 95.31 368 GLU A O 1
ATOM 2974 N N . GLN A 1 369 ? -53.703 -7.349 40.464 1.00 93.44 369 GLN A N 1
ATOM 2975 C CA . GLN A 1 369 ? -54.600 -6.190 40.475 1.00 93.44 369 GLN A CA 1
ATOM 2976 C C . GLN A 1 369 ? -55.954 -6.502 39.840 1.00 93.44 369 GLN A C 1
ATOM 2978 O O . GLN A 1 369 ? -56.986 -6.077 40.356 1.00 93.44 369 GLN A O 1
ATOM 2983 N N . LYS A 1 370 ? -55.973 -7.257 38.735 1.00 95.00 370 LYS A N 1
ATOM 2984 C CA . LYS A 1 370 ? -57.219 -7.664 38.084 1.00 95.00 370 LYS A CA 1
ATOM 2985 C C . LYS A 1 370 ? -58.070 -8.538 39.007 1.00 95.00 370 LYS A C 1
ATOM 2987 O O . LYS A 1 370 ? -59.263 -8.275 39.123 1.00 95.00 370 LYS A O 1
ATOM 2992 N N . VAL A 1 371 ? -57.467 -9.517 39.686 1.00 95.50 371 VAL A N 1
ATOM 2993 C CA . VAL A 1 371 ? -58.166 -10.370 40.665 1.00 95.50 371 VAL A CA 1
ATOM 2994 C C . VAL A 1 371 ? -58.746 -9.526 41.805 1.00 95.50 371 VAL A C 1
ATOM 2996 O O . VAL A 1 371 ? -59.926 -9.660 42.121 1.00 95.50 371 VAL A O 1
ATOM 2999 N N . LEU A 1 372 ? -57.965 -8.593 42.360 1.00 95.31 372 LEU A N 1
ATOM 3000 C CA . LEU A 1 372 ? -58.428 -7.691 43.421 1.00 95.31 372 LEU A CA 1
ATOM 3001 C C . LEU A 1 372 ? -59.600 -6.801 42.964 1.00 95.31 372 LEU A C 1
ATOM 3003 O O . LEU A 1 372 ? -60.559 -6.598 43.708 1.00 95.31 372 LEU A O 1
ATOM 3007 N N . ILE A 1 373 ? -59.541 -6.272 41.738 1.00 94.88 373 ILE A N 1
ATOM 3008 C CA . ILE A 1 373 ? -60.623 -5.470 41.147 1.00 94.88 373 ILE A CA 1
ATOM 3009 C C . ILE A 1 373 ? -61.887 -6.314 40.947 1.00 94.88 373 ILE A C 1
ATOM 3011 O O . ILE A 1 373 ? -62.986 -5.836 41.224 1.00 94.88 373 ILE A O 1
ATOM 3015 N N . GLU A 1 374 ? -61.760 -7.556 40.475 1.00 93.94 374 GLU A N 1
ATOM 3016 C CA . GLU A 1 374 ? -62.894 -8.474 40.312 1.00 93.94 374 GLU A CA 1
ATOM 3017 C C . GLU A 1 374 ? -63.564 -8.790 41.659 1.00 93.94 374 GLU A C 1
ATOM 3019 O O . GLU A 1 374 ? -64.795 -8.774 41.752 1.00 93.94 374 GLU A O 1
ATOM 3024 N N . GLU A 1 375 ? -62.779 -8.988 42.720 1.00 94.75 375 GLU A N 1
ATOM 3025 C CA . GLU A 1 375 ? -63.286 -9.202 44.078 1.00 94.75 375 GLU A CA 1
ATOM 3026 C C . GLU A 1 375 ? -63.997 -7.956 44.631 1.00 94.75 375 GLU A C 1
ATOM 3028 O O . GLU A 1 375 ? -65.140 -8.044 45.086 1.00 94.75 375 GLU A O 1
ATOM 3033 N N . LYS A 1 376 ? -63.391 -6.769 44.490 1.00 93.19 376 LYS A N 1
ATOM 3034 C CA . LYS A 1 376 ? -64.013 -5.491 44.882 1.00 93.19 376 LYS A CA 1
ATOM 3035 C C . LYS A 1 376 ? -65.306 -5.213 44.119 1.00 93.19 376 LYS A C 1
ATOM 3037 O O . LYS A 1 376 ? -66.290 -4.778 44.714 1.00 93.19 376 LYS A O 1
ATOM 3042 N N . ASN A 1 377 ? -65.343 -5.500 42.818 1.00 94.75 377 ASN A N 1
ATOM 3043 C CA . ASN A 1 377 ? -66.565 -5.383 42.022 1.00 94.75 377 ASN A CA 1
ATOM 3044 C C . ASN A 1 377 ? -67.665 -6.320 42.532 1.00 94.75 377 ASN A C 1
ATOM 3046 O O . ASN A 1 377 ? -68.829 -5.918 42.588 1.00 94.75 377 ASN A O 1
ATOM 3050 N N . LYS A 1 378 ? -67.319 -7.547 42.939 1.00 94.81 378 LYS A N 1
ATOM 3051 C CA . LYS A 1 378 ? -68.275 -8.484 43.537 1.00 94.81 378 LYS A CA 1
ATOM 3052 C C . LYS A 1 378 ? -68.828 -7.958 44.866 1.00 94.81 378 LYS A C 1
ATOM 3054 O O . LYS A 1 378 ? -70.045 -7.939 45.027 1.00 94.81 378 LYS A O 1
ATOM 3059 N N . GLU A 1 379 ? -67.973 -7.460 45.763 1.00 94.56 379 GLU A N 1
ATOM 3060 C CA . GLU A 1 379 ? -68.394 -6.841 47.035 1.00 94.56 379 GLU A CA 1
ATOM 3061 C C . GLU A 1 379 ? -69.358 -5.661 46.817 1.00 94.56 379 GLU A C 1
ATOM 3063 O O . GLU A 1 379 ? -70.392 -5.550 47.485 1.00 94.56 379 GLU A O 1
ATOM 3068 N N . VAL A 1 380 ? -69.047 -4.786 45.854 1.00 93.75 380 VAL A N 1
ATOM 3069 C CA . VAL A 1 380 ? -69.904 -3.648 45.486 1.00 93.75 380 VAL A CA 1
ATOM 3070 C C . VAL A 1 380 ? -71.247 -4.137 44.946 1.00 93.75 380 VAL A C 1
ATOM 3072 O O . VAL A 1 380 ? -72.294 -3.645 45.368 1.00 93.75 380 VAL A O 1
ATOM 3075 N N . MET A 1 381 ? -71.251 -5.134 44.060 1.00 92.69 381 MET A N 1
ATOM 3076 C CA . MET A 1 381 ? -72.481 -5.710 43.510 1.00 92.69 381 MET A CA 1
ATOM 3077 C C . MET A 1 381 ? -73.351 -6.379 44.577 1.00 92.69 381 MET A C 1
ATOM 3079 O O . MET A 1 381 ? -74.575 -6.213 44.562 1.00 92.69 381 MET A O 1
ATOM 3083 N N . ASP A 1 382 ? -72.744 -7.099 45.519 1.00 94.94 382 ASP A N 1
ATOM 3084 C CA . ASP A 1 382 ? -73.451 -7.707 46.645 1.00 94.94 382 ASP A CA 1
ATOM 3085 C C . ASP A 1 382 ? -74.040 -6.634 47.572 1.00 94.94 382 ASP A C 1
ATOM 3087 O O . ASP A 1 382 ? -75.201 -6.744 47.975 1.00 94.94 382 ASP A O 1
ATOM 3091 N N . SER A 1 383 ? -73.309 -5.541 47.812 1.00 92.44 383 SER A N 1
ATOM 3092 C CA . SER A 1 383 ? -73.791 -4.377 48.570 1.00 92.44 383 SER A CA 1
ATOM 3093 C C . SER A 1 383 ? -74.965 -3.678 47.876 1.00 92.44 383 SER A C 1
ATOM 3095 O O . SER A 1 383 ? -75.979 -3.391 48.515 1.00 92.44 383 SER A O 1
ATOM 3097 N N . ILE A 1 384 ? -74.889 -3.468 46.555 1.00 93.19 384 ILE A N 1
ATOM 3098 C CA . ILE A 1 384 ? -75.991 -2.924 45.741 1.00 93.19 384 ILE A CA 1
ATOM 3099 C C . ILE A 1 384 ? -77.215 -3.843 45.822 1.00 93.19 384 ILE A C 1
ATOM 3101 O O . ILE A 1 384 ? -78.342 -3.382 46.021 1.00 93.19 384 ILE A O 1
ATOM 3105 N N . ARG A 1 385 ? -77.017 -5.160 45.695 1.00 91.56 385 ARG A N 1
ATOM 3106 C CA . ARG A 1 385 ? -78.100 -6.148 45.779 1.00 91.56 385 ARG A CA 1
ATOM 3107 C C . ARG A 1 385 ? -78.734 -6.161 47.171 1.00 91.56 385 ARG A C 1
ATOM 3109 O O . ARG A 1 385 ? -79.958 -6.250 47.272 1.00 91.56 385 ARG A O 1
ATOM 3116 N N . TYR A 1 386 ? -77.931 -6.057 48.226 1.00 92.31 386 TYR A N 1
ATOM 3117 C CA . TYR A 1 386 ? -78.398 -5.956 49.606 1.00 92.31 386 TYR A CA 1
ATOM 3118 C C . TYR A 1 386 ? -79.218 -4.681 49.836 1.00 92.31 386 TYR A C 1
ATOM 3120 O O . TYR A 1 386 ? -80.356 -4.766 50.300 1.00 92.31 386 TYR A O 1
ATOM 3128 N N . ALA A 1 387 ? -78.707 -3.521 49.416 1.00 91.00 387 ALA A N 1
ATOM 3129 C CA . ALA A 1 387 ? -79.435 -2.256 49.475 1.00 91.00 387 ALA A CA 1
ATOM 3130 C C . ALA A 1 387 ? -80.765 -2.330 48.703 1.00 91.00 387 ALA A C 1
ATOM 3132 O O . ALA A 1 387 ? -81.804 -1.949 49.236 1.00 91.00 387 ALA A O 1
ATOM 3133 N N . SER A 1 388 ? -80.774 -2.917 47.498 1.00 88.50 388 SER A N 1
ATOM 3134 C CA . SER A 1 388 ? -82.002 -3.132 46.715 1.00 88.50 388 SER A CA 1
ATOM 3135 C C . SER A 1 388 ? -83.011 -4.036 47.437 1.00 88.50 388 SER A C 1
ATOM 3137 O O . SER A 1 388 ? -84.215 -3.783 47.376 1.00 88.50 388 SER A O 1
ATOM 3139 N N . ARG A 1 389 ? -82.552 -5.076 48.150 1.00 89.81 389 ARG A N 1
ATOM 3140 C CA . ARG A 1 389 ? -83.422 -5.938 48.973 1.00 89.81 389 ARG A CA 1
ATOM 3141 C C . ARG A 1 389 ? -84.043 -5.170 50.138 1.00 89.81 389 ARG A C 1
ATOM 3143 O O . ARG A 1 389 ? -85.251 -5.277 50.324 1.00 89.81 389 ARG A O 1
ATOM 3150 N N . ILE A 1 390 ? -83.253 -4.380 50.872 1.00 87.50 390 ILE A N 1
ATOM 3151 C CA . ILE A 1 390 ? -83.759 -3.498 51.938 1.00 87.50 390 ILE A CA 1
ATOM 3152 C C . ILE A 1 390 ? -84.800 -2.534 51.370 1.00 87.50 390 ILE A C 1
ATOM 3154 O O . ILE A 1 390 ? -85.894 -2.417 51.912 1.00 87.50 390 ILE A O 1
ATOM 3158 N N . GLN A 1 391 ? -84.485 -1.885 50.249 1.00 84.50 391 GLN A N 1
ATOM 3159 C CA . GLN A 1 391 ? -85.367 -0.912 49.617 1.00 84.50 391 GLN A CA 1
ATOM 3160 C C . GLN A 1 391 ? -86.711 -1.549 49.227 1.00 84.50 391 GLN A C 1
ATOM 3162 O O . GLN A 1 391 ? -87.757 -0.990 49.531 1.00 84.50 391 GLN A O 1
ATOM 3167 N N . ARG A 1 392 ? -86.713 -2.759 48.648 1.00 82.56 392 ARG A N 1
ATOM 3168 C CA . ARG A 1 392 ? -87.952 -3.503 48.342 1.00 82.56 392 ARG A CA 1
ATOM 3169 C C . ARG A 1 392 ? -88.724 -3.967 49.578 1.00 82.56 392 ARG A C 1
ATOM 3171 O O . ARG A 1 392 ? -89.932 -4.136 49.480 1.00 82.56 392 ARG A O 1
ATOM 3178 N N . ALA A 1 393 ? -88.048 -4.219 50.698 1.00 82.69 393 ALA A N 1
ATOM 3179 C CA . ALA A 1 393 ? -88.695 -4.609 51.951 1.00 82.69 393 ALA A CA 1
ATOM 3180 C C . ALA A 1 393 ? -89.314 -3.406 52.688 1.00 82.69 393 ALA A C 1
ATOM 3182 O O . ALA A 1 393 ? -90.359 -3.551 53.316 1.00 82.69 393 ALA A O 1
ATOM 3183 N N . LEU A 1 394 ? -88.677 -2.231 52.605 1.00 77.69 394 LEU A N 1
ATOM 3184 C CA . LEU A 1 394 ? -89.150 -0.978 53.206 1.00 77.69 394 LEU A CA 1
ATOM 3185 C C . LEU A 1 394 ? -90.239 -0.293 52.375 1.00 77.69 394 LEU A C 1
ATOM 3187 O O . LEU A 1 394 ? -91.147 0.321 52.934 1.00 77.69 394 LEU A O 1
ATOM 3191 N N . ILE A 1 395 ? -90.162 -0.382 51.046 1.00 77.12 395 ILE A N 1
ATOM 3192 C CA . ILE A 1 395 ? -91.222 0.119 50.174 1.00 77.12 395 ILE A CA 1
ATOM 3193 C C . ILE A 1 395 ? -92.429 -0.804 50.333 1.00 77.12 395 ILE A C 1
ATOM 3195 O O . ILE A 1 395 ? -92.358 -2.014 50.117 1.00 77.12 395 ILE A O 1
ATOM 319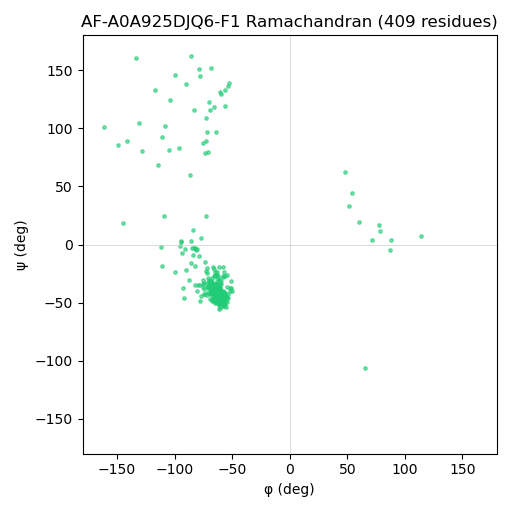9 N N . THR A 1 396 ? -93.563 -0.228 50.721 1.00 68.56 396 THR A N 1
ATOM 3200 C CA . THR A 1 396 ? -94.811 -0.971 50.874 1.00 68.56 396 THR A CA 1
ATOM 3201 C C . THR A 1 396 ? -95.194 -1.579 49.529 1.00 68.56 396 THR A C 1
ATOM 3203 O O . THR A 1 396 ? -95.180 -0.887 48.515 1.00 68.56 396 THR A O 1
ATOM 3206 N N . SER A 1 397 ? -95.523 -2.877 49.499 1.00 73.69 397 SER A N 1
ATOM 3207 C CA . SER A 1 397 ? -95.830 -3.545 48.225 1.00 73.69 397 SER A CA 1
ATOM 3208 C C . SER A 1 397 ? -96.899 -2.769 47.448 1.00 73.69 397 SER A C 1
ATOM 3210 O O . SER A 1 397 ? -97.883 -2.323 48.045 1.00 73.69 397 SER A O 1
ATOM 3212 N N . GLU A 1 398 ? -96.758 -2.644 46.123 1.00 72.81 398 GLU A N 1
ATOM 3213 C CA . GLU A 1 398 ? -97.764 -1.972 45.280 1.00 72.81 398 GLU A CA 1
ATOM 3214 C C . GLU A 1 398 ? -99.173 -2.519 45.539 1.00 72.81 398 GLU A C 1
ATOM 3216 O O . GLU A 1 398 ? -100.158 -1.785 45.509 1.00 72.81 398 GLU A O 1
ATOM 3221 N N . LYS A 1 399 ? -99.276 -3.807 45.886 1.00 73.00 399 LYS A N 1
ATOM 3222 C CA . LYS A 1 399 ? -100.517 -4.484 46.271 1.00 73.00 399 LYS A CA 1
ATOM 3223 C C . LYS A 1 399 ? -101.111 -3.970 47.594 1.00 73.00 399 LYS A C 1
ATOM 3225 O O . LYS A 1 399 ? -102.328 -3.877 47.721 1.00 73.00 399 LYS A O 1
ATOM 3230 N N . TYR A 1 400 ? -100.280 -3.629 48.579 1.00 75.12 400 TYR A N 1
ATOM 3231 C CA . TYR A 1 400 ? -100.709 -3.008 49.838 1.00 75.12 400 TYR A CA 1
ATOM 3232 C C . TYR A 1 400 ? -101.101 -1.539 49.644 1.00 75.12 400 TYR A C 1
ATOM 3234 O O . TYR A 1 400 ? -102.134 -1.113 50.163 1.00 75.12 400 TYR A O 1
ATOM 3242 N N . ILE A 1 401 ? -100.318 -0.787 48.862 1.00 75.50 401 ILE A N 1
ATOM 3243 C CA . ILE A 1 401 ? -100.616 0.612 48.521 1.00 75.50 401 ILE A CA 1
ATOM 3244 C C . ILE A 1 401 ? -101.949 0.683 47.764 1.00 75.50 401 ILE A C 1
ATOM 3246 O O . ILE A 1 401 ? -102.866 1.379 48.189 1.00 75.50 401 ILE A O 1
ATOM 3250 N N . SER A 1 402 ? -102.117 -0.121 46.713 1.00 75.75 402 SER A N 1
ATOM 3251 C CA . SER A 1 402 ? -103.356 -0.177 45.925 1.00 75.75 402 SER A CA 1
ATOM 3252 C C . SER A 1 402 ? -104.572 -0.658 46.725 1.00 75.75 402 SER A C 1
ATOM 3254 O O . SER A 1 402 ? -105.668 -0.131 46.537 1.00 75.75 402 SER A O 1
ATOM 3256 N N . ARG A 1 403 ? -104.415 -1.615 47.651 1.00 76.12 403 ARG A N 1
ATOM 3257 C CA . ARG A 1 403 ? -105.509 -2.073 48.528 1.00 76.12 403 ARG A CA 1
ATOM 3258 C C . ARG A 1 403 ? -105.973 -0.982 49.501 1.00 76.12 403 ARG A C 1
ATOM 3260 O O . ARG A 1 403 ? -107.177 -0.843 49.698 1.00 76.12 403 ARG A O 1
ATOM 3267 N N . ASN A 1 404 ? -105.056 -0.216 50.093 1.00 74.56 404 ASN A N 1
ATOM 3268 C CA . ASN A 1 404 ? -105.426 0.875 51.001 1.00 74.56 404 ASN A CA 1
ATOM 3269 C C . ASN A 1 404 ? -105.958 2.102 50.250 1.00 74.56 404 ASN A C 1
ATOM 3271 O O . ASN A 1 404 ? -106.946 2.679 50.689 1.00 74.56 404 ASN A O 1
ATOM 3275 N N . LEU A 1 405 ? -105.408 2.429 49.076 1.00 76.50 405 LEU A N 1
ATOM 3276 C CA . LEU A 1 405 ? -105.981 3.455 48.195 1.00 76.50 405 LEU A CA 1
ATOM 3277 C C . LEU A 1 405 ? -107.420 3.107 47.774 1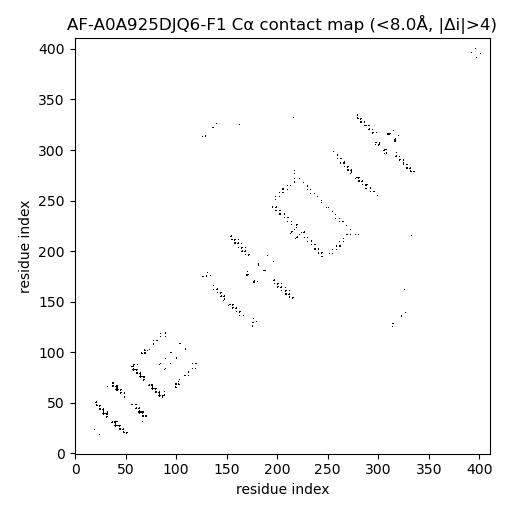.00 76.50 405 LEU A C 1
ATOM 3279 O O . LEU A 1 405 ? -108.287 3.975 47.781 1.00 76.50 405 LEU A O 1
ATOM 3283 N N . LYS A 1 406 ? -107.715 1.830 47.482 1.00 76.56 406 LYS A N 1
ATOM 3284 C CA . LYS A 1 406 ? -109.091 1.371 47.204 1.00 76.56 406 LYS A CA 1
ATOM 3285 C C . LYS A 1 406 ? -110.025 1.462 48.415 1.00 76.56 406 LYS A C 1
ATOM 3287 O O . LYS A 1 406 ? -111.199 1.740 48.217 1.00 76.56 406 LYS A O 1
ATOM 3292 N N . ARG A 1 407 ? -109.527 1.230 49.636 1.00 72.38 407 ARG A N 1
ATOM 3293 C CA . ARG A 1 407 ? -110.304 1.403 50.881 1.00 72.38 407 ARG A CA 1
ATOM 3294 C C . ARG A 1 407 ? -110.627 2.868 51.171 1.00 72.38 407 ARG A C 1
ATOM 3296 O O . ARG A 1 407 ? -111.718 3.155 51.625 1.00 72.38 407 ARG A O 1
ATOM 3303 N N . ILE A 1 408 ? -109.697 3.782 50.904 1.00 75.00 408 ILE A N 1
ATOM 3304 C CA . ILE A 1 408 ? -109.926 5.225 51.087 1.00 75.00 408 ILE A CA 1
ATOM 3305 C C . ILE A 1 408 ? -110.962 5.744 50.077 1.00 75.00 408 ILE A C 1
ATOM 3307 O O . ILE A 1 408 ? -111.772 6.600 50.412 1.00 75.00 408 ILE A O 1
ATOM 3311 N N . ASN A 1 409 ? -110.974 5.191 48.861 1.00 69.94 409 ASN A N 1
ATOM 3312 C CA . ASN A 1 409 ? -111.892 5.605 47.797 1.00 69.94 409 ASN A CA 1
ATOM 3313 C C . ASN A 1 409 ? -113.276 4.923 47.832 1.00 69.94 409 ASN A C 1
ATOM 3315 O O . ASN A 1 409 ? -114.068 5.169 46.929 1.00 69.94 409 ASN A O 1
ATOM 3319 N N . ASN A 1 410 ? -113.569 4.077 48.826 1.00 59.62 410 ASN A N 1
ATOM 3320 C CA . ASN A 1 410 ? -114.889 3.467 49.047 1.00 59.62 410 ASN A CA 1
ATOM 3321 C C . ASN A 1 410 ? -115.086 3.226 50.562 1.00 59.62 410 ASN A C 1
ATOM 3323 O O . ASN A 1 410 ? -114.730 2.138 51.031 1.00 59.62 410 ASN A O 1
ATOM 3327 N N . PRO A 1 411 ? -115.557 4.234 51.324 1.00 55.16 411 PRO A N 1
ATOM 3328 C CA . PRO A 1 411 ? -115.775 4.121 52.768 1.00 55.16 411 PRO A CA 1
ATOM 3329 C C . PRO A 1 411 ? -116.901 3.154 53.151 1.00 55.16 411 PRO A C 1
ATOM 3331 O O . PRO A 1 411 ? -117.890 3.048 52.387 1.00 55.16 411 PRO A O 1
#

Sequence (411 aa):
MQRVLSGVFLFLFCLFSVAQTPDEILQAANKNYSAKQYGKAALLYAQCLDSLKDRKNPDIEYNAACSFSRAGNHEKAFEHLNKAIEDGWIDKKHTFSDPDLVPLYGDEQWKLFTAAFEGKIEAKKTDYTWGVYFGILFILFFYNLFLLLMLRTKVYLFYTLLILVFAQLEYATNPPFAVLISKVFFWMPLLAGVKQAFICFASLATMAYLLFVREFLQLKSKSKKLDLTLKILIVALAIQTLLTYFLRFPVRPIAYSMWLISYGVAIGAGIYCWRKGYRPARFFVLAASLHTIGVFLGTANDIGLIHFDITFGVLKSYNIGGIGFLISLALALGDQINILKKEKENAQQKALENLEEKVRERTNELKEQKVLIEEKNKEVMDSIRYASRIQRALITSEKYISRNLKRINNP